Protein AF-A0A417XYU7-F1 (afdb_monomer_lite)

Organism: NCBI:txid2049295

Sequence (525 aa):
MLEAASSEVPRRLVLIHRDLDVVMRWIAAGSLLLDEDSAARLTFRALVDDPSRTDAAVVGVSPEFELEPIVGAHVIDLERRTASDVQPSASSRARVAALLEDTSSTDRPAFDLATRWEPYVGAGLAARAASALHGAIPTADAWTLALELVEALEGAAETDPLVDPDPTITSALAAWSPSTADEIRTARETRDRMARAGATELAAVLDRVSRDGLERLVAALAADLAAHDRAAELSVVNGTWDWLADEPEAAAIHPWLEAAVVGHLPREQRAEALPGVQLRIATWPIAIGRPILPRDNLLVAAWLRHQGIDARLAAVVRNGLTGLRSGQGSSDPSYDELLDAVLHAPYRGADFPDEELAELTIGYAPVHERIEAARSHAKDRANATLKPLLGDLAEWGPAVAPHLGECLLDAVDARAVEYVATEAGDWAGDGVRSALRSRFAAAGKSGTARSDVVLRALKIADGPHAAMAGGALAFLTEDLKSTTLARIRGEWERPARDRLDALLRSARPDRRRGLGGRFGKAKGA

Foldseek 3Di:
DLCQLLDPNQQAEEEEDQDQVVLVVVLLLVLLLDAPVSSVPFFEDAQDLDPVPDPGSYYHHYPVRPDDPDPRHWYQYPPVRDTPDDDDDPLRVQLVVLVVVFPDDPDSQLSNQLVVQCVQQNNNLSNVLSCLLVVSDPDPCNLVSLLSSLVSNVVSVDLVCLLVPDVSSLVSLLPDQDQDPVSLVSLQVSLVSSVVSNSPSSNVSSVVNSLNNLLVNLVVLLVCLVVVPPVSLVCLLVCVCVVCCPPPSNVSCNLLNQLSVLLVDDLVCSLVCQQVDAGEQSNCCNNNNLDDPPVCLSVQLSCQQRHNHALVSLVSLLVNLVCVQVVNDFQDQSNVSNLVSNLNGDDDDPDDRDPSSVVVSVVCVVLNVLLVLLVVCLAPQDRPSLVVNLVVCNGRLSNSLLSNLVSLLSHPNPVSSQVSLVSSALSNLSNVLNVLVVQCVVCPPDLVSNLVSLLSLLVQLVDPRPNVVNSSLCNLAPVDDPVSVVVSLVPDDPVSNVSSVVSNVVPPDPPVPPPPPDPPPDDDD

Radius of gyration: 43.4 Å; chains: 1; bounding box: 94×55×114 Å

pLDDT: mean 89.69, std 10.25, range [50.19, 98.38]

InterPro domains:
  IPR045401 GTPase-associated protein 1, middle domain [PF20014] (6-77)

Structure (mmCIF, N/CA/C/O backbone):
data_AF-A0A417XYU7-F1
#
_entry.id   AF-A0A417XYU7-F1
#
loop_
_atom_site.group_PDB
_atom_site.id
_atom_site.type_symbol
_atom_site.label_atom_id
_atom_site.label_alt_id
_atom_site.label_comp_id
_atom_site.label_asym_id
_atom_site.label_entity_id
_atom_site.label_seq_id
_atom_site.pdbx_PDB_ins_code
_atom_site.Cartn_x
_atom_site.Cartn_y
_atom_site.Cartn_z
_atom_site.occupancy
_atom_site.B_iso_or_equiv
_atom_site.auth_seq_id
_atom_site.auth_comp_id
_atom_site.auth_asym_id
_atom_site.auth_atom_id
_atom_site.pdbx_PDB_model_num
ATOM 1 N N . MET A 1 1 ? -42.488 -8.809 41.189 1.00 87.88 1 MET A N 1
ATOM 2 C CA . MET A 1 1 ? -43.322 -9.093 42.385 1.00 87.88 1 MET A CA 1
ATOM 3 C C . MET A 1 1 ? -42.642 -8.633 43.662 1.00 87.88 1 MET A C 1
ATOM 5 O O . MET A 1 1 ? -43.260 -7.879 44.394 1.00 87.88 1 MET A O 1
ATOM 9 N N . LEU A 1 2 ? -41.387 -9.018 43.911 1.00 87.06 2 LEU A N 1
ATOM 10 C CA . LEU A 1 2 ? -40.628 -8.496 45.055 1.00 87.06 2 LEU A CA 1
ATOM 11 C C . LEU A 1 2 ? -40.440 -6.978 45.012 1.00 87.06 2 LEU A C 1
ATOM 13 O O . LEU A 1 2 ? -40.681 -6.340 46.022 1.00 87.06 2 LEU A O 1
ATOM 17 N N . GLU A 1 3 ? -40.173 -6.401 43.835 1.00 85.44 3 GLU A N 1
ATOM 18 C CA . GLU A 1 3 ? -40.175 -4.937 43.641 1.00 85.44 3 GLU A CA 1
ATOM 19 C C . GLU A 1 3 ? -41.479 -4.277 44.133 1.00 85.44 3 GLU A C 1
ATOM 21 O O . GLU A 1 3 ? -41.466 -3.201 44.717 1.00 85.44 3 GLU A O 1
ATOM 26 N N . ALA A 1 4 ? -42.630 -4.935 43.936 1.00 87.19 4 ALA A N 1
ATOM 27 C CA . ALA A 1 4 ? -43.914 -4.423 44.412 1.00 87.19 4 ALA A CA 1
ATOM 28 C C . ALA A 1 4 ? -44.060 -4.578 45.935 1.00 87.19 4 ALA A C 1
ATOM 30 O O . ALA A 1 4 ? -44.681 -3.731 46.574 1.00 87.19 4 ALA A O 1
ATOM 31 N N . ALA A 1 5 ? -43.474 -5.629 46.514 1.00 87.44 5 ALA A N 1
ATOM 32 C CA . ALA A 1 5 ? -43.444 -5.863 47.956 1.00 87.44 5 ALA A CA 1
ATOM 33 C C . ALA A 1 5 ? -42.500 -4.900 48.696 1.00 87.44 5 ALA A C 1
ATOM 35 O O . ALA A 1 5 ? -42.744 -4.610 49.862 1.00 87.44 5 ALA A O 1
ATOM 36 N N . SER A 1 6 ? -41.468 -4.382 48.024 1.00 85.62 6 SER A N 1
ATOM 37 C CA . SER A 1 6 ? -40.531 -3.387 48.562 1.00 85.62 6 SER A CA 1
ATOM 38 C C . SER A 1 6 ? -40.869 -1.937 48.186 1.00 85.62 6 SER A C 1
ATOM 40 O O . SER A 1 6 ? -40.146 -1.025 48.579 1.00 85.62 6 SER A O 1
ATOM 42 N N . SER A 1 7 ? -41.945 -1.707 47.424 1.00 85.62 7 SER A N 1
ATOM 43 C CA . SER A 1 7 ? -42.365 -0.363 47.001 1.00 85.62 7 SER A CA 1
ATOM 44 C C . SER A 1 7 ? -42.976 0.466 48.142 1.00 85.62 7 SER A C 1
ATOM 46 O O . SER A 1 7 ? -43.357 -0.077 49.177 1.00 85.62 7 SER A O 1
ATOM 48 N N . GLU A 1 8 ? -43.132 1.782 47.936 1.00 82.56 8 GLU A N 1
ATOM 49 C CA . GLU A 1 8 ? -43.763 2.694 48.913 1.00 82.56 8 GLU A CA 1
ATOM 50 C C . GLU A 1 8 ? -45.190 2.282 49.304 1.00 82.56 8 GLU A C 1
ATOM 52 O O . GLU A 1 8 ? -45.624 2.517 50.432 1.00 82.56 8 GLU A O 1
ATOM 57 N N . VAL A 1 9 ? -45.916 1.648 48.378 1.00 86.31 9 VAL A N 1
ATOM 58 C CA . VAL A 1 9 ? -47.231 1.047 48.626 1.00 86.31 9 VAL A CA 1
ATOM 59 C C . VAL A 1 9 ? -47.076 -0.469 48.493 1.00 86.31 9 VAL A C 1
ATOM 61 O O . VAL A 1 9 ? -47.406 -1.034 47.444 1.00 86.31 9 VAL A O 1
ATOM 64 N N . PRO A 1 10 ? -46.533 -1.138 49.527 1.00 85.56 10 PRO A N 1
ATOM 65 C CA . PRO A 1 10 ? -46.096 -2.516 49.412 1.00 85.56 10 PRO A CA 1
ATOM 66 C C . PRO A 1 10 ? -47.285 -3.432 49.134 1.00 85.56 10 PRO A C 1
ATOM 68 O O . PRO A 1 10 ? -48.271 -3.465 49.874 1.00 85.56 10 PRO A O 1
ATOM 71 N N . ARG A 1 11 ? -47.183 -4.216 48.060 1.00 91.25 11 ARG A N 1
ATOM 72 C CA . ARG A 1 11 ? -48.100 -5.328 47.794 1.00 91.25 11 ARG A CA 1
ATOM 73 C C . ARG A 1 11 ? -47.477 -6.616 48.294 1.00 91.25 11 ARG A C 1
ATOM 75 O O . ARG A 1 11 ? -46.426 -7.022 47.804 1.00 91.25 11 ARG A O 1
ATOM 82 N N . ARG A 1 12 ? -48.148 -7.271 49.241 1.00 93.62 12 ARG A N 1
ATOM 83 C CA . ARG A 1 12 ? -47.675 -8.519 49.850 1.00 93.62 12 ARG A CA 1
ATOM 84 C C . ARG A 1 12 ? -47.425 -9.588 48.783 1.00 93.62 12 ARG A C 1
ATOM 86 O O . ARG A 1 12 ? -48.253 -9.777 47.891 1.00 93.62 12 ARG A O 1
ATOM 93 N N . LEU A 1 13 ? -46.305 -10.295 48.896 1.00 95.19 13 LEU A N 1
ATOM 94 C CA . LEU A 1 13 ? -45.983 -11.479 48.103 1.00 95.19 13 LEU A CA 1
ATOM 95 C C . LEU A 1 13 ? -46.177 -12.731 48.957 1.00 95.19 13 LEU A C 1
ATOM 97 O O . LEU A 1 13 ? -45.594 -12.842 50.030 1.00 95.19 13 LEU A O 1
ATOM 101 N N . VAL A 1 14 ? -46.962 -13.682 48.468 1.00 95.38 14 VAL A N 1
ATOM 102 C CA . VAL A 1 14 ? -47.205 -14.975 49.104 1.00 95.38 14 VAL A CA 1
ATOM 103 C C . VAL A 1 14 ? -46.551 -16.078 48.278 1.00 95.38 14 VAL A C 1
ATOM 105 O O . VAL A 1 14 ? -46.834 -16.209 47.090 1.00 95.38 14 VAL A O 1
ATOM 108 N N . LEU A 1 15 ? -45.684 -16.870 48.905 1.00 96.19 15 LEU A N 1
ATOM 109 C CA . LEU A 1 15 ? -45.033 -18.039 48.316 1.00 96.19 15 LEU A CA 1
ATOM 110 C C . LEU A 1 15 ? -45.654 -19.304 48.913 1.00 96.19 15 LEU A C 1
ATOM 112 O O . LEU A 1 15 ? -45.554 -19.520 50.118 1.00 96.19 15 LEU A O 1
ATOM 116 N N . ILE A 1 16 ? -46.285 -20.143 48.096 1.00 95.56 16 ILE A N 1
ATOM 117 C CA . ILE A 1 16 ? -46.919 -21.385 48.558 1.00 95.56 16 ILE A CA 1
ATOM 118 C C . ILE A 1 16 ? -45.988 -22.559 48.264 1.00 95.56 16 ILE A C 1
ATOM 120 O O . ILE A 1 16 ? -45.690 -22.835 47.098 1.00 95.56 16 ILE A O 1
ATOM 124 N N . HIS A 1 17 ? -45.519 -23.230 49.319 1.00 96.44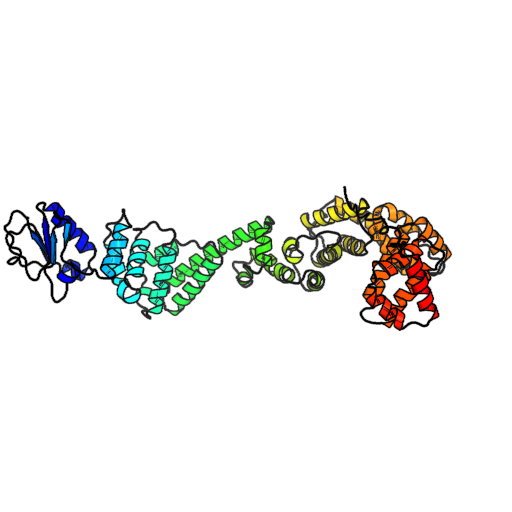 17 HIS A N 1
ATOM 125 C CA . HIS A 1 17 ? -44.735 -24.463 49.235 1.00 96.44 17 HIS A CA 1
ATOM 126 C C . HIS A 1 17 ? -44.657 -25.159 50.605 1.00 96.44 17 HIS A C 1
ATOM 128 O O . HIS A 1 17 ? -44.538 -24.487 51.629 1.00 96.44 17 HIS A O 1
ATOM 134 N N . ARG A 1 18 ? -44.680 -26.499 50.642 1.00 95.75 18 ARG A N 1
ATOM 135 C CA . ARG A 1 18 ? -44.572 -27.269 51.903 1.00 95.75 18 ARG A CA 1
ATOM 136 C C . ARG A 1 18 ? -43.182 -27.236 52.551 1.00 95.75 18 ARG A C 1
ATOM 138 O O . ARG A 1 18 ? -43.050 -27.383 53.759 1.00 95.75 18 ARG A O 1
ATOM 145 N N . ASP A 1 19 ? -42.144 -27.084 51.734 1.00 96.06 19 ASP A N 1
ATOM 146 C CA . ASP A 1 19 ? -40.742 -27.098 52.166 1.00 96.06 19 ASP A CA 1
ATOM 147 C C . ASP A 1 19 ? -40.236 -25.680 52.472 1.00 96.06 19 ASP A C 1
ATOM 149 O O . ASP A 1 19 ? -40.196 -24.830 51.573 1.00 96.06 19 ASP A O 1
ATOM 153 N N . LEU A 1 20 ? -39.822 -25.455 53.726 1.00 94.19 20 LEU A N 1
ATOM 154 C CA . LEU A 1 20 ? -39.218 -24.207 54.194 1.00 94.19 20 LEU A CA 1
ATOM 155 C C . LEU A 1 20 ? -37.978 -23.835 53.382 1.00 94.19 20 LEU A C 1
ATOM 157 O O . LEU A 1 20 ? -37.813 -22.667 53.034 1.00 94.19 20 LEU A O 1
ATOM 161 N N . ASP A 1 21 ? -37.123 -24.805 53.061 1.00 94.31 21 ASP A N 1
ATOM 162 C CA . ASP A 1 21 ? -35.857 -24.546 52.380 1.00 94.31 21 ASP A CA 1
ATOM 163 C C . ASP A 1 21 ? -36.104 -23.997 50.978 1.00 94.31 21 ASP A C 1
ATOM 165 O O . ASP A 1 21 ? -35.408 -23.089 50.524 1.00 94.31 21 ASP A O 1
ATOM 169 N N . VAL A 1 22 ? -37.135 -24.498 50.295 1.00 94.12 22 VAL A N 1
ATOM 170 C CA . VAL A 1 22 ? -37.534 -23.992 48.979 1.00 94.12 22 VAL A CA 1
ATOM 171 C C . VAL A 1 22 ? -38.056 -22.563 49.089 1.00 94.12 22 VAL A C 1
ATOM 173 O O . VAL A 1 22 ? -37.600 -21.703 48.337 1.00 94.12 22 VAL A O 1
ATOM 176 N N . VAL A 1 23 ? -38.950 -22.276 50.042 1.00 93.50 23 VAL A N 1
ATOM 177 C CA . VAL A 1 23 ? -39.450 -20.909 50.277 1.00 93.50 23 VAL A CA 1
ATOM 178 C C . VAL A 1 23 ? -38.287 -19.956 50.549 1.00 93.50 23 VAL A C 1
ATOM 180 O O . VAL A 1 23 ? -38.175 -18.913 49.906 1.00 93.50 23 VAL A O 1
ATOM 183 N N . MET A 1 24 ? -37.392 -20.330 51.461 1.00 93.25 24 MET A N 1
ATOM 184 C CA . MET A 1 24 ? -36.251 -19.507 51.848 1.00 93.25 24 MET A CA 1
ATOM 185 C C . MET A 1 24 ? -35.278 -19.289 50.688 1.00 93.25 24 MET A C 1
ATOM 187 O O . MET A 1 24 ? -34.796 -18.172 50.518 1.00 93.25 24 MET A O 1
ATOM 191 N N . ARG A 1 25 ? -35.037 -20.298 49.838 1.00 89.88 25 ARG A N 1
ATOM 192 C CA . ARG A 1 25 ? -34.225 -20.141 48.618 1.00 89.88 25 ARG A CA 1
ATOM 193 C C . ARG A 1 25 ? -34.845 -19.162 47.630 1.00 89.88 25 ARG A C 1
ATOM 195 O O . ARG A 1 25 ? -34.116 -18.359 47.064 1.00 89.88 25 ARG A O 1
ATOM 202 N N . TRP A 1 26 ? -36.162 -19.191 47.437 1.00 91.19 26 TRP A N 1
ATOM 203 C CA . TRP A 1 26 ? -36.845 -18.242 46.552 1.00 91.19 26 TRP A CA 1
ATOM 204 C C . TRP A 1 26 ? -36.830 -16.813 47.101 1.00 91.19 26 TRP A C 1
ATOM 206 O O . TRP A 1 26 ? -36.621 -15.875 46.334 1.00 91.19 26 TRP A O 1
ATOM 216 N N . ILE A 1 27 ? -36.995 -16.640 48.417 1.00 90.12 27 ILE A N 1
ATOM 217 C CA . ILE A 1 27 ? -36.854 -15.329 49.069 1.00 90.12 27 ILE A CA 1
ATOM 218 C C . ILE A 1 27 ? -35.420 -14.819 48.913 1.00 90.12 27 ILE A C 1
ATOM 220 O O . ILE A 1 27 ? -35.230 -13.684 48.488 1.00 90.12 27 ILE A O 1
ATOM 224 N N . ALA A 1 28 ? -34.421 -15.660 49.194 1.00 86.81 28 ALA A N 1
ATOM 225 C CA . ALA A 1 28 ? -33.014 -15.304 49.058 1.00 86.81 28 ALA A CA 1
ATOM 226 C C . ALA A 1 28 ? -32.667 -14.928 47.609 1.00 86.81 28 ALA A C 1
ATOM 228 O O . ALA A 1 28 ? -32.200 -13.817 47.367 1.00 86.81 28 ALA A O 1
ATOM 229 N N . ALA A 1 29 ? -32.977 -15.798 46.643 1.00 83.38 29 ALA A N 1
ATOM 230 C CA . ALA A 1 29 ? -32.731 -15.555 45.222 1.00 83.38 29 ALA A CA 1
ATOM 231 C C . ALA A 1 29 ? -33.413 -14.273 44.736 1.00 83.38 29 ALA A C 1
ATOM 233 O O . ALA A 1 29 ? -32.822 -13.480 44.014 1.00 83.38 29 ALA A O 1
ATOM 234 N N . GLY A 1 30 ? -34.647 -14.038 45.170 1.00 84.31 30 GLY A N 1
ATOM 235 C CA . GLY A 1 30 ? -35.368 -12.831 44.818 1.00 84.31 30 GLY A CA 1
ATOM 236 C C . GLY A 1 30 ? -34.823 -11.565 45.487 1.00 84.31 30 GLY A C 1
ATOM 237 O O . GLY A 1 30 ? -34.827 -10.508 44.864 1.00 84.31 30 GLY A O 1
ATOM 238 N N . SER A 1 31 ? -34.335 -11.657 46.727 1.00 85.69 31 SER A N 1
ATOM 239 C CA . SER A 1 31 ? -33.723 -10.524 47.434 1.00 85.69 31 SER A CA 1
ATOM 240 C C . SER A 1 31 ? -32.404 -10.075 46.806 1.00 85.69 31 SER A C 1
ATOM 242 O O . SER A 1 31 ? -32.105 -8.888 46.849 1.00 85.69 31 SER A O 1
ATOM 244 N N . LEU A 1 32 ? -31.667 -10.987 46.155 1.00 77.62 32 LEU A N 1
ATOM 245 C CA . LEU A 1 32 ? -30.463 -10.652 45.383 1.00 77.62 32 LEU A CA 1
ATOM 246 C C . LEU A 1 32 ? -30.766 -9.762 44.171 1.00 77.62 32 LEU A C 1
ATOM 248 O O . LEU A 1 32 ? -29.876 -9.085 43.678 1.00 77.62 32 LEU A O 1
ATOM 252 N N . LEU A 1 33 ? -32.011 -9.757 43.686 1.00 78.75 33 LEU A N 1
ATOM 253 C CA . LEU A 1 33 ? -32.426 -8.957 42.532 1.00 78.75 33 LEU A CA 1
ATOM 254 C C . LEU A 1 33 ? -32.872 -7.537 42.913 1.00 78.75 33 LEU A C 1
ATOM 256 O O . LEU A 1 33 ? -33.124 -6.731 42.014 1.00 78.75 33 LEU A O 1
ATOM 260 N N . LEU A 1 34 ? -33.013 -7.239 44.209 1.00 81.62 34 LEU A N 1
ATOM 261 C CA . LEU A 1 34 ? -33.397 -5.923 44.723 1.00 81.62 34 LEU A CA 1
ATOM 262 C C . LEU A 1 34 ? -32.162 -5.049 44.963 1.00 81.62 34 LEU A C 1
ATOM 264 O O . LEU A 1 34 ? -31.072 -5.564 45.187 1.00 81.62 34 LEU A O 1
ATOM 268 N N . ASP A 1 35 ? -32.348 -3.728 44.950 1.00 79.44 35 ASP A N 1
ATOM 269 C CA . ASP A 1 35 ? -31.331 -2.796 45.445 1.00 79.44 35 ASP A CA 1
ATOM 270 C C . ASP A 1 35 ? -31.100 -2.962 46.956 1.00 79.44 35 ASP A C 1
ATOM 272 O O . ASP A 1 35 ? -31.972 -3.467 47.671 1.00 79.44 35 ASP A O 1
ATOM 276 N N . GLU A 1 36 ? -29.935 -2.529 47.448 1.00 80.25 36 GLU A N 1
ATOM 277 C CA . GLU A 1 36 ? -29.521 -2.710 48.844 1.00 80.25 36 GLU A CA 1
ATOM 278 C C . GLU A 1 36 ? -30.555 -2.176 49.850 1.00 80.25 36 GLU A C 1
ATOM 280 O O . GLU A 1 36 ? -30.902 -2.882 50.802 1.00 80.25 36 GLU A O 1
ATOM 285 N N . ASP A 1 37 ? -31.114 -0.988 49.607 1.00 83.75 37 ASP A N 1
ATOM 286 C CA . ASP A 1 37 ? -32.099 -0.361 50.491 1.00 83.75 37 ASP A CA 1
ATOM 287 C C . ASP A 1 37 ? -33.439 -1.109 50.475 1.00 83.75 37 ASP A C 1
ATOM 289 O O . ASP A 1 37 ? -34.073 -1.318 51.515 1.00 83.75 37 ASP A O 1
ATOM 293 N N . SER A 1 38 ? -33.911 -1.529 49.301 1.00 86.50 38 SER A N 1
ATOM 294 C CA . SER A 1 38 ? -35.123 -2.344 49.168 1.00 86.50 38 SER A CA 1
ATOM 295 C C . SER A 1 38 ? -34.955 -3.728 49.786 1.00 86.50 38 SER A C 1
ATOM 297 O O . SER A 1 38 ? -35.868 -4.200 50.466 1.00 86.50 38 SER A O 1
ATOM 299 N N . ALA A 1 39 ? -33.795 -4.363 49.605 1.00 86.56 39 ALA A N 1
ATOM 300 C CA . ALA A 1 39 ? -33.470 -5.645 50.216 1.00 86.56 39 ALA A CA 1
ATOM 301 C C . ALA A 1 39 ? -33.400 -5.529 51.747 1.00 86.56 39 ALA A C 1
ATOM 303 O O . ALA A 1 39 ? -33.954 -6.374 52.449 1.00 86.56 39 ALA A O 1
ATOM 304 N N . ALA A 1 40 ? -32.787 -4.463 52.274 1.00 86.19 40 ALA A N 1
ATOM 305 C CA . ALA A 1 40 ? -32.692 -4.208 53.712 1.00 86.19 40 ALA A CA 1
ATOM 306 C C . ALA A 1 40 ? -34.057 -3.924 54.362 1.00 86.19 40 ALA A C 1
ATOM 308 O O . ALA A 1 40 ? -34.284 -4.286 55.518 1.00 86.19 40 ALA A O 1
ATOM 309 N N . ARG A 1 41 ? -34.986 -3.305 53.622 1.00 88.06 41 ARG A N 1
ATOM 310 C CA . ARG A 1 41 ? -36.364 -3.039 54.072 1.00 88.06 41 ARG A CA 1
ATOM 311 C C . ARG A 1 41 ? -37.306 -4.234 53.912 1.00 88.06 41 ARG A C 1
ATOM 313 O O . ARG A 1 41 ? -38.425 -4.194 54.427 1.00 88.06 41 ARG A O 1
ATOM 320 N N . LEU A 1 42 ? -36.888 -5.291 53.215 1.00 90.94 42 LEU A N 1
ATOM 321 C CA . LEU A 1 42 ? -37.737 -6.439 52.925 1.00 90.94 42 LEU A CA 1
ATOM 322 C C . LEU A 1 42 ? -37.977 -7.278 54.189 1.00 90.94 42 LEU A C 1
ATOM 324 O O . LEU A 1 42 ? -37.099 -7.988 54.675 1.00 90.94 42 LEU A O 1
ATOM 328 N N . THR A 1 43 ? -39.201 -7.246 54.711 1.00 94.12 43 THR A N 1
ATOM 329 C CA . THR A 1 43 ? -39.610 -8.105 55.828 1.00 94.12 43 THR A CA 1
ATOM 330 C C . THR A 1 43 ? -40.203 -9.410 55.314 1.00 94.12 43 THR A C 1
ATOM 332 O O . THR A 1 43 ? -41.043 -9.415 54.409 1.00 94.12 43 THR A O 1
ATOM 335 N N . PHE A 1 44 ? -39.798 -10.538 55.904 1.00 94.38 44 PHE A N 1
ATOM 336 C CA . PHE A 1 44 ? -40.329 -11.841 55.518 1.00 94.38 44 PHE A CA 1
ATOM 337 C C . PHE A 1 44 ? -40.614 -12.780 56.697 1.00 94.38 44 PHE A C 1
ATOM 339 O O . PHE A 1 44 ? -40.001 -12.715 57.771 1.00 94.38 44 PHE A O 1
ATOM 346 N N . ARG A 1 45 ? -41.580 -13.674 56.478 1.00 94.44 45 ARG A N 1
ATOM 347 C CA . ARG A 1 45 ? -41.956 -14.784 57.364 1.00 94.44 45 ARG A CA 1
ATOM 348 C C . ARG A 1 45 ? -42.238 -16.011 56.508 1.00 94.44 45 ARG A C 1
ATOM 350 O O . ARG A 1 45 ? -42.806 -15.871 55.434 1.00 94.44 45 ARG A O 1
ATOM 357 N N . ALA A 1 46 ? -41.853 -17.199 56.956 1.00 92.38 46 ALA A N 1
ATOM 358 C CA . ALA A 1 46 ? -42.057 -18.436 56.208 1.00 92.38 46 ALA A CA 1
ATOM 359 C C . ALA A 1 46 ? -42.867 -19.447 57.027 1.00 92.38 46 ALA A C 1
ATOM 361 O O . ALA A 1 46 ? -42.747 -19.479 58.250 1.00 92.38 46 ALA A O 1
ATOM 362 N N . LEU A 1 47 ? -43.667 -20.256 56.327 1.00 89.38 47 LEU A N 1
ATOM 363 C CA . LEU A 1 47 ? -44.592 -21.255 56.871 1.00 89.38 47 LEU A CA 1
ATOM 364 C C . LEU A 1 47 ? -45.580 -20.702 57.912 1.00 89.38 47 LEU A C 1
ATOM 366 O O . LEU A 1 47 ? -45.75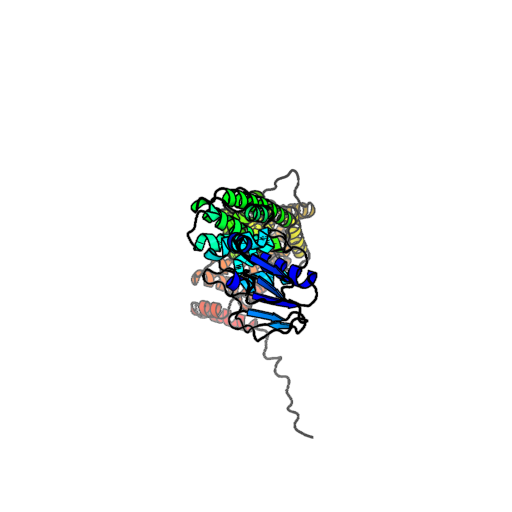7 -21.288 58.977 1.00 89.38 47 LEU A O 1
ATOM 370 N N . VAL A 1 48 ? -46.229 -19.578 57.604 1.00 93.19 48 VAL A N 1
ATOM 371 C CA . VAL A 1 48 ? -47.317 -19.057 58.450 1.00 93.19 48 VAL A CA 1
ATOM 372 C C . VAL A 1 48 ? -48.645 -19.744 58.130 1.00 93.19 48 VAL A C 1
ATOM 374 O O . VAL A 1 48 ? -48.869 -20.177 56.999 1.00 93.19 48 VAL A O 1
ATOM 377 N N . ASP A 1 49 ? -49.515 -19.817 59.132 1.00 90.25 49 ASP A N 1
ATOM 378 C CA . ASP A 1 49 ? -50.869 -20.371 59.062 1.00 90.25 49 ASP A CA 1
ATOM 379 C C . ASP A 1 49 ? -51.871 -19.395 58.425 1.00 90.25 49 ASP A C 1
ATOM 381 O O . ASP A 1 49 ? -52.715 -19.808 57.633 1.00 90.25 49 ASP A O 1
ATOM 385 N N . ASP A 1 50 ? -51.744 -18.096 58.717 1.00 91.06 50 ASP A N 1
ATOM 386 C CA . ASP A 1 50 ? -52.579 -17.038 58.141 1.00 91.06 50 ASP A CA 1
ATOM 387 C C . ASP A 1 50 ? -51.726 -15.911 57.514 1.00 91.06 50 ASP A C 1
ATOM 389 O O . ASP A 1 50 ? -51.195 -15.030 58.216 1.00 91.06 50 ASP A O 1
ATOM 393 N N . PRO A 1 51 ? -51.601 -15.873 56.172 1.00 90.44 51 PRO A N 1
ATOM 394 C CA . PRO A 1 51 ? -50.830 -14.841 55.493 1.00 90.44 51 PRO A CA 1
ATOM 395 C C . PRO A 1 51 ? -51.472 -13.455 55.564 1.00 90.44 51 PRO A C 1
ATOM 397 O O . PRO A 1 51 ? -50.774 -12.472 55.323 1.00 90.44 51 PRO A O 1
ATOM 400 N N . SER A 1 52 ? -52.766 -13.334 55.881 1.00 88.25 52 SER A N 1
ATOM 401 C CA . SER A 1 52 ? -53.459 -12.043 55.964 1.00 88.25 52 SER A CA 1
ATOM 402 C C . SER A 1 52 ? -53.110 -11.287 57.252 1.00 88.25 52 SER A C 1
ATOM 404 O O . SER A 1 52 ? -52.910 -10.070 57.218 1.00 88.25 52 SER A O 1
ATOM 406 N N . ARG A 1 53 ? -52.930 -12.021 58.358 1.00 89.88 53 ARG A N 1
ATOM 407 C CA . ARG A 1 53 ? -52.602 -11.487 59.694 1.00 89.88 53 ARG A CA 1
ATOM 408 C C . ARG A 1 53 ? -51.116 -11.257 59.936 1.00 89.88 53 ARG A C 1
ATOM 410 O O . ARG A 1 53 ? -50.750 -10.588 60.898 1.00 89.88 53 ARG A O 1
ATOM 417 N N . THR A 1 54 ? -50.263 -11.821 59.090 1.00 93.00 54 THR A N 1
ATOM 418 C CA . THR A 1 54 ? -48.813 -11.729 59.249 1.00 93.00 54 THR A CA 1
ATOM 419 C C . THR A 1 54 ? -48.299 -10.362 58.800 1.00 93.00 54 THR A C 1
ATOM 421 O O . THR A 1 54 ? -48.480 -9.978 57.646 1.00 93.00 54 THR A O 1
ATOM 424 N N . ASP A 1 55 ? -47.607 -9.646 59.688 1.00 93.31 55 ASP A N 1
ATOM 425 C CA . ASP A 1 55 ? -46.952 -8.371 59.372 1.00 93.31 55 ASP A CA 1
ATOM 426 C C . ASP A 1 55 ? -45.587 -8.598 58.695 1.00 93.31 55 ASP A C 1
ATOM 428 O O . ASP A 1 55 ? -44.523 -8.512 59.310 1.00 93.31 55 ASP A O 1
ATOM 432 N N . ALA A 1 56 ? -45.633 -9.004 57.425 1.00 93.88 56 ALA A N 1
ATOM 433 C CA . ALA A 1 56 ? -44.466 -9.126 56.560 1.00 93.88 56 ALA A CA 1
ATOM 434 C C . ALA A 1 56 ? -44.823 -8.819 55.098 1.00 93.88 56 ALA A C 1
ATOM 436 O O . ALA A 1 56 ? -45.947 -9.078 54.644 1.00 93.88 56 ALA A O 1
ATOM 437 N N . ALA A 1 57 ? -43.853 -8.280 54.357 1.00 93.44 57 ALA A N 1
ATOM 438 C CA . ALA A 1 57 ? -43.979 -7.997 52.930 1.00 93.44 57 ALA A CA 1
ATOM 439 C C . ALA A 1 57 ? -43.952 -9.284 52.089 1.00 93.44 57 ALA A C 1
ATOM 441 O O . ALA A 1 57 ? -44.671 -9.387 51.094 1.00 93.44 57 ALA A O 1
ATOM 442 N N . VAL A 1 58 ? -43.169 -10.282 52.513 1.00 95.44 58 VAL A N 1
ATOM 443 C CA . VAL A 1 58 ? -43.080 -11.596 51.865 1.00 95.44 58 VAL A CA 1
ATOM 444 C C . VAL A 1 58 ? -43.454 -12.699 52.847 1.00 95.44 58 VAL A C 1
ATOM 446 O O . VAL A 1 58 ? -42.906 -12.790 53.945 1.00 95.44 58 VAL A O 1
ATOM 449 N N . VAL A 1 59 ? -44.394 -13.550 52.456 1.00 95.62 59 VAL A N 1
ATOM 450 C CA . VAL A 1 59 ? -44.968 -14.568 53.328 1.00 95.62 59 VAL A CA 1
ATOM 451 C C . VAL A 1 59 ? -44.913 -15.935 52.655 1.00 95.62 59 VAL A C 1
ATOM 453 O O . VAL A 1 59 ? -45.523 -16.147 51.615 1.00 95.62 59 VAL A O 1
ATOM 456 N N . GLY A 1 60 ? -44.194 -16.879 53.250 1.00 95.38 60 GLY A N 1
ATOM 457 C CA . GLY A 1 60 ? -44.238 -18.289 52.884 1.00 95.38 60 GLY A CA 1
ATOM 458 C C . GLY A 1 60 ? -45.387 -19.004 53.583 1.00 95.38 60 GLY A C 1
ATOM 459 O O . GLY A 1 60 ? -45.566 -18.821 54.786 1.00 95.38 60 GLY A O 1
ATOM 460 N N . VAL A 1 61 ? -46.128 -19.839 52.866 1.00 94.94 61 VAL A N 1
ATOM 461 C CA . VAL A 1 61 ? -47.315 -20.533 53.377 1.00 94.94 61 VAL A CA 1
ATOM 462 C C . VAL A 1 61 ? -47.279 -22.002 52.963 1.00 94.94 61 VAL A C 1
ATOM 464 O O . VAL A 1 61 ? -46.956 -22.318 51.816 1.00 94.94 61 VAL A O 1
ATOM 467 N N . SER A 1 62 ? -47.620 -22.902 53.890 1.00 93.25 62 SER A N 1
ATOM 468 C CA . SER A 1 62 ? -47.794 -24.323 53.571 1.00 93.25 62 SER A CA 1
ATOM 469 C C . SER A 1 62 ? -49.149 -24.550 52.888 1.00 93.25 62 SER A C 1
ATOM 471 O O . SER A 1 62 ? -50.156 -24.037 53.379 1.00 93.25 62 SER A O 1
ATOM 473 N N . PRO A 1 63 ? -49.225 -25.351 51.810 1.00 90.44 63 PRO A N 1
ATOM 474 C CA . PRO A 1 63 ? -50.498 -25.705 51.178 1.00 90.44 63 PRO A CA 1
ATOM 475 C C . PRO A 1 63 ? -51.409 -26.566 52.071 1.00 90.44 63 PRO A C 1
ATOM 477 O O . PRO A 1 63 ? -52.557 -26.800 51.709 1.00 90.44 63 PRO A O 1
ATOM 480 N N . GLU A 1 64 ? -50.907 -27.064 53.208 1.00 89.56 64 GLU A N 1
ATOM 481 C CA . GLU A 1 64 ? -51.689 -27.829 54.191 1.00 89.56 64 GLU A CA 1
ATOM 482 C C . GLU A 1 64 ? -52.667 -26.956 54.988 1.00 89.56 64 GLU A C 1
ATOM 484 O O . GLU A 1 64 ? -53.607 -27.477 55.588 1.00 89.56 64 GLU A O 1
ATOM 489 N N . PHE A 1 65 ? -52.471 -25.637 54.983 1.00 86.06 65 PHE A N 1
ATOM 490 C CA . PHE A 1 65 ? -53.424 -24.700 55.559 1.00 86.06 65 PHE A CA 1
ATOM 491 C C . PHE A 1 65 ? -54.557 -24.433 54.558 1.00 86.06 65 PHE A C 1
ATOM 493 O O . PHE A 1 65 ? -54.315 -24.234 53.367 1.00 86.06 65 PHE A O 1
ATOM 500 N N . GLU A 1 66 ? -55.809 -24.439 55.024 1.00 74.56 66 GLU A N 1
ATOM 501 C CA . GLU A 1 66 ? -56.969 -24.089 54.195 1.00 74.56 66 GLU A CA 1
ATOM 502 C C . GLU A 1 66 ? -56.917 -22.595 53.848 1.00 74.56 66 GLU A C 1
ATOM 504 O O . GLU A 1 66 ? -57.332 -21.740 54.628 1.00 74.56 66 GLU A O 1
ATOM 509 N N . LEU A 1 67 ? -56.363 -22.272 52.677 1.00 76.56 67 LEU A N 1
ATOM 510 C CA . LEU A 1 67 ? -56.210 -20.890 52.236 1.00 76.56 67 LEU A CA 1
ATOM 511 C C . LEU A 1 67 ? -57.471 -20.399 51.531 1.00 76.56 67 LEU A C 1
ATOM 513 O O . LEU A 1 67 ? -57.821 -20.860 50.441 1.00 76.56 67 LEU A O 1
ATOM 517 N N . GLU A 1 68 ? -58.114 -19.399 52.127 1.00 81.94 68 GLU A N 1
ATOM 518 C CA . GLU A 1 68 ? -59.055 -18.551 51.405 1.00 81.94 68 GLU A CA 1
ATOM 519 C C . GLU A 1 68 ? -58.331 -17.802 50.265 1.00 81.94 68 GLU A C 1
ATOM 521 O O . GLU A 1 68 ? -57.122 -17.554 50.347 1.00 81.94 68 GLU A O 1
ATOM 526 N N . PRO A 1 69 ? -59.039 -17.417 49.184 1.00 81.56 69 PRO A N 1
ATOM 527 C CA . PRO A 1 69 ? -58.460 -16.609 48.118 1.00 81.56 69 PRO A CA 1
ATOM 528 C C . PRO A 1 69 ? -57.822 -15.336 48.685 1.00 81.56 69 PRO A C 1
ATOM 530 O O . PRO A 1 69 ? -58.507 -14.461 49.214 1.00 81.56 69 PRO A O 1
ATOM 533 N N . ILE A 1 70 ? -56.500 -15.222 48.564 1.00 85.06 70 ILE A N 1
ATOM 534 C CA . ILE A 1 70 ? -55.755 -14.094 49.124 1.00 85.06 70 ILE A CA 1
ATOM 535 C C . ILE A 1 70 ? -55.954 -12.879 48.213 1.00 85.06 70 ILE A C 1
ATOM 537 O O . ILE A 1 70 ? -55.323 -12.748 47.164 1.00 85.06 70 ILE A O 1
ATOM 541 N N . VAL A 1 71 ? -56.862 -11.986 48.603 1.00 84.94 71 VAL A N 1
ATOM 542 C CA . VAL A 1 71 ? -57.153 -10.754 47.861 1.00 84.94 71 VAL A CA 1
ATOM 543 C C . VAL A 1 71 ? -56.111 -9.684 48.192 1.00 84.94 71 VAL A C 1
ATOM 545 O O . VAL A 1 71 ? -55.769 -9.472 49.351 1.00 84.94 71 VAL A O 1
ATOM 548 N N . GLY A 1 72 ? -55.615 -8.978 47.170 1.00 87.00 72 GLY A N 1
ATOM 549 C CA . GLY A 1 72 ? -54.680 -7.858 47.348 1.00 87.00 72 GLY A CA 1
ATOM 550 C C . GLY A 1 72 ? -53.209 -8.252 47.522 1.00 87.00 72 GLY A C 1
ATOM 551 O O . GLY A 1 72 ? -52.380 -7.376 47.763 1.00 87.00 72 GLY A O 1
ATOM 552 N N . ALA A 1 73 ? -52.872 -9.533 47.359 1.00 92.00 73 ALA A N 1
ATOM 553 C CA . ALA A 1 73 ? -51.498 -10.028 47.347 1.00 92.00 73 ALA A CA 1
ATOM 554 C C . ALA A 1 73 ? -51.117 -10.598 45.973 1.00 92.00 73 ALA A C 1
ATOM 556 O O . ALA A 1 73 ? -51.969 -11.038 45.200 1.00 92.00 73 ALA A O 1
ATOM 557 N N . HIS A 1 74 ? -49.819 -10.622 45.687 1.00 94.19 74 HIS A N 1
ATOM 558 C CA . HIS A 1 74 ? -49.260 -11.444 44.622 1.00 94.19 74 HIS A CA 1
ATOM 559 C C . HIS A 1 74 ? -48.985 -12.840 45.172 1.00 94.19 74 HIS A C 1
ATOM 561 O O . HIS A 1 74 ? -48.398 -12.968 46.238 1.00 94.19 74 HIS A O 1
ATOM 567 N N . VAL A 1 75 ? -49.399 -13.879 44.457 1.00 94.19 75 VAL A N 1
ATOM 568 C CA . VAL A 1 75 ? -49.259 -15.274 44.881 1.00 94.19 75 VAL A CA 1
ATOM 569 C C . VAL A 1 75 ? -48.382 -16.009 43.878 1.00 94.19 75 VAL A C 1
ATOM 571 O O . VAL A 1 75 ? -48.642 -15.958 42.678 1.00 94.19 75 VAL A O 1
ATOM 574 N N . ILE A 1 76 ? -47.359 -16.705 44.365 1.00 93.75 76 ILE A N 1
ATOM 575 C CA . ILE A 1 76 ? -46.583 -17.682 43.605 1.00 93.75 76 ILE A CA 1
ATOM 576 C C . ILE A 1 76 ? -46.771 -19.032 44.287 1.00 93.75 76 ILE A C 1
ATOM 578 O O . ILE A 1 76 ? -46.301 -19.252 45.400 1.00 93.75 76 ILE A O 1
ATOM 582 N N . ASP A 1 77 ? -47.453 -19.942 43.608 1.00 94.56 77 ASP A N 1
ATOM 583 C CA . ASP A 1 77 ? -47.543 -21.340 44.004 1.00 94.56 77 ASP A CA 1
ATOM 584 C C . ASP A 1 77 ? -46.390 -22.104 43.357 1.00 94.56 77 ASP A C 1
ATOM 586 O O . ASP A 1 77 ? -46.399 -22.395 42.156 1.00 94.56 77 ASP A O 1
ATOM 590 N N . LEU A 1 78 ? -45.362 -22.377 44.161 1.00 93.56 78 LEU A N 1
ATOM 591 C CA . LEU A 1 78 ? -44.130 -23.020 43.717 1.00 93.56 78 LEU A CA 1
ATOM 592 C C . LEU A 1 78 ? -44.341 -24.515 43.442 1.00 93.56 78 LEU A C 1
ATOM 594 O O . LEU A 1 78 ? -43.637 -25.080 42.604 1.00 93.56 78 LEU A O 1
ATOM 598 N N . GLU A 1 79 ? -45.325 -25.149 44.090 1.00 91.62 79 GLU A N 1
ATOM 599 C CA . GLU A 1 79 ? -45.667 -26.555 43.845 1.00 91.62 79 GLU A CA 1
ATOM 600 C C . GLU A 1 79 ? -46.409 -26.723 42.523 1.00 91.62 79 GLU A C 1
ATOM 602 O O . GLU A 1 79 ? -46.071 -27.590 41.715 1.00 91.62 79 GLU A O 1
ATOM 607 N N . ARG A 1 80 ? -47.409 -25.870 42.279 1.00 92.94 80 ARG A N 1
ATOM 608 C CA . ARG A 1 80 ? -48.217 -25.904 41.051 1.00 92.94 80 ARG A CA 1
ATOM 609 C C . ARG A 1 80 ? -47.583 -25.140 39.896 1.00 92.94 80 ARG A C 1
ATOM 611 O O . ARG A 1 80 ? -48.077 -25.228 38.774 1.00 92.94 80 ARG A O 1
ATOM 618 N N . ARG A 1 81 ? -46.486 -24.421 40.157 1.00 91.38 81 ARG A N 1
ATOM 619 C CA . ARG A 1 81 ? -45.784 -23.544 39.207 1.00 91.38 81 ARG A CA 1
ATOM 620 C C . ARG A 1 81 ? -46.714 -22.508 38.577 1.00 91.38 81 ARG A C 1
ATOM 622 O O . ARG A 1 81 ? -46.625 -22.219 37.386 1.00 91.38 81 ARG A O 1
ATOM 629 N N . THR A 1 82 ? -47.614 -21.955 39.382 1.00 93.12 82 THR A N 1
ATOM 630 C CA . THR A 1 82 ? -48.519 -20.877 38.969 1.00 93.12 82 THR A CA 1
ATOM 631 C C . THR A 1 82 ? -48.156 -19.596 39.696 1.00 93.12 82 THR A C 1
ATOM 633 O O . THR A 1 82 ? -47.766 -19.634 40.858 1.00 93.12 82 THR A O 1
ATOM 636 N N . ALA A 1 83 ? -48.314 -18.453 39.043 1.00 92.25 83 ALA A N 1
ATOM 637 C CA . ALA A 1 83 ? -48.064 -17.153 39.646 1.00 92.25 83 ALA A CA 1
ATOM 638 C C . ALA A 1 83 ? -49.185 -16.181 39.269 1.00 92.25 83 ALA A C 1
ATOM 640 O O . ALA A 1 83 ? -49.810 -16.337 38.219 1.00 92.25 83 ALA A O 1
ATOM 641 N N . SER A 1 84 ? -49.445 -15.183 40.115 1.00 91.44 84 SER A N 1
ATOM 642 C CA . SER A 1 84 ? -50.296 -14.051 39.751 1.00 91.44 84 SER A CA 1
ATOM 643 C C . SER A 1 84 ? -49.797 -13.408 38.462 1.00 91.44 84 SER A C 1
ATOM 645 O O . SER A 1 84 ? -48.590 -13.279 38.256 1.00 91.44 84 SER A O 1
ATOM 647 N N . ASP A 1 85 ? -50.726 -12.956 37.625 1.00 86.75 85 ASP A N 1
ATOM 648 C CA . ASP A 1 85 ? -50.374 -12.245 36.403 1.00 86.75 85 ASP A CA 1
ATOM 649 C C . ASP A 1 85 ? -49.764 -10.881 36.754 1.00 86.75 85 ASP A C 1
ATOM 651 O O . ASP A 1 85 ? -50.437 -9.975 37.254 1.00 86.75 85 ASP A O 1
ATOM 655 N N . VAL A 1 86 ? -48.448 -10.776 36.586 1.00 85.94 86 VAL A N 1
ATOM 656 C CA . VAL A 1 86 ? -47.667 -9.568 36.837 1.00 85.94 86 VAL A CA 1
ATOM 657 C C . VAL A 1 86 ? -46.696 -9.410 35.692 1.00 85.94 86 VAL A C 1
ATOM 659 O O . VAL A 1 86 ? -45.854 -10.275 35.457 1.00 85.94 86 VAL A O 1
ATOM 662 N N . GLN A 1 87 ? -46.774 -8.269 35.016 1.00 84.88 87 GLN A N 1
ATOM 663 C CA . GLN A 1 87 ? -45.809 -7.917 33.991 1.00 84.88 87 GLN A CA 1
ATOM 664 C C . GLN A 1 87 ? -44.458 -7.595 34.656 1.00 84.88 87 GLN A C 1
ATOM 666 O O . GLN A 1 87 ? -44.390 -6.660 35.457 1.00 84.88 87 GLN A O 1
ATOM 671 N N . PRO A 1 88 ? -43.379 -8.344 34.361 1.00 84.25 88 PRO A N 1
ATOM 672 C CA . PRO A 1 88 ? -42.064 -8.053 34.922 1.00 84.25 88 PRO A CA 1
ATOM 673 C C . PRO A 1 88 ? -41.535 -6.706 34.416 1.00 84.25 88 PRO A C 1
ATOM 675 O O . PRO A 1 88 ? -41.710 -6.374 33.236 1.00 84.25 88 PRO A O 1
ATOM 678 N N . SER A 1 89 ? -40.849 -5.958 35.284 1.00 83.56 89 SER A N 1
ATOM 679 C CA . SER A 1 89 ? -40.151 -4.733 34.890 1.00 83.56 89 SER A CA 1
ATOM 680 C C . SER A 1 89 ? -39.023 -5.046 33.893 1.00 83.56 89 SER A C 1
ATOM 682 O O . SER A 1 89 ? -38.561 -6.186 33.766 1.00 83.56 89 SER A O 1
ATOM 684 N N . ALA A 1 90 ? -38.576 -4.036 33.138 1.00 80.50 90 ALA A N 1
ATOM 685 C CA . ALA A 1 90 ? -37.414 -4.192 32.261 1.00 80.50 90 ALA A CA 1
ATOM 686 C C . ALA A 1 90 ? -36.151 -4.562 33.063 1.00 80.50 90 ALA A C 1
ATOM 688 O O . ALA A 1 90 ? -35.421 -5.455 32.641 1.00 80.50 90 ALA A O 1
ATOM 689 N N . SER A 1 91 ? -35.976 -3.955 34.242 1.00 77.25 91 SER A N 1
ATOM 690 C CA . SER A 1 91 ? -34.888 -4.239 35.182 1.00 77.25 91 SER A CA 1
ATOM 691 C C . SER A 1 91 ? -34.892 -5.678 35.675 1.00 77.25 91 SER A C 1
ATOM 693 O O . SER A 1 91 ? -33.924 -6.407 35.465 1.00 77.25 91 SER A O 1
ATOM 695 N N . SER A 1 92 ? -36.028 -6.135 36.211 1.00 80.88 92 SER A N 1
ATOM 696 C CA . SER A 1 92 ? -36.211 -7.520 36.646 1.00 80.88 92 SER A CA 1
ATOM 697 C C . SER A 1 92 ? -35.881 -8.512 35.530 1.00 80.88 92 SER A C 1
ATOM 699 O O . SER A 1 92 ? -35.204 -9.504 35.778 1.00 80.88 92 SER A O 1
ATOM 701 N N . ARG A 1 93 ? -36.320 -8.255 34.287 1.00 84.94 93 ARG A N 1
ATOM 702 C CA . ARG A 1 93 ? -35.998 -9.140 33.154 1.00 84.94 93 ARG A CA 1
ATOM 703 C C . ARG A 1 93 ? -34.511 -9.154 32.832 1.00 84.94 93 ARG A C 1
ATOM 705 O O . ARG A 1 93 ? -33.979 -10.235 32.627 1.00 84.94 93 ARG A O 1
ATOM 712 N N . ALA A 1 94 ? -33.863 -7.992 32.791 1.00 78.50 94 ALA A N 1
ATOM 713 C CA . ALA A 1 94 ? -32.440 -7.891 32.482 1.00 78.50 94 ALA A CA 1
ATOM 714 C C . ALA A 1 94 ? -31.575 -8.577 33.552 1.00 78.50 94 ALA A C 1
ATOM 716 O O . ALA A 1 94 ? -30.709 -9.375 33.212 1.00 78.50 94 ALA A O 1
ATOM 717 N N . ARG A 1 95 ? -31.866 -8.343 34.839 1.00 76.62 95 ARG A N 1
ATOM 718 C CA . ARG A 1 95 ? -31.150 -8.952 35.974 1.00 76.62 95 ARG A CA 1
ATOM 719 C C . ARG A 1 95 ? -31.346 -10.465 36.039 1.00 76.62 95 ARG A C 1
ATOM 721 O O . ARG A 1 95 ? -30.386 -11.193 36.251 1.00 76.62 95 ARG A O 1
ATOM 728 N N . VAL A 1 96 ? -32.575 -10.945 35.828 1.00 80.75 96 VAL A N 1
ATOM 729 C CA . VAL A 1 96 ? -32.862 -12.388 35.794 1.00 80.75 96 VAL A CA 1
ATOM 730 C C . VAL A 1 96 ? -32.231 -13.045 34.571 1.00 80.75 96 VAL A C 1
ATOM 732 O O . VAL A 1 96 ? -31.698 -14.137 34.703 1.00 80.75 96 VAL A O 1
ATOM 735 N N . ALA A 1 97 ? -32.260 -12.403 33.399 1.00 79.56 97 ALA A N 1
ATOM 736 C CA . ALA A 1 97 ? -31.574 -12.921 32.217 1.00 79.56 97 ALA A CA 1
ATOM 737 C C . ALA A 1 97 ? -30.068 -13.057 32.480 1.00 79.56 97 ALA A C 1
ATOM 739 O O . ALA A 1 97 ? -29.531 -14.142 32.298 1.00 79.56 97 ALA A O 1
ATOM 740 N N . ALA A 1 98 ? -29.432 -12.013 33.022 1.00 70.69 98 ALA A N 1
ATOM 741 C CA . ALA A 1 98 ? -28.019 -12.045 33.392 1.00 70.69 98 ALA A CA 1
ATOM 742 C C . ALA A 1 98 ? -27.706 -13.141 34.432 1.00 70.69 98 ALA A C 1
ATOM 744 O O . ALA A 1 98 ? -26.745 -13.884 34.267 1.00 70.69 98 ALA A O 1
ATOM 745 N N . LEU A 1 99 ? -28.554 -13.297 35.458 1.00 73.75 99 LEU A N 1
ATOM 746 C CA . LEU A 1 99 ? -28.410 -14.343 36.478 1.00 73.75 99 LEU A CA 1
ATOM 747 C C . LEU A 1 99 ? -28.580 -15.761 35.918 1.00 73.75 99 LEU A C 1
ATOM 749 O O . LEU A 1 99 ? -27.956 -16.690 36.408 1.00 73.75 99 LEU A O 1
ATOM 753 N N . LEU A 1 100 ? -29.476 -15.959 34.949 1.00 76.31 100 LEU A N 1
ATOM 754 C CA . LEU A 1 100 ? -29.752 -17.281 34.375 1.00 76.31 100 LEU A CA 1
ATOM 755 C C . LEU A 1 100 ? -28.747 -17.675 33.291 1.00 76.31 100 LEU A C 1
ATOM 757 O O . LEU A 1 100 ? -28.535 -18.867 33.069 1.00 76.31 100 LEU A O 1
ATOM 761 N N . GLU A 1 101 ? -28.164 -16.695 32.602 1.00 72.00 101 GLU A N 1
ATOM 762 C CA . GLU A 1 101 ? -27.081 -16.907 31.640 1.00 72.00 101 GLU A CA 1
ATOM 763 C C . GLU A 1 101 ? -25.758 -17.264 32.337 1.00 72.00 101 GLU A C 1
ATOM 765 O O . GLU A 1 101 ? -24.921 -17.940 31.736 1.00 72.00 101 GLU A O 1
ATOM 770 N N . ASP A 1 102 ? -25.596 -16.899 33.613 1.00 63.47 102 ASP A N 1
ATOM 771 C CA . ASP A 1 102 ? -24.427 -17.226 34.427 1.00 63.47 102 ASP A CA 1
ATOM 772 C C . ASP A 1 102 ? -24.686 -18.380 35.420 1.00 63.47 102 ASP A C 1
ATOM 774 O O . ASP A 1 102 ? -25.436 -18.275 36.386 1.00 63.47 102 ASP A O 1
ATOM 778 N N . THR A 1 103 ? -24.006 -19.510 35.216 1.00 52.62 103 THR A N 1
ATOM 779 C CA . THR A 1 103 ? -24.039 -20.657 36.143 1.00 52.62 103 THR A CA 1
ATOM 780 C C . THR A 1 103 ? -23.078 -20.538 37.334 1.00 52.62 103 THR A C 1
ATOM 782 O O . THR A 1 103 ? -23.037 -21.455 38.156 1.00 52.62 103 THR A O 1
ATOM 785 N N . SER A 1 104 ? -22.267 -19.477 37.413 1.00 50.19 104 SER A N 1
ATOM 786 C CA . SER A 1 104 ? -21.077 -19.424 38.268 1.00 50.19 104 SER A CA 1
ATOM 787 C C . SER A 1 104 ? -21.056 -18.348 39.355 1.00 50.19 104 SER A C 1
ATOM 789 O O . SER A 1 104 ? -20.371 -18.580 40.352 1.00 50.19 104 SER A O 1
ATOM 791 N N . SER A 1 105 ? -21.813 -17.248 39.262 1.00 50.75 105 SER A N 1
ATOM 792 C CA . SER A 1 105 ? -21.784 -16.211 40.303 1.00 50.75 105 SER A CA 1
ATOM 793 C C . SER A 1 105 ? -23.145 -15.968 40.973 1.00 50.75 105 SER A C 1
ATOM 795 O O . SER A 1 105 ? -24.168 -15.679 40.359 1.00 50.75 105 SER A O 1
ATOM 797 N N . THR A 1 106 ? -23.150 -16.074 42.301 1.00 54.19 106 THR A N 1
ATOM 798 C CA . THR A 1 106 ? -24.209 -15.559 43.189 1.00 54.19 106 THR A CA 1
ATOM 799 C C . THR A 1 106 ? -23.788 -14.225 43.814 1.00 54.19 106 THR A C 1
ATOM 801 O O . THR A 1 106 ? -24.231 -13.875 44.910 1.00 54.19 106 THR A O 1
ATOM 804 N N . ASP A 1 107 ? -22.876 -13.502 43.162 1.00 60.16 107 ASP A N 1
ATOM 805 C CA . ASP A 1 107 ? -22.170 -12.383 43.769 1.00 60.16 107 ASP A CA 1
ATOM 806 C C . ASP A 1 107 ? -23.027 -11.110 43.724 1.00 60.16 107 ASP A C 1
ATOM 808 O O . ASP A 1 107 ? -23.174 -10.432 42.707 1.00 60.16 107 ASP A O 1
ATOM 812 N N . ARG A 1 108 ? -23.570 -10.771 44.900 1.00 63.50 108 ARG A N 1
ATOM 813 C CA . ARG A 1 108 ? -24.316 -9.539 45.212 1.00 63.50 108 ARG A CA 1
ATOM 814 C C . ARG A 1 108 ? -23.710 -8.238 44.633 1.00 63.50 108 ARG A C 1
ATOM 816 O O . ARG A 1 108 ? -24.502 -7.415 44.177 1.00 63.50 108 ARG A O 1
ATOM 823 N N . PRO A 1 109 ? -22.372 -8.050 44.552 1.00 70.88 109 PRO A N 1
ATOM 824 C CA . PRO A 1 109 ? -21.781 -6.839 43.978 1.00 70.88 109 PRO A CA 1
ATOM 825 C C . PRO A 1 109 ? -22.223 -6.517 42.543 1.00 70.88 109 PRO A C 1
ATOM 827 O O . PRO A 1 109 ? -22.342 -5.343 42.200 1.00 70.88 109 PRO A O 1
ATOM 830 N N . ALA A 1 110 ? -22.517 -7.521 41.706 1.00 74.94 110 ALA A N 1
ATOM 831 C CA . ALA A 1 110 ? -22.961 -7.275 40.333 1.00 74.94 110 ALA A CA 1
ATOM 832 C C . ALA A 1 110 ? -24.367 -6.640 40.280 1.00 74.94 110 ALA A C 1
ATOM 834 O O . ALA A 1 110 ? -24.627 -5.759 39.462 1.00 74.94 110 ALA A O 1
ATOM 835 N N . PHE A 1 111 ? -25.280 -7.026 41.175 1.00 76.12 111 PHE A N 1
ATOM 836 C CA . PHE A 1 111 ? -26.628 -6.445 41.216 1.00 76.12 111 PHE A CA 1
ATOM 837 C C . PHE A 1 111 ? -26.636 -5.020 41.773 1.00 76.12 111 PHE A C 1
ATOM 839 O O . PHE A 1 111 ? -27.383 -4.169 41.275 1.00 76.12 111 PHE A O 1
ATOM 846 N N . ASP A 1 112 ? -25.777 -4.741 42.753 1.00 80.19 112 ASP A N 1
ATOM 847 C CA . ASP A 1 112 ? -25.630 -3.402 43.324 1.00 80.19 112 ASP A CA 1
ATOM 848 C C . ASP A 1 112 ? -25.056 -2.425 42.279 1.00 80.19 112 ASP A C 1
ATOM 850 O O . ASP A 1 112 ? -25.575 -1.318 42.108 1.00 80.19 112 ASP A O 1
ATOM 854 N N . LEU A 1 113 ? -24.058 -2.856 41.495 1.00 82.62 113 LEU A N 1
ATOM 855 C CA . LEU A 1 113 ? -23.507 -2.070 40.384 1.00 82.62 113 LEU A CA 1
ATOM 856 C C . LEU A 1 113 ? -24.516 -1.858 39.253 1.00 82.62 113 LEU A C 1
ATOM 858 O O . LEU A 1 113 ? -24.688 -0.730 38.790 1.00 82.62 113 LEU A O 1
ATOM 862 N N . ALA A 1 114 ? -25.241 -2.907 38.853 1.00 84.81 114 ALA A N 1
ATOM 863 C CA . ALA A 1 114 ? -26.289 -2.789 37.842 1.00 84.81 114 ALA A CA 1
ATOM 864 C C . ALA A 1 114 ? -27.361 -1.776 38.269 1.00 84.81 114 ALA A C 1
ATOM 866 O O . ALA A 1 114 ? -27.784 -0.941 37.475 1.00 84.81 114 ALA A O 1
ATOM 867 N N . THR A 1 115 ? -27.766 -1.808 39.538 1.00 83.44 115 THR A N 1
ATOM 868 C CA . THR A 1 115 ? -28.722 -0.841 40.088 1.00 83.44 115 THR A CA 1
ATOM 869 C C . THR A 1 115 ? -28.158 0.577 40.058 1.00 83.44 115 THR A C 1
ATOM 871 O O . THR A 1 115 ? -28.874 1.507 39.695 1.00 83.44 115 THR A O 1
ATOM 874 N N . ARG A 1 116 ? -26.879 0.753 40.405 1.00 84.69 116 ARG A N 1
ATOM 875 C CA . ARG A 1 116 ? -26.220 2.064 40.397 1.00 84.69 116 ARG A CA 1
ATOM 876 C C . ARG A 1 116 ? -26.146 2.667 38.995 1.00 84.69 116 ARG A C 1
ATOM 878 O O . ARG A 1 116 ? -26.322 3.871 38.853 1.00 84.69 116 ARG A O 1
ATOM 885 N N . TRP A 1 117 ? -25.895 1.857 37.967 1.00 87.19 117 TRP A N 1
ATOM 886 C CA . TRP A 1 117 ? -25.750 2.343 36.589 1.00 87.19 117 TRP A CA 1
ATOM 887 C C . TRP A 1 117 ? -27.071 2.460 35.825 1.00 87.19 117 TRP A C 1
ATOM 889 O O . TRP A 1 117 ? -27.174 3.271 34.904 1.00 87.19 117 TRP A O 1
ATOM 899 N N . GLU A 1 118 ? -28.090 1.681 36.197 1.00 88.81 118 GLU A N 1
ATOM 900 C CA . GLU A 1 118 ? -29.384 1.622 35.508 1.00 88.81 118 GLU A CA 1
ATOM 901 C C . GLU A 1 118 ? -30.038 2.993 35.234 1.00 88.81 118 GLU A C 1
ATOM 903 O O . GLU A 1 118 ? -30.515 3.171 34.109 1.00 88.81 118 GLU A O 1
ATOM 908 N N . PRO A 1 119 ? -30.042 3.972 36.164 1.00 87.38 119 PRO A N 1
ATOM 909 C CA . PRO A 1 119 ? -30.616 5.295 35.912 1.00 87.38 119 PRO A CA 1
ATOM 910 C C . PRO A 1 119 ? -29.976 6.043 34.737 1.00 87.38 119 PRO A C 1
ATOM 912 O O . PRO A 1 119 ? -30.634 6.876 34.118 1.00 87.38 119 PRO A O 1
ATOM 915 N N . TYR A 1 120 ? -28.714 5.740 34.427 1.00 86.94 120 TYR A N 1
ATOM 916 C CA . TYR A 1 120 ? -27.918 6.460 33.434 1.00 86.94 120 TYR A CA 1
ATOM 917 C C . TYR A 1 120 ? -27.885 5.737 32.090 1.00 86.94 120 TYR A C 1
ATOM 919 O O . TYR A 1 120 ? -28.057 6.355 31.043 1.00 86.94 120 TYR A O 1
ATOM 927 N N . VAL A 1 121 ? -27.683 4.418 32.114 1.00 89.06 121 VAL A N 1
ATOM 928 C CA . VAL A 1 121 ? -27.397 3.631 30.899 1.00 89.06 121 VAL A CA 1
ATOM 929 C C . VAL A 1 121 ? -28.517 2.657 30.527 1.00 89.06 121 VAL A C 1
ATOM 931 O O . VAL A 1 121 ? -28.454 1.968 29.507 1.00 89.06 121 VAL A O 1
ATOM 934 N N . GLY A 1 122 ? -29.565 2.602 31.350 1.00 89.62 122 GLY A N 1
ATOM 935 C CA . GLY A 1 122 ? -30.682 1.683 31.209 1.00 89.62 122 GLY A CA 1
ATOM 936 C C . GLY A 1 122 ? -30.380 0.275 31.726 1.00 89.62 122 GLY A C 1
ATOM 937 O O . GLY A 1 122 ? -29.245 -0.200 31.749 1.00 89.62 122 GLY A O 1
ATOM 938 N N . ALA A 1 123 ? -31.447 -0.430 32.108 1.00 85.81 123 ALA A N 1
ATOM 939 C CA . ALA A 1 123 ? -31.385 -1.740 32.758 1.00 85.81 123 ALA A CA 1
ATOM 940 C C . ALA A 1 123 ? -30.568 -2.800 31.999 1.00 85.81 123 ALA A C 1
ATOM 942 O O . ALA A 1 123 ? -29.882 -3.612 32.613 1.00 85.81 123 ALA A O 1
ATOM 943 N N . GLY A 1 124 ? -30.664 -2.816 30.665 1.00 86.12 124 GLY A N 1
ATOM 944 C CA . GLY A 1 124 ? -30.026 -3.840 29.837 1.00 86.12 124 GLY A CA 1
ATOM 945 C C . GLY A 1 124 ? -28.501 -3.746 29.841 1.00 86.12 124 GLY A C 1
ATOM 946 O O . GLY A 1 124 ? -27.830 -4.741 30.110 1.00 86.12 124 GLY A O 1
ATOM 947 N N . LEU A 1 125 ? -27.959 -2.554 29.562 1.00 88.31 125 LEU A N 1
ATOM 948 C CA . LEU A 1 125 ? -26.514 -2.325 29.554 1.00 88.31 125 LEU A CA 1
ATOM 949 C C . LEU A 1 125 ? -25.945 -2.386 30.974 1.00 88.31 125 LEU A C 1
ATOM 951 O O . LEU A 1 125 ? -24.922 -3.031 31.177 1.00 88.31 125 LEU A O 1
ATOM 955 N N . ALA A 1 126 ? -26.642 -1.817 31.962 1.00 87.88 126 ALA A N 1
ATOM 956 C CA . ALA A 1 126 ? -26.207 -1.850 33.355 1.00 87.88 126 ALA A CA 1
ATOM 957 C C . ALA A 1 126 ? -26.056 -3.284 33.891 1.00 87.88 126 ALA A C 1
ATOM 959 O O . ALA A 1 126 ? -25.023 -3.613 34.468 1.00 87.88 126 ALA A O 1
ATOM 960 N N . ALA A 1 127 ? -27.046 -4.155 33.649 1.00 83.75 127 ALA A N 1
ATOM 961 C CA . ALA A 1 127 ? -26.980 -5.556 34.065 1.00 83.75 127 ALA A CA 1
ATOM 962 C C . ALA A 1 127 ? -25.858 -6.317 33.343 1.00 83.75 127 ALA A C 1
ATOM 964 O O . ALA A 1 127 ? -25.051 -6.977 33.992 1.00 83.75 127 ALA A O 1
ATOM 965 N N . ARG A 1 128 ? -25.758 -6.182 32.011 1.00 85.38 128 ARG A N 1
ATOM 966 C CA . ARG A 1 128 ? -24.701 -6.836 31.218 1.00 85.38 128 ARG A CA 1
ATOM 967 C C . ARG A 1 128 ? -23.299 -6.403 31.647 1.00 85.38 128 ARG A C 1
ATOM 969 O O . ARG A 1 128 ? -22.436 -7.256 31.833 1.00 85.38 128 ARG A O 1
ATOM 976 N N . ALA A 1 129 ? -23.074 -5.097 31.793 1.00 86.94 129 ALA A N 1
ATOM 977 C CA . ALA A 1 129 ? -21.780 -4.553 32.183 1.00 86.94 129 ALA A CA 1
ATOM 978 C C . ALA A 1 129 ? -21.410 -4.989 33.605 1.00 86.94 129 ALA A C 1
ATOM 980 O O . ALA A 1 129 ? -20.296 -5.453 33.821 1.00 86.94 129 ALA A O 1
ATOM 981 N N . ALA A 1 130 ? -22.341 -4.927 34.562 1.00 85.06 130 ALA A N 1
ATOM 982 C CA . ALA A 1 130 ? -22.044 -5.301 35.942 1.00 85.06 130 ALA A CA 1
ATOM 983 C C . ALA A 1 130 ? -21.705 -6.790 36.080 1.00 85.06 130 ALA A C 1
ATOM 985 O O . ALA A 1 130 ? -20.748 -7.143 36.770 1.00 85.06 130 ALA A O 1
ATOM 986 N N . SER A 1 131 ? -22.423 -7.659 35.364 1.00 80.38 131 SER A N 1
ATOM 987 C CA . SER A 1 131 ? -22.096 -9.083 35.308 1.00 80.38 131 SER A CA 1
ATOM 988 C C . SER A 1 131 ? -20.729 -9.331 34.652 1.00 80.38 131 SER A C 1
ATOM 990 O O . SER A 1 131 ? -19.894 -10.039 35.212 1.00 80.38 131 SER A O 1
ATOM 992 N N . ALA A 1 132 ? -20.436 -8.726 33.499 1.00 81.88 132 ALA A N 1
ATOM 993 C CA . ALA A 1 132 ? -19.156 -8.952 32.824 1.00 81.88 132 ALA A CA 1
ATOM 994 C C . ALA A 1 132 ? -17.948 -8.429 33.625 1.00 81.88 132 ALA A C 1
ATOM 996 O O . ALA A 1 132 ? -16.932 -9.115 33.726 1.00 81.88 132 ALA A O 1
ATOM 997 N N . LEU A 1 133 ? -18.058 -7.239 34.223 1.00 81.38 133 LEU A N 1
ATOM 998 C CA . LEU A 1 133 ? -16.951 -6.575 34.920 1.00 81.38 133 LEU A CA 1
ATOM 999 C C . LEU A 1 133 ? -16.626 -7.201 36.282 1.00 81.38 133 LEU A C 1
ATOM 1001 O O . LEU A 1 133 ? -15.480 -7.135 36.724 1.00 81.38 133 LEU A O 1
ATOM 1005 N N . HIS A 1 134 ? -17.594 -7.857 36.927 1.00 80.06 134 HIS A N 1
ATOM 1006 C CA . HIS A 1 134 ? -17.366 -8.584 38.180 1.00 80.06 134 HIS A CA 1
ATOM 1007 C C . HIS A 1 134 ? -16.943 -10.050 37.972 1.00 80.06 134 HIS A C 1
ATOM 1009 O O . HIS A 1 134 ? -16.896 -10.827 38.921 1.00 8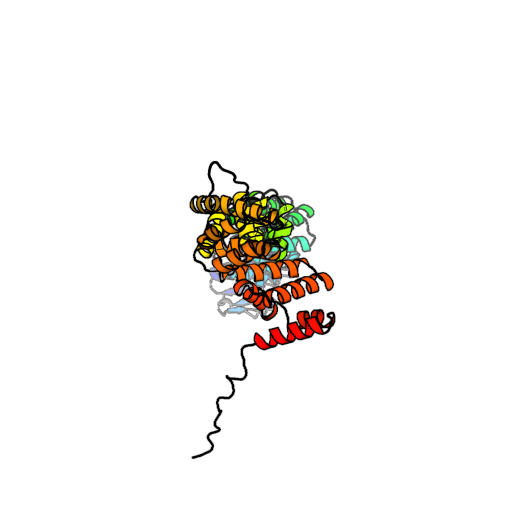0.06 134 HIS A O 1
ATOM 1015 N N . GLY A 1 135 ? -16.628 -10.444 36.731 1.00 64.12 135 GLY A N 1
ATOM 1016 C CA . GLY A 1 135 ? -16.169 -11.798 36.410 1.00 64.12 135 GLY A CA 1
ATOM 1017 C C . GLY A 1 135 ? -17.268 -12.864 36.429 1.00 64.12 135 GLY A C 1
ATOM 1018 O O . GLY A 1 135 ? -16.945 -14.046 36.342 1.00 64.12 135 GLY A O 1
ATOM 1019 N N . ALA A 1 136 ? -18.543 -12.461 36.498 1.00 57.12 136 ALA A N 1
ATOM 1020 C CA . ALA A 1 136 ? -19.692 -13.365 36.409 1.00 57.12 136 ALA A CA 1
ATOM 1021 C C . ALA A 1 136 ? -19.794 -14.003 35.016 1.00 57.12 136 ALA A C 1
ATOM 1023 O O . ALA A 1 136 ? -20.197 -15.148 34.866 1.00 57.12 136 ALA A O 1
ATOM 1024 N N . ILE A 1 137 ? -19.374 -13.282 33.972 1.00 52.88 137 ILE A N 1
ATOM 1025 C CA . ILE A 1 137 ? -19.373 -13.805 32.606 1.00 52.88 137 ILE A CA 1
ATOM 1026 C C . ILE A 1 137 ? -17.933 -13.803 32.081 1.00 52.88 137 ILE A C 1
ATOM 1028 O O . ILE A 1 137 ? -17.378 -12.721 31.862 1.00 52.88 137 ILE A O 1
ATOM 1032 N N . PRO A 1 138 ? -17.311 -14.975 31.836 1.00 51.66 138 PRO A N 1
ATOM 1033 C CA . PRO A 1 138 ? -16.040 -15.052 31.131 1.00 51.66 138 PRO A CA 1
ATOM 1034 C C . PRO A 1 138 ? -16.290 -14.689 29.666 1.00 51.66 138 PRO A C 1
ATOM 1036 O O . PRO A 1 138 ? -16.501 -15.546 28.811 1.00 51.66 138 PRO A O 1
ATOM 1039 N N . THR A 1 139 ? -16.330 -13.391 29.389 1.00 56.03 139 THR A N 1
ATOM 1040 C CA . THR A 1 139 ? -16.506 -12.857 28.041 1.00 56.03 139 THR A CA 1
ATOM 1041 C C . THR A 1 139 ? -15.171 -12.383 27.503 1.00 56.03 139 THR A C 1
ATOM 1043 O O . THR A 1 139 ? -14.382 -11.757 28.209 1.00 56.03 139 THR A O 1
ATOM 1046 N N . ALA A 1 140 ? -14.947 -12.626 26.213 1.00 58.50 140 ALA A N 1
ATOM 1047 C CA . ALA A 1 140 ? -13.887 -11.966 25.453 1.00 58.50 140 ALA A CA 1
ATOM 1048 C C . ALA A 1 140 ? -14.119 -10.439 25.312 1.00 58.50 140 ALA A C 1
ATOM 1050 O O . ALA A 1 140 ? -13.250 -9.730 24.807 1.00 58.50 140 ALA A O 1
ATOM 1051 N N . ASP A 1 141 ? -15.254 -9.940 25.824 1.00 76.44 141 ASP A N 1
ATOM 1052 C CA . ASP A 1 141 ? -15.830 -8.626 25.530 1.00 76.44 141 ASP A CA 1
ATOM 1053 C C . ASP A 1 141 ? -15.992 -7.742 26.784 1.00 76.44 141 ASP A C 1
ATOM 1055 O O . ASP A 1 141 ? -16.658 -6.709 26.731 1.00 76.44 141 ASP A O 1
ATOM 1059 N N . ALA A 1 142 ? -15.408 -8.112 27.934 1.00 83.44 142 ALA A N 1
ATOM 1060 C CA . ALA A 1 142 ? -15.527 -7.323 29.170 1.00 83.44 142 ALA A CA 1
ATOM 1061 C C . ALA A 1 142 ? -15.043 -5.872 28.984 1.00 83.44 142 ALA A C 1
ATOM 1063 O O . ALA A 1 142 ? -15.652 -4.935 29.496 1.00 83.44 142 ALA A O 1
ATOM 1064 N N . TRP A 1 143 ? -13.988 -5.674 28.190 1.00 86.88 143 TRP A N 1
ATOM 1065 C CA . TRP A 1 143 ? -13.500 -4.346 27.818 1.00 86.88 143 TRP A CA 1
ATOM 1066 C C . TRP A 1 143 ? -14.448 -3.624 26.848 1.00 86.88 143 TRP A C 1
ATOM 1068 O O . TRP A 1 143 ? -14.609 -2.413 26.952 1.00 86.88 143 TRP A O 1
ATOM 1078 N N . THR A 1 144 ? -15.117 -4.341 25.939 1.00 89.56 144 THR A N 1
ATOM 1079 C CA . THR A 1 144 ? -16.116 -3.763 25.027 1.00 89.56 144 THR A CA 1
ATOM 1080 C C . THR A 1 144 ? -17.306 -3.238 25.820 1.00 89.56 144 THR A C 1
ATOM 1082 O O . THR A 1 144 ? -17.718 -2.100 25.630 1.00 89.56 144 THR A O 1
ATOM 1085 N N . LEU A 1 145 ? -17.795 -4.023 26.784 1.00 88.25 145 LEU A N 1
ATOM 1086 C CA . LEU A 1 145 ? -18.834 -3.597 27.721 1.00 88.25 145 LEU A CA 1
ATOM 1087 C C . LEU A 1 145 ? -18.377 -2.435 28.610 1.00 88.25 145 LEU A C 1
ATOM 1089 O O . LEU A 1 145 ? -19.177 -1.544 28.884 1.00 88.25 145 LEU A O 1
ATOM 1093 N N . ALA A 1 146 ? -17.107 -2.407 29.028 1.00 88.75 146 ALA A N 1
ATOM 1094 C CA . ALA A 1 146 ? -16.542 -1.266 29.747 1.00 88.75 146 ALA A CA 1
ATOM 1095 C C . ALA A 1 146 ? -16.573 0.012 28.892 1.00 88.75 146 ALA A C 1
ATOM 1097 O O . ALA A 1 146 ? -16.964 1.064 29.389 1.00 88.75 146 ALA A O 1
ATOM 1098 N N . LEU A 1 147 ? -16.209 -0.073 27.607 1.00 89.38 147 LEU A N 1
ATOM 1099 C CA . LEU A 1 147 ? -16.266 1.061 26.679 1.00 89.38 147 LEU A CA 1
ATOM 1100 C C . LEU A 1 147 ? -17.706 1.509 26.399 1.00 89.38 147 LEU A C 1
ATOM 1102 O O . LEU A 1 147 ? -17.971 2.707 26.446 1.00 89.38 147 LEU A O 1
ATOM 1106 N N . GLU A 1 148 ? -18.633 0.571 26.168 1.00 91.50 148 GLU A N 1
ATOM 1107 C CA . GLU A 1 148 ? -20.066 0.868 26.000 1.00 91.50 148 GLU A CA 1
ATOM 1108 C C . GLU A 1 148 ? -20.630 1.581 27.238 1.00 91.50 148 GLU A C 1
ATOM 1110 O O . GLU A 1 148 ? -21.354 2.570 27.119 1.00 91.50 148 GLU A O 1
ATOM 1115 N N . LEU A 1 149 ? -20.274 1.103 28.436 1.00 89.94 149 LEU A N 1
ATOM 1116 C CA . LEU A 1 149 ? -20.682 1.714 29.697 1.00 89.94 149 LEU A CA 1
ATOM 1117 C C . LEU A 1 149 ? -20.107 3.128 29.844 1.00 89.94 149 LEU A C 1
ATOM 1119 O O . LEU A 1 149 ? -20.850 4.047 30.176 1.00 89.94 149 LEU A O 1
ATOM 1123 N N . VAL A 1 150 ? -18.813 3.315 29.568 1.00 89.31 150 VAL A N 1
ATOM 1124 C CA . VAL A 1 150 ? -18.149 4.628 29.615 1.00 89.31 150 VAL A CA 1
ATOM 1125 C C . VAL A 1 150 ? -18.805 5.617 28.648 1.00 89.31 150 VAL A C 1
ATOM 1127 O O . VAL A 1 150 ? -19.079 6.753 29.029 1.00 89.31 150 VAL A O 1
ATOM 1130 N N . GLU A 1 151 ? -19.105 5.190 27.422 1.00 90.50 151 GLU A N 1
ATOM 1131 C CA . GLU A 1 151 ? -19.776 6.025 26.423 1.00 90.50 151 GLU A CA 1
ATOM 1132 C C . GLU A 1 151 ? -21.200 6.408 26.850 1.00 90.50 151 GLU A C 1
ATOM 1134 O O . GLU A 1 151 ? -21.605 7.563 26.708 1.00 90.50 151 GLU A O 1
ATOM 1139 N N . ALA A 1 152 ? -21.954 5.466 27.421 1.00 89.44 152 ALA A N 1
ATOM 1140 C CA . ALA A 1 152 ? -23.303 5.732 27.904 1.00 89.44 152 ALA A CA 1
ATOM 1141 C C . ALA A 1 152 ? -23.317 6.668 29.129 1.00 89.44 152 ALA A C 1
ATOM 1143 O O . ALA A 1 152 ? -24.154 7.569 29.198 1.00 89.44 152 ALA A O 1
ATOM 1144 N N . LEU A 1 153 ? -22.374 6.500 30.064 1.00 87.50 153 LEU A N 1
ATOM 1145 C CA . LEU A 1 153 ? -22.210 7.390 31.218 1.00 87.50 153 LEU A CA 1
ATOM 1146 C C . LEU A 1 153 ? -21.811 8.810 30.786 1.00 87.50 153 LEU A C 1
ATOM 1148 O O . LEU A 1 153 ? -22.352 9.782 31.311 1.00 87.50 153 LEU A O 1
ATOM 1152 N N . GLU A 1 154 ? -20.938 8.945 29.782 1.00 86.56 154 GLU A N 1
ATOM 1153 C CA . GLU A 1 154 ? -20.580 10.247 29.202 1.00 86.56 154 GLU A CA 1
ATOM 1154 C C . GLU A 1 154 ? -21.809 10.934 28.584 1.00 86.56 154 GLU A C 1
ATOM 1156 O O . GLU A 1 154 ? -22.054 12.119 28.822 1.00 86.56 154 GLU A O 1
ATOM 1161 N N . GLY A 1 155 ? -22.620 10.183 27.831 1.00 85.94 155 GLY A N 1
ATOM 1162 C CA . GLY A 1 155 ? -23.838 10.687 27.191 1.00 85.94 155 GLY A CA 1
ATOM 1163 C C . GLY A 1 155 ? -24.916 11.167 28.170 1.00 85.94 155 GLY A C 1
ATOM 1164 O O . GLY A 1 155 ? -25.708 12.044 27.820 1.00 85.94 155 GLY A O 1
ATOM 1165 N N . ALA A 1 156 ? -24.928 10.645 29.400 1.00 85.38 156 ALA A N 1
ATOM 1166 C CA . ALA A 1 156 ? -25.834 11.078 30.464 1.00 85.38 156 ALA A CA 1
ATOM 1167 C C . ALA A 1 156 ? -25.432 12.422 31.112 1.00 85.38 156 ALA A C 1
ATOM 1169 O O . ALA A 1 156 ? -26.198 12.950 31.914 1.00 85.38 156 ALA A O 1
ATOM 1170 N N . ALA A 1 157 ? -24.276 12.996 30.742 1.00 75.56 157 ALA A N 1
ATOM 1171 C CA . ALA A 1 157 ? -23.707 14.232 31.296 1.00 75.56 157 ALA A CA 1
ATOM 1172 C C . ALA A 1 157 ? -23.442 14.196 32.816 1.00 75.56 157 ALA A C 1
ATOM 1174 O O . ALA A 1 157 ? -23.325 15.242 33.456 1.00 75.56 157 ALA A O 1
ATOM 1175 N N . GLU A 1 158 ? -23.306 12.998 33.382 1.00 70.06 158 GLU A N 1
ATOM 1176 C CA . GLU A 1 158 ? -23.017 12.785 34.796 1.00 70.06 158 GLU A CA 1
ATOM 1177 C C . GLU A 1 158 ? -21.531 12.495 34.979 1.00 70.06 158 GLU A C 1
ATOM 1179 O O . GLU A 1 158 ? -21.005 11.487 34.510 1.00 70.06 158 GLU A O 1
ATOM 1184 N N . THR A 1 159 ? -20.831 13.403 35.656 1.00 66.19 159 THR A N 1
ATOM 1185 C CA . THR A 1 159 ? -19.379 13.303 35.841 1.00 66.19 159 THR A CA 1
ATOM 1186 C C . THR A 1 159 ? -18.989 12.408 37.009 1.00 66.19 159 THR A C 1
ATOM 1188 O O . THR A 1 159 ? -17.900 11.856 36.990 1.00 66.19 159 THR A O 1
ATOM 1191 N N . ASP A 1 160 ? -19.849 12.242 38.015 1.00 75.81 160 ASP A N 1
ATOM 1192 C CA . ASP A 1 160 ? -19.489 11.566 39.272 1.00 75.81 160 ASP A CA 1
ATOM 1193 C C . ASP A 1 160 ? -19.033 10.100 39.074 1.00 75.81 160 ASP A C 1
ATOM 1195 O O . ASP A 1 160 ? -17.906 9.779 39.454 1.00 75.81 160 ASP A O 1
ATOM 1199 N N . PRO A 1 161 ? -19.791 9.226 38.371 1.00 76.75 161 PRO A N 1
ATOM 1200 C CA . PRO A 1 161 ? -19.371 7.836 38.145 1.00 76.75 161 PRO A CA 1
ATOM 1201 C C . PRO A 1 161 ? -18.210 7.680 37.147 1.00 76.75 161 PRO A C 1
ATOM 1203 O O . PRO A 1 161 ? -17.680 6.581 37.000 1.00 76.75 161 PRO A O 1
ATOM 1206 N N . LEU A 1 162 ? -17.831 8.746 36.435 1.00 77.31 162 LEU A N 1
ATOM 1207 C CA . LEU A 1 162 ? -16.666 8.763 35.545 1.00 77.31 162 LEU A CA 1
ATOM 1208 C C . LEU A 1 162 ? -15.416 9.323 36.239 1.00 77.31 162 LEU A C 1
ATOM 1210 O O . LEU A 1 162 ? -14.304 8.899 35.932 1.00 77.31 162 LEU A O 1
ATOM 1214 N N . VAL A 1 163 ? -15.587 10.282 37.153 1.00 80.62 163 VAL A N 1
ATOM 1215 C CA . VAL A 1 163 ? -14.503 10.912 37.920 1.00 80.62 163 VAL A CA 1
ATOM 1216 C C . VAL A 1 163 ? -13.972 9.965 38.996 1.00 80.62 163 VAL A C 1
ATOM 1218 O O . VAL A 1 163 ? -12.757 9.914 39.179 1.00 80.62 163 VAL A O 1
ATOM 1221 N N . ASP A 1 164 ? -14.853 9.197 39.644 1.00 84.38 164 ASP A N 1
ATOM 1222 C CA . ASP A 1 164 ? -14.508 8.104 40.564 1.00 84.38 164 ASP A CA 1
ATOM 1223 C C . ASP A 1 164 ? -15.027 6.769 39.991 1.00 84.38 164 ASP A C 1
ATOM 1225 O O . ASP A 1 164 ? -16.094 6.281 40.383 1.00 84.38 164 ASP A O 1
ATOM 1229 N N . PRO A 1 165 ? -14.347 6.221 38.964 1.00 84.50 165 PRO A N 1
ATOM 1230 C CA . PRO A 1 165 ? -14.808 5.025 38.277 1.00 84.50 165 PRO A CA 1
ATOM 1231 C C . PRO A 1 165 ? -14.762 3.817 39.209 1.00 84.50 165 PRO A C 1
ATOM 1233 O O . PRO A 1 165 ? -13.834 3.643 39.998 1.00 84.50 165 PRO A O 1
ATOM 1236 N N . ASP A 1 166 ? -15.730 2.914 39.061 1.00 87.62 166 ASP A N 1
ATOM 1237 C CA . ASP A 1 166 ? -15.672 1.653 39.789 1.00 87.62 166 ASP A CA 1
ATOM 1238 C C . ASP A 1 166 ? -14.382 0.877 39.422 1.00 87.62 166 ASP A C 1
ATOM 1240 O O . ASP A 1 166 ? -14.079 0.736 38.228 1.00 87.62 166 ASP A O 1
ATOM 1244 N N . PRO A 1 167 ? -13.631 0.325 40.400 1.00 89.12 167 PRO A N 1
ATOM 1245 C CA . PRO A 1 167 ? -12.376 -0.382 40.140 1.00 89.12 167 PRO A CA 1
ATOM 1246 C C . PRO A 1 167 ? -12.500 -1.535 39.139 1.00 89.12 167 PRO A C 1
ATOM 1248 O O . PRO A 1 167 ? -11.515 -1.891 38.489 1.00 89.12 167 PRO A O 1
ATOM 1251 N N . THR A 1 168 ? -13.689 -2.127 38.992 1.00 87.25 168 THR A N 1
ATOM 1252 C CA . THR A 1 168 ? -13.937 -3.191 38.011 1.00 87.25 168 THR A CA 1
ATOM 1253 C C . THR A 1 168 ? -13.886 -2.682 36.568 1.00 87.25 168 THR A C 1
ATOM 1255 O O . THR A 1 168 ? -13.334 -3.374 35.712 1.00 87.25 168 THR A O 1
ATOM 1258 N N . ILE A 1 169 ? -14.352 -1.452 36.300 1.00 89.06 169 ILE A N 1
ATOM 1259 C CA . ILE A 1 169 ? -14.236 -0.793 34.987 1.00 89.06 169 ILE A CA 1
ATOM 1260 C C . ILE A 1 169 ? -12.757 -0.569 34.671 1.00 89.06 169 ILE A C 1
ATOM 1262 O O . ILE A 1 169 ? -12.271 -0.987 33.618 1.00 89.06 169 ILE A O 1
ATOM 1266 N N . THR A 1 170 ? -12.025 0.038 35.611 1.00 90.56 170 THR A N 1
ATOM 1267 C CA . THR A 1 170 ? -10.585 0.287 35.475 1.00 90.56 170 THR A CA 1
ATOM 1268 C C . THR A 1 170 ? -9.812 -1.012 35.244 1.00 90.56 170 THR A C 1
ATOM 1270 O O . THR A 1 170 ? -8.976 -1.075 34.345 1.00 90.56 170 THR A O 1
ATOM 1273 N N . SER A 1 171 ? -10.109 -2.065 36.008 1.00 90.31 171 SER A N 1
ATOM 1274 C CA . SER A 1 171 ? -9.465 -3.376 35.878 1.00 90.31 171 SER A CA 1
ATOM 1275 C C . SER A 1 171 ? -9.738 -4.025 34.518 1.00 90.31 171 SER A C 1
ATOM 1277 O O . SER A 1 171 ? -8.811 -4.508 33.869 1.00 90.31 171 SER A O 1
ATOM 1279 N N . ALA A 1 172 ? -10.986 -3.986 34.039 1.00 89.56 172 ALA A N 1
ATOM 1280 C CA . ALA A 1 172 ? -11.347 -4.547 32.740 1.00 89.56 172 ALA A CA 1
ATOM 1281 C C . ALA A 1 172 ? -10.673 -3.807 31.578 1.00 89.56 172 ALA A C 1
ATOM 1283 O O . ALA A 1 172 ? -10.149 -4.446 30.666 1.00 89.56 172 ALA A O 1
ATOM 1284 N N . LEU A 1 173 ? -10.626 -2.472 31.632 1.00 92.25 173 LEU A N 1
ATOM 1285 C CA . LEU A 1 173 ? -9.893 -1.676 30.648 1.00 92.25 173 LEU A CA 1
ATOM 1286 C C . LEU A 1 173 ? -8.384 -1.920 30.742 1.00 92.25 173 LEU A C 1
ATOM 1288 O O . LEU A 1 173 ? -7.736 -2.043 29.713 1.00 92.25 173 LEU A O 1
ATOM 1292 N N . ALA A 1 174 ? -7.817 -2.054 31.942 1.00 92.81 174 ALA A N 1
ATOM 1293 C CA . ALA A 1 174 ? -6.395 -2.350 32.122 1.00 92.81 174 ALA A CA 1
ATOM 1294 C C . ALA A 1 174 ? -6.001 -3.753 31.624 1.00 92.81 174 ALA A C 1
ATOM 1296 O O . ALA A 1 174 ? -4.852 -3.965 31.240 1.00 92.81 174 ALA A O 1
ATOM 1297 N N . ALA A 1 175 ? -6.939 -4.704 31.627 1.00 90.94 175 ALA A N 1
ATOM 1298 C CA . ALA A 1 175 ? -6.754 -6.045 31.076 1.00 90.94 175 ALA A CA 1
ATOM 1299 C C . ALA A 1 175 ? -6.939 -6.105 29.547 1.00 90.94 175 ALA A C 1
ATOM 1301 O O . ALA A 1 175 ? -6.578 -7.107 28.924 1.00 90.94 175 ALA A O 1
ATOM 1302 N N . TRP A 1 176 ? -7.488 -5.055 28.929 1.00 92.25 176 TRP A N 1
ATOM 1303 C CA . TRP A 1 176 ? -7.630 -4.968 27.481 1.00 92.25 176 TRP A CA 1
ATOM 1304 C C . TRP A 1 176 ? -6.258 -4.879 26.806 1.00 92.25 176 TRP A C 1
ATOM 1306 O O . TRP A 1 176 ? -5.408 -4.067 27.162 1.00 92.25 176 TRP A O 1
ATOM 1316 N N . SER A 1 177 ? -6.049 -5.712 25.790 1.00 92.06 177 SER A N 1
ATOM 1317 C CA . SER A 1 177 ? -4.846 -5.713 24.962 1.00 92.06 177 SER A CA 1
ATOM 1318 C C . SER A 1 177 ? -5.238 -5.433 23.509 1.00 92.06 177 SER A C 1
ATOM 1320 O O . SER A 1 177 ? -5.351 -6.391 22.737 1.00 92.06 177 SER A O 1
ATOM 1322 N N . PRO A 1 178 ? -5.440 -4.158 23.118 1.00 92.88 178 PRO A N 1
ATOM 1323 C CA . PRO A 1 178 ? -5.810 -3.818 21.754 1.00 92.88 178 PRO A CA 1
ATOM 1324 C C . PRO A 1 178 ? -4.745 -4.350 20.794 1.00 92.88 178 PRO A C 1
ATOM 1326 O O . PRO A 1 178 ? -3.538 -4.240 21.036 1.00 92.88 178 PRO A O 1
ATOM 1329 N N . SER A 1 179 ? -5.224 -5.002 19.745 1.00 91.62 179 SER A N 1
ATOM 1330 C CA . SER A 1 179 ? -4.445 -5.784 18.783 1.00 91.62 179 SER A CA 1
ATOM 1331 C C . SER A 1 179 ? -4.644 -5.307 17.347 1.00 91.62 179 SER A C 1
ATOM 1333 O O . SER A 1 179 ? -3.912 -5.719 16.449 1.00 91.62 179 SER A O 1
ATOM 1335 N N . THR A 1 180 ? -5.614 -4.419 17.128 1.00 91.81 180 THR A N 1
ATOM 1336 C CA . THR A 1 180 ? -5.916 -3.830 15.825 1.00 91.81 180 THR A CA 1
ATOM 1337 C C . THR A 1 180 ? -5.752 -2.311 15.849 1.00 91.81 180 THR A C 1
ATOM 1339 O O . THR A 1 180 ? -5.828 -1.668 16.897 1.00 91.81 180 THR A O 1
ATOM 1342 N N . ALA A 1 181 ? -5.541 -1.719 14.670 1.00 90.25 181 ALA A N 1
ATOM 1343 C CA . ALA A 1 181 ? -5.450 -0.267 14.521 1.00 90.25 181 ALA A CA 1
ATOM 1344 C C . ALA A 1 181 ? -6.738 0.447 14.972 1.00 90.25 181 ALA A C 1
ATOM 1346 O O . ALA A 1 181 ? -6.668 1.517 15.575 1.00 90.25 181 ALA A O 1
ATOM 1347 N N . ASP A 1 182 ? -7.901 -0.156 14.713 1.00 90.69 182 ASP A N 1
ATOM 1348 C CA . ASP A 1 182 ? -9.196 0.406 15.099 1.00 90.69 182 ASP A CA 1
ATOM 1349 C C . ASP A 1 182 ? -9.379 0.394 16.618 1.00 90.69 182 ASP A C 1
ATOM 1351 O O . ASP A 1 182 ? -9.740 1.418 17.188 1.00 90.69 182 ASP A O 1
ATOM 1355 N N . GLU A 1 183 ? -9.027 -0.702 17.294 1.00 93.12 183 GLU A N 1
ATOM 1356 C CA . GLU A 1 183 ? -9.062 -0.786 18.759 1.00 93.12 183 GLU A CA 1
ATOM 1357 C C . GLU A 1 183 ? -8.149 0.254 19.426 1.00 93.12 183 GLU A C 1
ATOM 1359 O O . GLU A 1 183 ? -8.558 0.917 20.380 1.00 93.12 183 GLU A O 1
ATOM 1364 N N . ILE A 1 184 ? -6.930 0.450 18.909 1.00 94.00 184 ILE A N 1
ATOM 1365 C CA . ILE A 1 184 ? -6.010 1.483 19.416 1.00 94.00 184 ILE A CA 1
ATOM 1366 C C . ILE A 1 184 ? -6.608 2.880 19.220 1.00 94.00 184 ILE A C 1
ATOM 1368 O O . ILE A 1 184 ? -6.521 3.720 20.121 1.00 94.00 184 ILE A O 1
ATOM 1372 N N . ARG A 1 185 ? -7.235 3.138 18.065 1.00 91.69 185 ARG A N 1
ATOM 1373 C CA . ARG A 1 185 ? -7.897 4.419 17.789 1.00 91.69 185 ARG A CA 1
ATOM 1374 C C . ARG A 1 185 ? -9.056 4.653 18.753 1.00 91.69 185 ARG A C 1
ATOM 1376 O O . ARG A 1 185 ? -9.096 5.701 19.391 1.00 91.69 185 ARG A O 1
ATOM 1383 N N . THR A 1 186 ? -9.919 3.658 18.947 1.00 92.19 186 THR A N 1
ATOM 1384 C CA . THR A 1 186 ? -11.019 3.711 19.918 1.00 92.19 186 THR A CA 1
ATOM 1385 C C . THR A 1 186 ? -10.511 3.959 21.340 1.00 92.19 186 THR A C 1
ATOM 1387 O O . THR A 1 186 ? -11.091 4.775 22.061 1.00 92.19 186 THR A O 1
ATOM 1390 N N . ALA A 1 187 ? -9.408 3.320 21.748 1.00 93.50 187 ALA A N 1
ATOM 1391 C CA . ALA A 1 187 ? -8.796 3.541 23.059 1.00 93.50 187 ALA A CA 1
ATOM 1392 C C . ALA A 1 187 ? -8.355 5.001 23.242 1.00 93.50 187 ALA A C 1
ATOM 1394 O O . ALA A 1 187 ? -8.652 5.614 24.267 1.00 93.50 187 ALA A O 1
ATOM 1395 N N . ARG A 1 188 ? -7.689 5.581 22.236 1.00 94.81 188 ARG A N 1
ATOM 1396 C CA . ARG A 1 188 ? -7.191 6.968 22.260 1.00 94.81 188 ARG A CA 1
ATOM 1397 C C . ARG A 1 188 ? -8.312 8.000 22.197 1.00 94.81 188 ARG A C 1
ATOM 1399 O O . ARG A 1 188 ? -8.308 8.954 22.968 1.00 94.81 188 ARG A O 1
ATOM 1406 N N . GLU A 1 189 ? -9.301 7.790 21.337 1.00 93.94 189 GLU A N 1
ATOM 1407 C CA . GLU A 1 189 ? -10.481 8.656 21.262 1.00 93.94 189 GLU A CA 1
ATOM 1408 C C . GLU A 1 189 ? -11.243 8.652 22.592 1.00 93.94 189 GLU A C 1
ATOM 1410 O O . GLU A 1 189 ? -11.645 9.703 23.094 1.00 93.94 189 GLU A O 1
ATOM 1415 N N . THR A 1 190 ? -11.390 7.478 23.211 1.00 93.50 190 THR A N 1
ATOM 1416 C CA . THR A 1 190 ? -12.032 7.351 24.525 1.00 93.50 190 THR A CA 1
ATOM 1417 C C . THR A 1 190 ? -11.174 7.972 25.625 1.00 93.50 190 THR A C 1
ATOM 1419 O O . THR A 1 190 ? -11.711 8.697 26.458 1.00 93.50 190 THR A O 1
ATOM 1422 N N . ARG A 1 191 ? -9.844 7.808 25.596 1.00 95.50 191 ARG A N 1
ATOM 1423 C CA . ARG A 1 191 ? -8.914 8.512 26.495 1.00 95.50 191 ARG A CA 1
ATOM 1424 C C . ARG A 1 191 ? -9.127 10.023 26.433 1.00 95.50 191 ARG A C 1
ATOM 1426 O O . ARG A 1 191 ? -9.251 10.661 27.475 1.00 95.50 191 ARG A O 1
ATOM 1433 N N . ASP A 1 192 ? -9.181 10.595 25.233 1.00 94.75 192 ASP A N 1
ATOM 1434 C CA . ASP A 1 192 ? -9.310 12.043 25.036 1.00 94.75 192 ASP A CA 1
ATOM 1435 C C . ASP A 1 192 ? -10.683 12.567 25.483 1.00 94.75 192 ASP A C 1
ATOM 1437 O O . ASP A 1 192 ? -10.808 13.701 25.957 1.00 94.75 192 ASP A O 1
ATOM 1441 N N . ARG A 1 193 ? -11.734 11.747 25.359 1.00 92.56 193 ARG A N 1
ATOM 1442 C CA . ARG A 1 193 ? -13.051 12.024 25.954 1.00 92.56 193 ARG A CA 1
ATOM 1443 C C . ARG A 1 193 ? -12.989 12.000 27.482 1.00 92.56 193 ARG A C 1
ATOM 1445 O O . ARG A 1 193 ? -13.352 12.991 28.111 1.00 92.56 193 ARG A O 1
ATOM 1452 N N . MET A 1 194 ? -12.423 10.949 28.074 1.00 93.00 194 MET A N 1
ATOM 1453 C CA . MET A 1 194 ? -12.290 10.812 29.530 1.00 93.00 194 MET A CA 1
ATOM 1454 C C . MET A 1 194 ? -11.443 11.926 30.153 1.00 93.00 194 MET A C 1
ATOM 1456 O O . MET A 1 194 ? -11.822 12.496 31.175 1.00 93.00 194 MET A O 1
ATOM 1460 N N . ALA A 1 195 ? -10.352 12.327 29.498 1.00 93.25 195 ALA A N 1
ATOM 1461 C CA . ALA A 1 195 ? -9.533 13.450 29.940 1.00 93.25 195 ALA A CA 1
ATOM 1462 C C . ALA A 1 195 ? -10.324 14.771 29.966 1.00 93.25 195 ALA A C 1
ATOM 1464 O O . ALA A 1 195 ? -10.204 15.542 30.918 1.00 93.25 195 ALA A O 1
ATOM 1465 N N . ARG A 1 196 ? -11.171 15.025 28.955 1.00 91.31 196 ARG A N 1
ATOM 1466 C CA . ARG A 1 196 ? -12.041 16.216 28.904 1.00 91.31 196 ARG A CA 1
ATOM 1467 C C . ARG A 1 196 ? -13.158 16.184 29.946 1.00 91.31 196 ARG A C 1
ATOM 1469 O O . ARG A 1 196 ? -13.529 17.243 30.442 1.00 91.31 196 ARG A O 1
ATOM 1476 N N . ALA A 1 197 ? -13.655 14.998 30.289 1.00 88.12 197 ALA A N 1
ATOM 1477 C CA . ALA A 1 197 ? -14.660 14.797 31.332 1.00 88.12 197 ALA A CA 1
ATOM 1478 C C . ALA A 1 197 ? -14.088 14.867 32.765 1.00 88.12 197 ALA A C 1
ATOM 1480 O O . ALA A 1 197 ? -14.850 14.832 33.726 1.00 88.12 197 ALA A O 1
ATOM 1481 N N . GLY A 1 198 ? -12.761 14.966 32.929 1.00 90.25 198 GLY A N 1
ATOM 1482 C CA . GLY A 1 198 ? -12.100 14.949 34.240 1.00 90.25 198 GLY A CA 1
ATOM 1483 C C . GLY A 1 198 ? -11.874 13.546 34.819 1.00 90.25 198 GLY A C 1
ATOM 1484 O O . GLY A 1 198 ? -11.340 13.425 35.921 1.00 90.25 198 GLY A O 1
ATOM 1485 N N . ALA A 1 199 ? -12.199 12.491 34.068 1.00 91.19 199 ALA A N 1
ATOM 1486 C CA . ALA A 1 199 ? -11.988 11.085 34.413 1.00 91.19 199 ALA A CA 1
ATOM 1487 C C . ALA A 1 199 ? -10.510 10.678 34.243 1.00 91.19 199 ALA A C 1
ATOM 1489 O O . ALA A 1 199 ? -10.139 9.883 33.374 1.00 91.19 199 ALA A O 1
ATOM 1490 N N . THR A 1 200 ? -9.634 11.288 35.047 1.00 93.75 200 THR A N 1
ATOM 1491 C CA . THR A 1 200 ? -8.171 11.178 34.896 1.00 93.75 200 THR A CA 1
ATOM 1492 C C . THR A 1 200 ? -7.632 9.756 35.051 1.00 93.75 200 THR A C 1
ATOM 1494 O O . THR A 1 200 ? -6.693 9.395 34.342 1.00 93.75 200 THR A O 1
ATOM 1497 N N . GLU A 1 201 ? -8.232 8.931 35.913 1.00 93.81 201 GLU A N 1
ATOM 1498 C CA . GLU A 1 201 ? -7.820 7.536 36.099 1.00 93.81 201 GLU A CA 1
ATOM 1499 C C . GLU A 1 201 ? -8.122 6.687 34.857 1.00 93.81 201 GLU A C 1
ATOM 1501 O O . GLU A 1 201 ? -7.217 6.041 34.321 1.00 93.81 201 GLU A O 1
ATOM 1506 N N . LEU A 1 202 ? -9.352 6.760 34.333 1.00 93.06 202 LEU A N 1
ATOM 1507 C CA . LEU A 1 202 ? -9.738 6.067 33.099 1.00 93.06 202 LEU A CA 1
ATOM 1508 C C . LEU A 1 202 ? -8.883 6.519 31.914 1.00 93.06 202 LEU A C 1
ATOM 1510 O O . LEU A 1 202 ? -8.402 5.689 31.142 1.00 93.06 202 LEU A O 1
ATOM 1514 N N . ALA A 1 203 ? -8.640 7.828 31.791 1.00 95.19 203 ALA A N 1
ATOM 1515 C CA . ALA A 1 203 ? -7.761 8.361 30.758 1.00 95.19 203 ALA A CA 1
ATOM 1516 C C . ALA A 1 203 ? -6.336 7.789 30.881 1.00 95.19 203 ALA A C 1
ATOM 1518 O O . ALA A 1 203 ? -5.763 7.354 29.886 1.00 95.19 203 ALA A O 1
ATOM 1519 N N . ALA A 1 204 ? -5.769 7.713 32.088 1.00 96.19 204 ALA A N 1
ATOM 1520 C CA . ALA A 1 204 ? -4.433 7.150 32.295 1.00 96.19 204 ALA A CA 1
ATOM 1521 C C . ALA A 1 204 ? -4.352 5.645 31.964 1.00 96.19 204 ALA A C 1
ATOM 1523 O O . ALA A 1 204 ? -3.325 5.170 31.470 1.00 96.19 204 ALA A O 1
ATOM 1524 N N . VAL A 1 205 ? -5.420 4.887 32.225 1.00 95.81 205 VAL A N 1
ATOM 1525 C CA . VAL A 1 205 ? -5.514 3.459 31.876 1.00 95.81 205 VAL A CA 1
ATOM 1526 C C . VAL A 1 205 ? -5.576 3.284 30.361 1.00 95.81 205 VAL A C 1
ATOM 1528 O O . VAL A 1 205 ? -4.762 2.552 29.803 1.00 95.81 205 VAL A O 1
ATOM 1531 N N . LEU A 1 206 ? -6.477 4.006 29.690 1.00 95.75 206 LEU A N 1
ATOM 1532 C CA . LEU A 1 206 ? -6.636 3.959 28.235 1.00 95.75 206 LEU A CA 1
ATOM 1533 C C . LEU A 1 206 ? -5.377 4.434 27.498 1.00 95.75 206 LEU A C 1
ATOM 1535 O O . LEU A 1 206 ? -5.008 3.848 26.483 1.00 95.75 206 LEU A O 1
ATOM 1539 N N . ASP A 1 207 ? -4.677 5.445 28.023 1.00 96.56 207 ASP A N 1
ATOM 1540 C CA . ASP A 1 207 ? -3.396 5.900 27.475 1.00 96.56 207 ASP A CA 1
ATOM 1541 C C . ASP A 1 207 ? -2.359 4.774 27.467 1.00 96.56 207 ASP A C 1
ATOM 1543 O O . ASP A 1 207 ? -1.800 4.453 26.419 1.00 96.56 207 ASP A O 1
ATOM 1547 N N . ARG A 1 208 ? -2.167 4.115 28.615 1.00 96.88 208 ARG A N 1
ATOM 1548 C CA . ARG A 1 208 ? -1.238 2.989 28.758 1.00 96.88 208 ARG A CA 1
ATOM 1549 C C . ARG A 1 208 ? -1.607 1.828 27.841 1.00 96.88 208 ARG A C 1
ATOM 1551 O O . ARG A 1 208 ? -0.767 1.359 27.088 1.00 96.88 208 ARG A O 1
ATOM 1558 N N . VAL A 1 209 ? -2.870 1.412 27.869 1.00 95.88 209 VAL A N 1
ATOM 1559 C CA . VAL A 1 209 ? -3.386 0.296 27.066 1.00 95.88 209 VAL A CA 1
ATOM 1560 C C . VAL A 1 209 ? -3.211 0.565 25.571 1.00 95.88 209 VAL A C 1
ATOM 1562 O O . VAL A 1 209 ? -2.754 -0.309 24.831 1.00 95.88 209 VAL A O 1
ATOM 1565 N N . SER A 1 210 ? -3.511 1.789 25.125 1.00 95.88 210 SER A N 1
ATOM 1566 C CA . SER A 1 210 ? -3.332 2.187 23.728 1.00 95.88 210 SER A CA 1
ATOM 1567 C C . SER A 1 210 ? -1.860 2.251 23.311 1.00 95.88 210 SER A C 1
ATOM 1569 O O . SER A 1 210 ? -1.537 1.828 22.202 1.00 95.88 210 SER A O 1
ATOM 1571 N N . ARG A 1 211 ? -0.962 2.724 24.192 1.00 96.31 211 ARG A N 1
ATOM 1572 C CA . ARG A 1 211 ? 0.488 2.759 23.950 1.00 96.31 211 ARG A CA 1
ATOM 1573 C C . ARG A 1 211 ? 1.055 1.348 23.840 1.00 96.31 211 ARG A C 1
ATOM 1575 O O . ARG A 1 211 ? 1.675 1.027 22.833 1.00 96.31 211 ARG A O 1
ATOM 1582 N N . ASP A 1 212 ? 0.770 0.490 24.815 1.00 96.38 212 ASP A N 1
ATOM 1583 C CA . ASP A 1 212 ? 1.258 -0.891 24.837 1.00 96.38 212 ASP A CA 1
ATOM 1584 C C . ASP A 1 212 ? 0.730 -1.689 23.629 1.00 96.38 212 ASP A C 1
ATOM 1586 O O . ASP A 1 212 ? 1.443 -2.509 23.045 1.00 96.38 212 ASP A O 1
ATOM 1590 N N . GLY A 1 213 ? -0.527 -1.452 23.230 1.00 95.81 213 GLY A N 1
ATOM 1591 C CA . GLY A 1 213 ? -1.105 -2.029 22.015 1.00 95.81 213 GLY A CA 1
ATOM 1592 C C . GLY A 1 213 ? -0.423 -1.539 20.744 1.00 95.81 213 GLY A C 1
ATOM 1593 O O . GLY A 1 213 ? -0.087 -2.350 19.880 1.00 95.81 213 GLY A O 1
ATOM 1594 N N . LEU A 1 214 ? -0.164 -0.231 20.649 1.00 96.44 214 LEU A N 1
ATOM 1595 C CA . LEU A 1 214 ? 0.546 0.360 19.520 1.00 96.44 214 LEU A CA 1
ATOM 1596 C C . LEU A 1 214 ? 1.963 -0.193 19.383 1.00 96.44 214 LEU A C 1
ATOM 1598 O O . LEU A 1 214 ? 2.342 -0.595 18.286 1.00 96.44 214 LEU A O 1
ATOM 1602 N N . GLU A 1 215 ? 2.721 -0.270 20.474 1.00 96.94 215 GLU A N 1
ATOM 1603 C CA . GLU A 1 215 ? 4.078 -0.822 20.464 1.00 96.94 215 GLU A CA 1
ATOM 1604 C C . GLU A 1 215 ? 4.095 -2.264 19.940 1.00 96.94 215 GLU A C 1
ATOM 1606 O O . GLU A 1 215 ? 4.908 -2.600 19.075 1.00 96.94 215 GLU A O 1
ATOM 1611 N N . ARG A 1 216 ? 3.158 -3.111 20.392 1.00 96.75 216 ARG A N 1
ATOM 1612 C CA . ARG A 1 216 ? 3.017 -4.489 19.889 1.00 96.75 216 ARG A CA 1
ATOM 1613 C C . ARG A 1 216 ? 2.664 -4.528 18.405 1.00 96.75 216 ARG A C 1
ATOM 1615 O O . ARG A 1 216 ? 3.262 -5.305 17.662 1.00 96.75 216 ARG A O 1
ATOM 1622 N N . LEU A 1 217 ? 1.708 -3.704 17.980 1.00 96.94 217 LEU A N 1
ATOM 1623 C CA . LEU A 1 217 ? 1.237 -3.664 16.599 1.00 96.94 217 LEU A CA 1
ATOM 1624 C C . LEU A 1 217 ? 2.337 -3.191 15.640 1.00 96.94 217 LEU A C 1
ATOM 1626 O O . LEU A 1 217 ? 2.570 -3.818 14.609 1.00 96.94 217 LEU A O 1
ATOM 1630 N N . VAL A 1 218 ? 3.056 -2.129 16.011 1.00 97.62 218 VAL A N 1
ATOM 1631 C CA . VAL A 1 218 ? 4.205 -1.598 15.264 1.00 97.62 218 VAL A CA 1
ATOM 1632 C C . VAL A 1 218 ? 5.330 -2.624 15.207 1.00 97.62 218 VAL A C 1
ATOM 1634 O O . VAL A 1 218 ? 5.902 -2.825 14.139 1.00 97.62 218 VAL A O 1
ATOM 1637 N N . ALA A 1 219 ? 5.647 -3.294 16.319 1.00 97.56 219 ALA A N 1
ATOM 1638 C CA . ALA A 1 219 ? 6.693 -4.313 16.348 1.00 97.56 219 ALA A CA 1
ATOM 1639 C C . ALA A 1 219 ? 6.359 -5.507 15.439 1.00 97.56 219 ALA A C 1
ATOM 1641 O O . ALA A 1 219 ? 7.226 -5.958 14.688 1.00 97.56 219 ALA A O 1
ATOM 1642 N N . ALA A 1 220 ? 5.109 -5.982 15.465 1.00 97.62 220 ALA A N 1
ATOM 1643 C CA . ALA A 1 220 ? 4.639 -7.051 14.588 1.00 97.62 220 ALA A CA 1
ATOM 1644 C C . ALA A 1 220 ? 4.703 -6.634 13.110 1.00 97.62 220 ALA A C 1
ATOM 1646 O O . ALA A 1 220 ? 5.339 -7.314 12.308 1.00 97.62 220 ALA A O 1
ATOM 1647 N N . LEU A 1 221 ? 4.153 -5.464 12.766 1.00 97.69 221 LEU A N 1
ATOM 1648 C CA . LEU A 1 221 ? 4.183 -4.950 11.396 1.00 97.69 221 LEU A CA 1
ATOM 1649 C C . LEU A 1 221 ? 5.617 -4.724 10.895 1.00 97.69 221 LEU A C 1
ATOM 1651 O O . LEU A 1 221 ? 5.935 -5.059 9.757 1.00 97.69 221 LEU A O 1
ATOM 1655 N N . ALA A 1 222 ? 6.502 -4.174 11.729 1.00 97.94 222 ALA A N 1
ATOM 1656 C CA . ALA A 1 222 ? 7.904 -3.975 11.376 1.00 97.94 222 ALA A CA 1
ATOM 1657 C C . ALA A 1 222 ? 8.618 -5.309 11.106 1.00 97.94 222 ALA A C 1
ATOM 1659 O O . ALA A 1 222 ? 9.404 -5.393 10.160 1.00 97.94 222 ALA A O 1
ATOM 1660 N N . ALA A 1 223 ? 8.336 -6.344 11.905 1.00 98.06 223 ALA A N 1
ATOM 1661 C CA . ALA A 1 223 ? 8.865 -7.687 11.687 1.00 98.06 223 ALA A CA 1
ATOM 1662 C C . ALA A 1 223 ? 8.348 -8.291 10.372 1.00 98.06 223 ALA A C 1
ATOM 1664 O O . ALA A 1 223 ? 9.148 -8.802 9.588 1.00 98.06 223 ALA A O 1
ATOM 1665 N N . ASP A 1 224 ? 7.052 -8.158 10.087 1.00 98.06 224 ASP A N 1
ATOM 1666 C CA . ASP A 1 224 ? 6.438 -8.648 8.850 1.00 98.06 224 ASP A CA 1
ATOM 1667 C C . ASP A 1 224 ? 6.988 -7.924 7.609 1.00 98.06 224 ASP A C 1
ATOM 1669 O O . ASP A 1 224 ? 7.317 -8.559 6.605 1.00 98.06 224 ASP A O 1
ATOM 1673 N N . LEU A 1 225 ? 7.174 -6.602 7.678 1.00 97.50 225 LEU A N 1
ATOM 1674 C CA . LEU A 1 225 ? 7.779 -5.810 6.600 1.00 97.50 225 LEU A CA 1
ATOM 1675 C C . LEU A 1 225 ? 9.251 -6.178 6.373 1.00 97.50 225 LEU A C 1
ATOM 1677 O O . LEU A 1 225 ? 9.681 -6.322 5.226 1.00 97.50 225 LEU A O 1
ATOM 1681 N N . ALA A 1 226 ? 10.015 -6.391 7.448 1.00 96.12 226 ALA A N 1
ATOM 1682 C CA . ALA A 1 226 ? 11.397 -6.862 7.365 1.00 96.12 226 ALA A CA 1
ATOM 1683 C C . ALA A 1 226 ? 11.495 -8.289 6.798 1.00 96.12 226 ALA A C 1
ATOM 1685 O O . ALA A 1 226 ? 12.435 -8.599 6.067 1.00 96.12 226 ALA A O 1
ATOM 1686 N N . ALA A 1 227 ? 10.507 -9.141 7.086 1.00 96.38 227 ALA A N 1
ATOM 1687 C CA . ALA A 1 227 ? 10.354 -10.467 6.493 1.00 96.38 227 ALA A CA 1
ATOM 1688 C C . ALA A 1 227 ? 9.772 -10.430 5.068 1.00 96.38 227 ALA A C 1
ATOM 1690 O O . ALA A 1 227 ? 9.673 -11.472 4.414 1.00 96.38 227 ALA A O 1
ATOM 1691 N N . HIS A 1 228 ? 9.420 -9.240 4.570 1.00 95.12 228 HIS A N 1
ATOM 1692 C CA . HIS A 1 228 ? 8.806 -9.022 3.267 1.00 95.12 228 HIS A CA 1
ATOM 1693 C C . HIS A 1 228 ? 7.488 -9.779 3.065 1.00 95.12 228 HIS A C 1
ATOM 1695 O O . HIS A 1 228 ? 7.206 -10.308 1.975 1.00 95.12 228 HIS A O 1
ATOM 1701 N N . ASP A 1 229 ? 6.681 -9.837 4.123 1.00 97.50 229 ASP A N 1
ATOM 1702 C CA . ASP A 1 229 ? 5.335 -10.371 4.045 1.00 97.50 229 ASP A CA 1
ATOM 1703 C C . ASP A 1 229 ? 4.479 -9.544 3.076 1.00 97.50 229 ASP A C 1
ATOM 1705 O O . ASP A 1 229 ? 4.446 -8.311 3.095 1.00 97.50 229 ASP A O 1
ATOM 1709 N N . ARG A 1 230 ? 3.766 -10.246 2.193 1.00 96.00 230 ARG A N 1
ATOM 1710 C CA . ARG A 1 230 ? 3.013 -9.607 1.110 1.00 96.00 230 ARG A CA 1
ATOM 1711 C C . ARG A 1 230 ? 1.781 -8.865 1.624 1.00 96.00 230 ARG A C 1
ATOM 1713 O O . ARG A 1 230 ? 1.395 -7.868 1.014 1.00 96.00 230 ARG A O 1
ATOM 1720 N N . ALA A 1 231 ? 1.124 -9.376 2.663 1.00 96.94 231 ALA A N 1
ATOM 1721 C CA . ALA A 1 231 ? -0.069 -8.745 3.212 1.00 96.94 231 ALA A CA 1
ATOM 1722 C C . ALA A 1 231 ? 0.311 -7.462 3.959 1.00 96.94 231 ALA A C 1
ATOM 1724 O O . ALA A 1 231 ? -0.327 -6.432 3.738 1.00 96.94 231 ALA A O 1
ATOM 1725 N N . ALA A 1 232 ? 1.402 -7.493 4.729 1.00 97.38 232 ALA A N 1
ATOM 1726 C CA . ALA A 1 232 ? 1.978 -6.312 5.363 1.00 97.38 232 ALA A CA 1
ATOM 1727 C C . ALA A 1 232 ? 2.383 -5.250 4.327 1.00 97.38 232 ALA A C 1
ATOM 1729 O O . ALA A 1 232 ? 1.901 -4.118 4.407 1.00 97.38 232 ALA A O 1
ATOM 1730 N N . GLU A 1 233 ? 3.164 -5.627 3.300 1.00 97.56 233 GLU A N 1
ATOM 1731 C CA . GLU A 1 233 ? 3.563 -4.726 2.204 1.00 97.56 233 GLU A CA 1
ATOM 1732 C C . GLU A 1 233 ? 2.336 -4.050 1.558 1.00 97.56 233 GLU A C 1
ATOM 1734 O O . GLU A 1 233 ? 2.298 -2.831 1.383 1.00 97.56 233 GLU A O 1
ATOM 1739 N N . LEU A 1 234 ? 1.300 -4.833 1.237 1.00 96.69 234 LEU A N 1
ATOM 1740 C CA . LEU A 1 234 ? 0.083 -4.323 0.606 1.00 96.69 234 LEU A CA 1
ATOM 1741 C C . LEU A 1 234 ? -0.737 -3.425 1.543 1.00 96.69 234 LEU A C 1
ATOM 1743 O O . LEU A 1 234 ? -1.297 -2.435 1.085 1.00 96.69 234 LEU A O 1
ATOM 1747 N N . SER A 1 235 ? -0.812 -3.747 2.836 1.00 96.50 235 SER A N 1
ATOM 1748 C CA . SER A 1 235 ? -1.547 -2.933 3.814 1.00 96.50 235 SER A CA 1
ATOM 1749 C C . SER A 1 235 ? -0.948 -1.530 3.967 1.00 96.50 235 SER A C 1
ATOM 1751 O O . SER A 1 235 ? -1.688 -0.551 4.059 1.00 96.50 235 SER A O 1
ATOM 1753 N N . VAL A 1 236 ? 0.385 -1.417 3.898 1.00 97.31 236 VAL A N 1
ATOM 1754 C CA . VAL A 1 236 ? 1.100 -0.133 3.895 1.00 97.31 236 VAL A CA 1
ATOM 1755 C C . VAL A 1 236 ? 0.819 0.645 2.609 1.00 97.31 236 VAL A C 1
ATOM 1757 O O . VAL A 1 236 ? 0.433 1.803 2.684 1.00 97.31 236 VAL A O 1
ATOM 1760 N N . VAL A 1 237 ? 0.911 0.005 1.437 1.00 96.50 237 VAL A N 1
ATOM 1761 C CA . VAL A 1 237 ? 0.608 0.642 0.133 1.00 96.50 237 VAL A CA 1
ATOM 1762 C C . VAL A 1 237 ? -0.876 1.012 -0.029 1.00 96.50 237 VAL A C 1
ATOM 1764 O O . VAL A 1 237 ? -1.230 1.795 -0.903 1.00 96.50 237 VAL A O 1
ATOM 1767 N N . ASN A 1 238 ? -1.772 0.447 0.775 1.00 96.25 238 ASN A N 1
ATOM 1768 C CA . ASN A 1 238 ? -3.188 0.813 0.769 1.00 96.25 238 ASN A CA 1
ATOM 1769 C C . ASN A 1 238 ? -3.513 1.969 1.731 1.00 96.25 238 ASN A C 1
ATOM 1771 O O . ASN A 1 238 ? -4.688 2.296 1.892 1.00 96.25 238 ASN A O 1
ATOM 1775 N N . GLY A 1 239 ? -2.515 2.540 2.412 1.00 96.12 239 GLY A N 1
ATOM 1776 C CA . GLY A 1 239 ? -2.700 3.628 3.372 1.00 96.12 239 GLY A CA 1
ATOM 1777 C C . GLY A 1 239 ? -3.368 3.215 4.688 1.00 96.12 239 GLY A C 1
ATOM 1778 O O . GLY A 1 239 ? -3.822 4.063 5.452 1.00 96.12 239 GLY A O 1
ATOM 1779 N N . THR A 1 240 ? -3.431 1.911 5.002 1.00 95.06 240 THR A N 1
ATOM 1780 C CA . THR A 1 240 ? -4.049 1.419 6.259 1.00 95.06 240 THR A CA 1
ATOM 1781 C C . THR A 1 240 ? -3.330 1.958 7.503 1.00 95.06 240 THR A C 1
ATOM 1783 O O . THR A 1 240 ? -3.923 2.092 8.574 1.00 95.06 240 THR A O 1
ATOM 1786 N N . TRP A 1 241 ? -2.052 2.301 7.347 1.00 96.00 241 TRP A N 1
ATOM 1787 C CA . TRP A 1 241 ? -1.148 2.712 8.415 1.00 96.00 241 TRP A CA 1
ATOM 1788 C C . TRP A 1 241 ? -0.742 4.190 8.336 1.00 96.00 241 TRP A C 1
ATOM 1790 O O . TRP A 1 241 ? 0.112 4.612 9.106 1.00 96.00 241 TRP A O 1
ATOM 1800 N N . ASP A 1 242 ? -1.352 4.990 7.452 1.00 95.88 242 ASP A N 1
ATOM 1801 C CA . ASP A 1 242 ? -0.967 6.399 7.238 1.00 95.88 242 ASP A CA 1
ATOM 1802 C C . ASP A 1 242 ? -1.128 7.256 8.502 1.00 95.88 242 ASP A C 1
ATOM 1804 O O . ASP A 1 242 ? -0.370 8.195 8.728 1.00 95.88 242 ASP A O 1
ATOM 1808 N N . TRP A 1 243 ? -2.073 6.892 9.372 1.00 94.31 243 TRP A N 1
ATOM 1809 C CA . TRP A 1 243 ? -2.294 7.556 10.658 1.00 94.31 243 TRP A CA 1
ATOM 1810 C C . TRP A 1 243 ? -1.114 7.421 11.637 1.00 94.31 243 TRP A C 1
ATOM 1812 O O . TRP A 1 243 ? -1.081 8.140 12.628 1.00 94.31 243 TRP A O 1
ATOM 1822 N N . LEU A 1 244 ? -0.152 6.529 11.366 1.00 95.62 244 LEU A N 1
ATOM 1823 C CA . LEU A 1 244 ? 1.069 6.361 12.158 1.00 95.62 244 LEU A CA 1
ATOM 1824 C C . LEU A 1 244 ? 2.225 7.265 11.712 1.00 95.62 244 LEU A C 1
ATOM 1826 O O . LEU A 1 244 ? 3.265 7.247 12.357 1.00 95.62 244 LEU A O 1
ATOM 1830 N N . ALA A 1 245 ? 2.084 8.039 10.631 1.00 95.88 245 ALA A N 1
ATOM 1831 C CA . ALA A 1 245 ? 3.186 8.842 10.091 1.00 95.88 245 ALA A CA 1
ATOM 1832 C C . ALA A 1 245 ? 3.721 9.901 11.077 1.00 95.88 245 ALA A C 1
ATOM 1834 O O . ALA A 1 245 ? 4.908 10.224 11.044 1.00 95.88 245 ALA A O 1
ATOM 1835 N N . ASP A 1 246 ? 2.855 10.404 11.960 1.00 94.94 246 ASP A N 1
ATOM 1836 C CA . ASP A 1 246 ? 3.182 11.434 12.951 1.00 94.94 246 ASP A CA 1
ATOM 1837 C C . ASP A 1 246 ? 3.427 10.857 14.363 1.00 94.94 246 ASP A C 1
ATOM 1839 O O . ASP A 1 246 ? 3.656 11.608 15.314 1.00 94.94 246 ASP A O 1
ATOM 1843 N N . GLU A 1 247 ? 3.392 9.530 14.525 1.00 94.81 247 GLU A N 1
ATOM 1844 C CA . GLU A 1 247 ? 3.454 8.862 15.829 1.00 94.81 247 GLU A CA 1
ATOM 1845 C C . GLU A 1 247 ? 4.901 8.498 16.200 1.00 94.81 247 GLU A C 1
ATOM 1847 O O . GLU A 1 247 ? 5.502 7.631 15.567 1.00 94.81 247 GLU A O 1
ATOM 1852 N N . PRO A 1 248 ? 5.507 9.092 17.244 1.00 95.31 248 PRO A N 1
ATOM 1853 C CA . PRO A 1 248 ? 6.906 8.822 17.577 1.00 95.31 248 PRO A CA 1
ATOM 1854 C C . PRO A 1 248 ? 7.162 7.352 17.950 1.00 95.31 248 PRO A C 1
ATOM 1856 O O . PRO A 1 248 ? 8.236 6.821 17.656 1.00 95.31 248 PRO A O 1
ATOM 1859 N N . GLU A 1 249 ? 6.180 6.666 18.537 1.00 94.12 249 GLU A N 1
ATOM 1860 C CA . GLU A 1 249 ? 6.232 5.236 18.853 1.00 94.12 249 GLU A CA 1
ATOM 1861 C C . GLU A 1 249 ? 6.275 4.345 17.595 1.00 94.12 249 GLU A C 1
ATOM 1863 O O . GLU A 1 249 ? 6.725 3.200 17.661 1.00 94.12 249 GLU A O 1
ATOM 1868 N N . ALA A 1 250 ? 5.881 4.866 16.426 1.00 96.50 250 ALA A N 1
ATOM 1869 C CA . ALA A 1 250 ? 5.894 4.159 15.147 1.00 96.50 250 ALA A CA 1
ATOM 1870 C C . ALA A 1 250 ? 7.196 4.348 14.341 1.00 96.50 250 ALA A C 1
ATOM 1872 O O . ALA A 1 250 ? 7.295 3.895 13.196 1.00 96.50 250 ALA A O 1
ATOM 1873 N N . ALA A 1 251 ? 8.248 4.923 14.939 1.00 96.94 251 ALA A N 1
ATOM 1874 C CA . ALA A 1 251 ? 9.519 5.219 14.267 1.00 96.94 251 ALA A CA 1
ATOM 1875 C C . ALA A 1 251 ? 10.152 4.027 13.516 1.00 96.94 251 ALA A C 1
ATOM 1877 O O . ALA A 1 251 ? 10.858 4.216 12.522 1.00 96.94 251 ALA A O 1
ATOM 1878 N N . ALA A 1 252 ? 9.897 2.792 13.962 1.00 97.19 252 ALA A N 1
ATOM 1879 C CA . ALA A 1 252 ? 10.372 1.580 13.295 1.00 97.19 252 ALA A CA 1
ATOM 1880 C C . ALA A 1 252 ? 9.764 1.380 11.892 1.00 97.19 252 ALA A C 1
ATOM 1882 O O . ALA A 1 252 ? 10.442 0.851 11.005 1.00 97.19 252 ALA A O 1
ATOM 1883 N N . ILE A 1 253 ? 8.519 1.819 11.674 1.00 98.00 253 ILE A N 1
ATOM 1884 C CA . ILE A 1 253 ? 7.806 1.666 10.400 1.00 98.00 253 ILE A CA 1
ATOM 1885 C C . ILE A 1 253 ? 7.822 2.931 9.529 1.00 98.00 253 ILE A C 1
ATOM 1887 O O . ILE A 1 253 ? 7.554 2.827 8.334 1.00 98.00 253 ILE A O 1
ATOM 1891 N N . HIS A 1 254 ? 8.196 4.100 10.067 1.00 98.12 254 HIS A N 1
ATOM 1892 C CA . HIS A 1 254 ? 8.224 5.370 9.317 1.00 98.12 254 HIS A CA 1
ATOM 1893 C C . HIS A 1 254 ? 8.918 5.291 7.947 1.00 98.12 254 HIS A C 1
ATOM 1895 O O . HIS A 1 254 ? 8.326 5.751 6.975 1.00 98.12 254 HIS A O 1
ATOM 1901 N N . PRO A 1 255 ? 10.089 4.640 7.782 1.00 98.31 255 PRO A N 1
ATOM 1902 C CA . PRO A 1 255 ? 10.727 4.542 6.466 1.00 98.31 255 PRO A CA 1
ATOM 1903 C C . PRO A 1 255 ? 9.878 3.815 5.413 1.00 98.31 255 PRO A C 1
ATOM 1905 O O . PRO A 1 255 ? 10.025 4.048 4.212 1.00 98.31 255 PRO A O 1
ATOM 1908 N N . TRP A 1 256 ? 9.015 2.895 5.851 1.00 98.38 256 TRP A N 1
ATOM 1909 C CA . TRP A 1 256 ? 8.086 2.180 4.983 1.00 98.38 256 TRP A CA 1
ATOM 1910 C C . TRP A 1 256 ? 6.892 3.062 4.616 1.00 98.38 256 TRP A C 1
ATOM 1912 O O . TRP A 1 256 ? 6.481 3.052 3.460 1.00 98.38 256 TRP A O 1
ATOM 1922 N N . LEU A 1 257 ? 6.389 3.867 5.558 1.00 98.19 257 LEU A N 1
ATOM 1923 C CA . LEU A 1 257 ? 5.334 4.857 5.303 1.00 98.19 257 LEU A CA 1
ATOM 1924 C C . LEU A 1 257 ? 5.820 5.963 4.349 1.00 98.19 257 LEU A C 1
ATOM 1926 O O . LEU A 1 257 ? 5.132 6.303 3.392 1.00 98.19 257 LEU A O 1
ATOM 1930 N N . GLU A 1 258 ? 7.052 6.449 4.519 1.00 98.12 258 GLU A N 1
ATOM 1931 C CA . GLU A 1 258 ? 7.695 7.389 3.587 1.00 98.12 258 GLU A CA 1
ATOM 1932 C C . GLU A 1 258 ? 7.784 6.808 2.165 1.00 98.12 258 GLU A C 1
ATOM 1934 O O . GLU A 1 258 ? 7.499 7.489 1.179 1.00 98.12 258 GLU A O 1
ATOM 1939 N N . ALA A 1 259 ? 8.125 5.521 2.039 1.00 98.38 259 ALA A N 1
ATOM 1940 C CA . ALA A 1 259 ? 8.136 4.828 0.753 1.00 98.38 259 ALA A CA 1
ATOM 1941 C C . ALA A 1 259 ? 6.725 4.635 0.170 1.00 98.38 259 ALA A C 1
ATOM 1943 O O . ALA A 1 259 ? 6.560 4.657 -1.054 1.00 98.38 259 ALA A O 1
ATOM 1944 N N . ALA A 1 260 ? 5.706 4.482 1.023 1.00 98.19 260 ALA A N 1
ATOM 1945 C CA . ALA A 1 260 ? 4.307 4.365 0.617 1.00 98.19 260 ALA A CA 1
ATOM 1946 C C . ALA A 1 260 ? 3.810 5.624 -0.096 1.00 98.19 260 ALA A C 1
ATOM 1948 O O . ALA A 1 260 ? 3.056 5.500 -1.053 1.00 98.19 260 ALA A O 1
ATOM 1949 N N . VAL A 1 261 ? 4.324 6.812 0.245 1.00 97.88 261 VAL A N 1
ATOM 1950 C CA . VAL A 1 261 ? 4.016 8.059 -0.481 1.00 97.88 261 VAL A CA 1
ATOM 1951 C C . VAL A 1 261 ? 4.316 7.925 -1.981 1.00 97.88 261 VAL A C 1
ATOM 1953 O O . VAL A 1 261 ? 3.491 8.300 -2.813 1.00 97.88 261 VAL A O 1
ATOM 1956 N N . VAL A 1 262 ? 5.453 7.320 -2.349 1.00 98.12 262 VAL A N 1
ATOM 1957 C CA . VAL A 1 262 ? 5.768 6.988 -3.754 1.00 98.12 262 VAL A CA 1
ATOM 1958 C C . VAL A 1 262 ? 4.915 5.810 -4.236 1.00 98.12 262 VAL A C 1
ATOM 1960 O O . VAL A 1 262 ? 4.415 5.820 -5.362 1.00 98.12 262 VAL A O 1
ATOM 1963 N N . GLY A 1 263 ? 4.712 4.807 -3.380 1.00 97.50 263 GLY A N 1
ATOM 1964 C CA . GLY A 1 263 ? 3.880 3.631 -3.646 1.00 97.50 263 GLY A CA 1
ATOM 1965 C C . GLY A 1 263 ? 2.411 3.941 -3.972 1.00 97.50 263 GLY A C 1
ATOM 1966 O O . GLY A 1 263 ? 1.785 3.172 -4.702 1.00 97.50 263 GLY A O 1
ATOM 1967 N N . HIS A 1 264 ? 1.876 5.070 -3.507 1.00 97.44 264 HIS A N 1
ATOM 1968 C CA . HIS A 1 264 ? 0.515 5.539 -3.778 1.00 97.44 264 HIS A CA 1
ATOM 1969 C C . HIS A 1 264 ? 0.368 6.189 -5.160 1.00 97.44 264 HIS A C 1
ATOM 1971 O O . HIS A 1 264 ? -0.742 6.279 -5.689 1.00 97.44 264 HIS A O 1
ATOM 1977 N N . LEU A 1 265 ? 1.469 6.610 -5.790 1.00 97.25 265 LEU A N 1
ATOM 1978 C CA . LEU A 1 265 ? 1.421 7.193 -7.127 1.00 97.25 265 LEU A CA 1
ATOM 1979 C C . LEU A 1 265 ? 1.093 6.123 -8.190 1.00 97.25 265 LEU A C 1
ATOM 1981 O O . LEU A 1 265 ? 1.510 4.956 -8.062 1.00 97.25 265 LEU A O 1
ATOM 1985 N N . PRO A 1 266 ? 0.407 6.505 -9.289 1.00 96.88 266 PRO A N 1
ATOM 1986 C CA . PRO A 1 266 ? 0.306 5.672 -10.484 1.00 96.88 266 PRO A CA 1
ATOM 1987 C C . PRO A 1 266 ? 1.687 5.178 -10.909 1.00 96.88 266 PRO A C 1
ATOM 1989 O O . PRO A 1 266 ? 2.666 5.921 -10.830 1.00 96.88 266 PRO A O 1
ATOM 1992 N N . ARG A 1 267 ? 1.786 3.918 -11.344 1.00 95.62 267 ARG A N 1
ATOM 1993 C CA . ARG A 1 267 ? 3.076 3.245 -11.581 1.00 95.62 267 ARG A CA 1
ATOM 1994 C C . ARG A 1 267 ? 3.994 4.044 -12.510 1.00 95.62 267 ARG A C 1
ATOM 1996 O O . ARG A 1 267 ? 5.193 4.115 -12.267 1.00 95.62 267 ARG A O 1
ATOM 2003 N N . GLU A 1 268 ? 3.416 4.664 -13.528 1.00 94.56 268 GLU A N 1
ATOM 2004 C CA . GLU A 1 268 ? 4.079 5.505 -14.519 1.00 94.56 268 GLU A CA 1
ATOM 2005 C C . GLU A 1 268 ? 4.665 6.814 -13.959 1.00 94.56 268 GLU A C 1
ATOM 2007 O O . GLU A 1 268 ? 5.592 7.348 -14.554 1.00 94.56 268 GLU A O 1
ATOM 2012 N N . GLN A 1 269 ? 4.179 7.310 -12.816 1.00 97.38 269 GLN A N 1
ATOM 2013 C CA . GLN A 1 269 ? 4.651 8.552 -12.181 1.00 97.38 269 GLN A CA 1
ATOM 2014 C C . GLN A 1 269 ? 5.736 8.308 -11.124 1.00 97.38 269 GLN A C 1
ATOM 2016 O O . GLN A 1 269 ? 6.430 9.233 -10.711 1.00 97.38 269 GLN A O 1
ATOM 2021 N N . ARG A 1 270 ? 5.910 7.061 -10.673 1.00 98.06 270 ARG A N 1
ATOM 2022 C CA . ARG A 1 270 ? 6.816 6.736 -9.558 1.00 98.06 270 ARG A CA 1
ATOM 2023 C C . ARG A 1 270 ? 8.276 7.039 -9.873 1.00 98.06 270 ARG A C 1
ATOM 2025 O O . ARG A 1 270 ? 8.985 7.534 -9.007 1.00 98.06 270 ARG A O 1
ATOM 2032 N N . ALA A 1 271 ? 8.711 6.777 -11.106 1.00 97.44 271 ALA A N 1
ATOM 2033 C CA . ALA A 1 271 ? 10.085 7.039 -11.529 1.00 97.44 271 ALA A CA 1
ATOM 2034 C C . ALA A 1 271 ? 10.444 8.534 -11.426 1.00 97.44 271 ALA A C 1
ATOM 2036 O O . ALA A 1 271 ? 11.548 8.868 -11.010 1.00 97.44 271 ALA A O 1
ATOM 2037 N N . GLU A 1 272 ? 9.496 9.423 -11.737 1.00 97.12 272 GLU A N 1
ATOM 2038 C CA . GLU A 1 272 ? 9.678 10.881 -11.682 1.00 97.12 272 GLU A CA 1
ATOM 2039 C C . GLU A 1 272 ? 9.701 11.428 -10.246 1.00 97.12 272 GLU A C 1
ATOM 2041 O O . GLU A 1 272 ? 10.271 12.490 -10.005 1.00 97.12 272 GLU A O 1
ATOM 2046 N N . ALA A 1 273 ? 9.113 10.709 -9.285 1.00 97.56 273 ALA A N 1
ATOM 2047 C CA . ALA A 1 273 ? 9.065 11.117 -7.880 1.00 97.56 273 ALA A CA 1
ATOM 2048 C C . ALA A 1 273 ? 10.340 10.760 -7.093 1.00 97.56 273 ALA A C 1
ATOM 2050 O O . ALA A 1 273 ? 10.689 11.446 -6.132 1.00 97.56 273 ALA A O 1
ATOM 2051 N N . LEU A 1 274 ? 11.056 9.706 -7.502 1.00 97.62 274 LEU A N 1
ATOM 2052 C CA . LEU A 1 274 ? 12.234 9.185 -6.795 1.00 97.62 274 LEU A CA 1
ATOM 2053 C C . LEU A 1 274 ? 13.408 10.170 -6.615 1.00 97.62 274 LEU A C 1
ATOM 2055 O O . LEU A 1 274 ? 14.030 10.105 -5.556 1.00 97.62 274 LEU A O 1
ATOM 2059 N N . PRO A 1 275 ? 13.725 11.087 -7.553 1.00 96.62 275 PRO A N 1
ATOM 2060 C CA . PRO A 1 275 ? 14.808 12.055 -7.363 1.00 96.62 275 PRO A CA 1
ATOM 2061 C C . PRO A 1 275 ? 14.595 13.018 -6.184 1.00 96.62 275 PRO A C 1
ATOM 2063 O O . PRO A 1 275 ? 15.560 13.586 -5.678 1.00 96.62 275 PRO A O 1
ATOM 2066 N N . GLY A 1 276 ? 13.342 13.241 -5.769 1.00 93.75 276 GLY A N 1
ATOM 2067 C CA . GLY A 1 276 ? 12.980 14.208 -4.727 1.00 93.75 276 GLY A CA 1
ATOM 2068 C C . GLY A 1 276 ? 12.923 13.636 -3.310 1.00 93.75 276 GLY A C 1
ATOM 2069 O O . GLY A 1 276 ? 12.636 14.383 -2.377 1.00 93.75 276 GLY A O 1
ATOM 2070 N N . VAL A 1 277 ? 13.163 12.334 -3.138 1.00 96.44 277 VAL A N 1
ATOM 2071 C CA . VAL A 1 277 ? 13.006 11.637 -1.855 1.00 96.44 277 VAL A CA 1
ATOM 2072 C C . VAL A 1 277 ? 14.248 10.821 -1.519 1.00 96.44 277 VAL A C 1
ATOM 2074 O O . VAL A 1 277 ? 14.887 10.248 -2.398 1.00 96.44 277 VAL A O 1
ATOM 2077 N N . GLN A 1 278 ? 14.578 10.733 -0.231 1.00 96.62 278 GLN A N 1
ATOM 2078 C CA . GLN A 1 278 ? 15.619 9.836 0.262 1.00 96.62 278 GLN A CA 1
ATOM 2079 C C . GLN A 1 278 ? 14.960 8.709 1.049 1.00 96.62 278 GLN A C 1
ATOM 2081 O O . GLN A 1 278 ? 14.509 8.911 2.170 1.00 96.62 278 GLN A O 1
ATOM 2086 N N . LEU A 1 279 ? 14.924 7.519 0.462 1.00 97.00 279 LEU A N 1
ATOM 2087 C CA . LEU A 1 279 ? 14.310 6.334 1.045 1.00 97.00 279 LEU A CA 1
ATOM 2088 C C . LEU A 1 279 ? 15.387 5.351 1.515 1.00 97.00 279 LEU A C 1
ATOM 2090 O O . LEU A 1 279 ? 16.559 5.417 1.125 1.00 97.00 279 LEU A O 1
ATOM 2094 N N . ARG A 1 280 ? 14.998 4.421 2.389 1.00 96.12 280 ARG A N 1
ATOM 2095 C CA . ARG A 1 280 ? 15.857 3.288 2.752 1.00 96.12 280 ARG A CA 1
ATOM 2096 C C . ARG A 1 280 ? 15.824 2.249 1.633 1.00 96.12 280 ARG A C 1
ATOM 2098 O O . ARG A 1 280 ? 14.760 1.926 1.127 1.00 96.12 280 ARG A O 1
ATOM 2105 N N . ILE A 1 281 ? 16.975 1.658 1.311 1.00 96.00 281 ILE A N 1
ATOM 2106 C CA . ILE A 1 281 ? 17.088 0.664 0.228 1.00 96.00 281 ILE A CA 1
ATOM 2107 C C . ILE A 1 281 ? 16.064 -0.474 0.388 1.00 96.00 281 ILE A C 1
ATOM 2109 O O . ILE A 1 281 ? 15.380 -0.816 -0.567 1.00 96.00 281 ILE A O 1
ATOM 2113 N N . ALA A 1 282 ? 15.887 -0.996 1.605 1.00 95.88 282 ALA A N 1
ATOM 2114 C CA . ALA A 1 282 ? 14.996 -2.128 1.879 1.00 95.88 282 ALA A CA 1
ATOM 2115 C C . ALA A 1 282 ? 13.497 -1.857 1.620 1.00 95.88 282 ALA A C 1
ATOM 2117 O O . ALA A 1 282 ? 12.707 -2.798 1.587 1.00 95.88 282 ALA A O 1
ATOM 2118 N N . THR A 1 283 ? 13.086 -0.595 1.442 1.00 97.94 283 THR A N 1
ATOM 2119 C CA . THR A 1 283 ? 11.672 -0.218 1.265 1.00 97.94 283 THR A CA 1
ATOM 2120 C C . THR A 1 283 ? 11.239 -0.164 -0.202 1.00 97.94 283 THR A C 1
ATOM 2122 O O . THR A 1 283 ? 10.086 0.163 -0.497 1.00 97.94 283 THR A O 1
ATOM 2125 N N . TRP A 1 284 ? 12.114 -0.564 -1.135 1.00 97.69 284 TRP A N 1
ATOM 2126 C CA . TRP A 1 284 ? 11.792 -0.671 -2.562 1.00 97.69 284 TRP A CA 1
ATOM 2127 C C . TRP A 1 284 ? 10.508 -1.470 -2.866 1.00 97.69 284 TRP A C 1
ATOM 2129 O O . TRP A 1 284 ? 9.769 -1.033 -3.756 1.00 97.69 284 TRP A O 1
ATOM 2139 N N . PRO A 1 285 ? 10.146 -2.562 -2.145 1.00 97.69 285 PRO A N 1
ATOM 2140 C CA . PRO A 1 285 ? 8.923 -3.306 -2.450 1.00 97.69 285 PRO A CA 1
ATOM 2141 C C . PRO A 1 285 ? 7.652 -2.475 -2.254 1.00 97.69 285 PRO A C 1
ATOM 2143 O O . PRO A 1 285 ? 6.655 -2.720 -2.930 1.00 97.69 285 PRO A O 1
ATOM 2146 N N . ILE A 1 286 ? 7.693 -1.471 -1.372 1.00 98.31 286 ILE A N 1
ATOM 2147 C CA . ILE A 1 286 ? 6.592 -0.530 -1.142 1.00 98.31 286 ILE A CA 1
ATOM 2148 C C . ILE A 1 286 ? 6.588 0.549 -2.226 1.00 98.31 286 ILE A C 1
ATOM 2150 O O . ILE A 1 286 ? 5.575 0.759 -2.895 1.00 98.31 286 ILE A O 1
ATOM 2154 N N . ALA A 1 287 ? 7.735 1.199 -2.446 1.00 98.25 287 ALA A N 1
ATOM 2155 C CA . ALA A 1 287 ? 7.831 2.327 -3.367 1.00 98.25 287 ALA A CA 1
ATOM 2156 C C . ALA A 1 287 ? 7.560 1.911 -4.821 1.00 98.25 287 ALA A C 1
ATOM 2158 O O . ALA A 1 287 ? 6.686 2.469 -5.485 1.00 98.25 287 ALA A O 1
ATOM 2159 N N . ILE A 1 288 ? 8.266 0.898 -5.330 1.00 97.81 288 ILE A N 1
ATOM 2160 C CA . ILE A 1 288 ? 8.206 0.503 -6.749 1.00 97.81 288 ILE A CA 1
ATOM 2161 C C . ILE A 1 288 ? 7.429 -0.803 -6.996 1.00 97.81 288 ILE A C 1
ATOM 2163 O O . ILE A 1 288 ? 7.172 -1.176 -8.149 1.00 97.81 288 ILE A O 1
ATOM 2167 N N . GLY A 1 289 ? 6.956 -1.463 -5.934 1.00 96.19 289 GLY A N 1
ATOM 2168 C CA . GLY A 1 289 ? 6.245 -2.740 -6.021 1.00 96.19 289 GLY A CA 1
ATOM 2169 C C . GLY A 1 289 ? 7.191 -3.908 -6.301 1.00 96.19 289 GLY A C 1
ATOM 2170 O O . GLY A 1 289 ? 8.397 -3.800 -6.125 1.00 96.19 289 GLY A O 1
ATOM 2171 N N . ARG A 1 290 ? 6.650 -5.027 -6.800 1.00 95.00 290 ARG A N 1
ATOM 2172 C CA . ARG A 1 290 ? 7.437 -6.160 -7.322 1.00 95.00 290 ARG A CA 1
ATOM 2173 C C . ARG A 1 290 ? 7.639 -5.968 -8.829 1.00 95.00 290 ARG A C 1
ATOM 2175 O O . ARG A 1 290 ? 6.689 -6.221 -9.574 1.00 95.00 290 ARG A O 1
ATOM 2182 N N . PRO A 1 291 ? 8.795 -5.455 -9.287 1.00 96.44 291 PRO A N 1
ATOM 2183 C CA . PRO A 1 291 ? 8.989 -5.134 -10.690 1.00 96.44 291 PRO A CA 1
ATOM 2184 C C . PRO A 1 291 ? 9.034 -6.405 -11.538 1.00 96.44 291 PRO A C 1
ATOM 2186 O O . PRO A 1 291 ? 9.530 -7.449 -11.114 1.00 96.44 291 PRO A O 1
ATOM 2189 N N . ILE A 1 292 ? 8.504 -6.297 -12.750 1.00 94.38 292 ILE A N 1
ATOM 2190 C CA . ILE A 1 292 ? 8.531 -7.322 -13.784 1.00 94.38 292 ILE A CA 1
ATOM 2191 C C . ILE A 1 292 ? 9.404 -6.771 -14.907 1.00 94.38 292 ILE A C 1
ATOM 2193 O O . ILE A 1 292 ? 9.027 -5.821 -15.592 1.00 94.38 292 ILE A O 1
ATOM 2197 N N . LEU A 1 293 ? 10.585 -7.350 -15.096 1.00 93.88 293 LEU A N 1
ATOM 2198 C CA . LEU A 1 293 ? 11.501 -6.929 -16.155 1.00 93.88 293 LEU A CA 1
ATOM 2199 C C . LEU A 1 293 ? 11.151 -7.645 -17.476 1.00 93.88 293 LEU A C 1
ATOM 2201 O O . LEU A 1 293 ? 10.753 -8.811 -17.434 1.00 93.88 293 LEU A O 1
ATOM 2205 N N . PRO A 1 294 ? 11.240 -6.969 -18.641 1.00 92.81 294 PRO A N 1
ATOM 2206 C CA . PRO A 1 294 ? 11.757 -5.607 -18.840 1.00 92.81 294 PRO A CA 1
ATOM 2207 C C . PRO A 1 294 ? 10.761 -4.467 -18.618 1.00 92.81 294 PRO A C 1
ATOM 2209 O O . PRO A 1 294 ? 11.151 -3.304 -18.642 1.00 92.81 294 PRO A O 1
ATOM 2212 N N . ARG A 1 295 ? 9.475 -4.772 -18.412 1.00 93.38 295 ARG A N 1
ATOM 2213 C CA . ARG A 1 295 ? 8.404 -3.763 -18.343 1.00 93.38 295 ARG A CA 1
ATOM 2214 C C . ARG A 1 295 ? 8.721 -2.616 -17.378 1.00 93.38 295 ARG A C 1
ATOM 2216 O O . ARG A 1 295 ? 8.357 -1.478 -17.655 1.00 93.38 295 ARG A O 1
ATOM 2223 N N . ASP A 1 296 ? 9.379 -2.923 -16.265 1.00 96.81 296 ASP A N 1
ATOM 2224 C CA . ASP A 1 296 ? 9.683 -1.967 -15.203 1.00 96.81 296 ASP A CA 1
ATOM 2225 C C . ASP A 1 296 ? 11.158 -1.538 -15.146 1.00 96.81 296 ASP A C 1
ATOM 2227 O O . ASP A 1 296 ? 11.576 -0.954 -14.148 1.00 96.81 296 ASP A O 1
ATOM 2231 N N . ASN A 1 297 ? 11.940 -1.783 -16.204 1.00 96.50 297 ASN A N 1
ATOM 2232 C CA . ASN A 1 297 ? 13.361 -1.425 -16.279 1.00 96.50 297 ASN A CA 1
ATOM 2233 C C . ASN A 1 297 ? 13.618 0.038 -15.888 1.00 96.50 297 ASN A C 1
ATOM 2235 O O . ASN A 1 297 ? 14.444 0.301 -15.024 1.00 96.50 297 ASN A O 1
ATOM 2239 N N . LEU A 1 298 ? 12.869 0.986 -16.464 1.00 96.88 298 LEU A N 1
ATOM 2240 C CA . LEU A 1 298 ? 13.050 2.419 -16.190 1.00 96.88 298 LEU A CA 1
ATOM 2241 C C . LEU A 1 298 ? 12.718 2.794 -14.739 1.00 96.88 298 LEU A C 1
ATOM 2243 O O . LEU A 1 298 ? 13.376 3.650 -14.153 1.00 96.88 298 LEU A O 1
ATOM 2247 N N . LEU A 1 299 ? 11.711 2.146 -14.147 1.00 98.12 299 LEU A N 1
ATOM 2248 C CA . LEU A 1 299 ? 11.335 2.383 -12.754 1.00 98.12 299 LEU A CA 1
ATOM 2249 C C . LEU A 1 299 ? 12.407 1.848 -11.798 1.00 98.12 299 LEU A C 1
ATOM 2251 O O . LEU A 1 299 ? 12.763 2.521 -10.832 1.00 98.12 299 LEU A O 1
ATOM 2255 N N . VAL A 1 300 ? 12.941 0.658 -12.083 1.00 98.12 300 VAL A N 1
ATOM 2256 C CA . VAL A 1 300 ? 14.048 0.081 -11.314 1.00 98.12 300 VAL A CA 1
ATOM 2257 C C . VAL A 1 300 ? 15.319 0.912 -11.498 1.00 98.12 300 VAL A C 1
ATOM 2259 O O . VAL A 1 300 ? 15.964 1.235 -10.509 1.00 98.12 300 VAL A O 1
ATOM 2262 N N . ALA A 1 301 ? 15.639 1.346 -12.717 1.00 97.81 301 ALA A N 1
ATOM 2263 C CA . ALA A 1 301 ? 16.777 2.219 -12.995 1.00 97.81 301 ALA A CA 1
ATOM 2264 C C . ALA A 1 301 ? 16.703 3.532 -12.196 1.00 97.81 301 ALA A C 1
ATOM 2266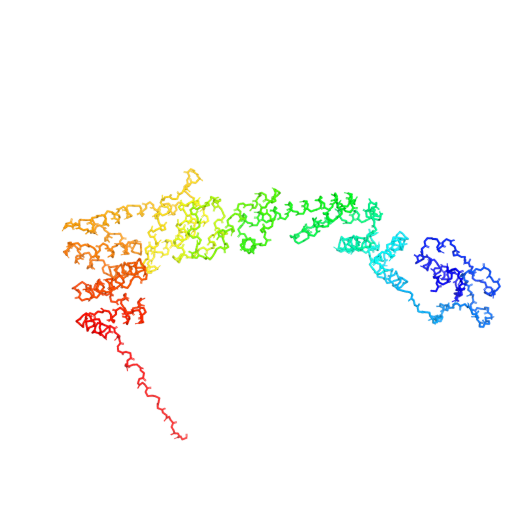 O O . ALA A 1 301 ? 17.675 3.930 -11.555 1.00 97.81 301 ALA A O 1
ATOM 2267 N N . ALA A 1 302 ? 15.530 4.175 -12.163 1.00 97.75 302 ALA A N 1
ATOM 2268 C CA . ALA A 1 302 ? 15.307 5.371 -11.353 1.00 97.75 302 ALA A CA 1
ATOM 2269 C C . ALA A 1 302 ? 15.526 5.103 -9.852 1.00 97.75 302 ALA A C 1
ATOM 2271 O O . ALA A 1 302 ? 16.162 5.904 -9.171 1.00 97.75 302 ALA A O 1
ATOM 2272 N N . TRP A 1 303 ? 15.060 3.962 -9.333 1.00 98.06 303 TRP A N 1
ATOM 2273 C CA . TRP A 1 303 ? 15.324 3.570 -7.945 1.00 98.06 303 TRP A CA 1
ATOM 2274 C C . TRP A 1 303 ? 16.820 3.408 -7.675 1.00 98.06 303 TRP A C 1
ATOM 2276 O O . TRP A 1 303 ? 17.345 3.997 -6.730 1.00 98.06 303 TRP A O 1
ATOM 2286 N N . LEU A 1 304 ? 17.512 2.650 -8.525 1.00 97.25 304 LEU A N 1
ATOM 2287 C CA . LEU A 1 304 ? 18.935 2.362 -8.383 1.00 97.25 304 LEU A CA 1
ATOM 2288 C C . LEU A 1 304 ? 19.779 3.638 -8.378 1.00 97.25 304 LEU A C 1
ATOM 2290 O O . LEU A 1 304 ? 20.643 3.771 -7.522 1.00 97.25 304 LEU A O 1
ATOM 2294 N N . ARG A 1 305 ? 19.482 4.610 -9.248 1.00 96.12 305 ARG A N 1
ATOM 2295 C CA . ARG A 1 305 ? 20.216 5.888 -9.326 1.00 96.12 305 ARG A CA 1
ATOM 2296 C C . ARG A 1 305 ? 20.132 6.732 -8.055 1.00 96.12 305 ARG A C 1
ATOM 2298 O O . ARG A 1 305 ? 21.067 7.470 -7.757 1.00 96.12 305 ARG A O 1
ATOM 2305 N N . HIS A 1 306 ? 19.020 6.657 -7.325 1.00 95.75 306 HIS A N 1
ATOM 2306 C CA . HIS A 1 306 ? 18.758 7.558 -6.197 1.00 95.75 306 HIS A CA 1
ATOM 2307 C C . HIS A 1 306 ? 18.870 6.886 -4.830 1.00 95.75 306 HIS A C 1
ATOM 2309 O O . HIS A 1 306 ? 19.276 7.525 -3.862 1.00 95.75 306 HIS A O 1
ATOM 2315 N N . GLN A 1 307 ? 18.512 5.607 -4.737 1.00 95.69 307 GLN A N 1
ATOM 2316 C CA . GLN A 1 307 ? 18.345 4.926 -3.454 1.00 95.69 307 GLN A CA 1
ATOM 2317 C C . GLN A 1 307 ? 19.414 3.856 -3.224 1.00 95.69 307 GLN A C 1
ATOM 2319 O O . GLN A 1 307 ? 19.894 3.723 -2.099 1.00 95.69 307 GLN A O 1
ATOM 2324 N N . GLY A 1 308 ? 19.821 3.137 -4.276 1.00 95.31 308 GLY A N 1
ATOM 2325 C CA . GLY A 1 308 ? 20.756 2.009 -4.204 1.00 95.31 308 GLY A CA 1
ATOM 2326 C C . GLY A 1 308 ? 20.072 0.649 -4.327 1.00 95.31 308 GLY A C 1
ATOM 2327 O O . GLY A 1 308 ? 18.916 0.546 -4.742 1.00 95.31 308 GLY A O 1
ATOM 2328 N N . ILE A 1 309 ? 20.797 -0.414 -3.981 1.00 95.31 309 ILE A N 1
ATOM 2329 C CA . ILE A 1 309 ? 20.380 -1.803 -4.216 1.00 95.31 309 ILE A CA 1
ATOM 2330 C C . ILE A 1 309 ? 20.731 -2.709 -3.035 1.00 95.31 309 ILE A C 1
ATOM 2332 O O . ILE A 1 309 ? 21.800 -2.585 -2.440 1.00 95.31 309 ILE A O 1
ATOM 2336 N N . ASP A 1 310 ? 19.811 -3.608 -2.684 1.00 94.44 310 ASP A N 1
ATOM 2337 C CA . ASP A 1 310 ? 20.035 -4.700 -1.734 1.00 94.44 310 ASP A CA 1
ATOM 2338 C C . ASP A 1 310 ? 20.103 -6.049 -2.465 1.00 94.44 310 ASP A C 1
ATOM 2340 O O . ASP A 1 310 ? 19.828 -6.140 -3.662 1.00 94.44 310 ASP A O 1
ATOM 2344 N N . ALA A 1 311 ? 20.453 -7.119 -1.748 1.00 94.19 311 ALA A N 1
ATOM 2345 C CA . ALA A 1 311 ? 20.581 -8.459 -2.326 1.00 94.19 311 ALA A CA 1
ATOM 2346 C C . ALA A 1 311 ? 19.286 -8.963 -2.991 1.00 94.19 311 ALA A C 1
ATOM 2348 O O . ALA A 1 311 ? 19.331 -9.692 -3.982 1.00 94.19 311 ALA A O 1
ATOM 2349 N N . ARG A 1 312 ? 18.112 -8.562 -2.486 1.00 94.69 312 ARG A N 1
ATOM 2350 C CA . ARG A 1 312 ? 16.826 -9.024 -3.018 1.00 94.69 312 ARG A CA 1
ATOM 2351 C C . ARG A 1 312 ? 16.502 -8.335 -4.339 1.00 94.69 312 ARG A C 1
ATOM 2353 O O . ARG A 1 312 ? 16.110 -9.011 -5.290 1.00 94.69 312 ARG A O 1
ATOM 2360 N N . LEU A 1 313 ? 16.678 -7.016 -4.419 1.00 96.25 313 LEU A N 1
ATOM 2361 C CA . LEU A 1 313 ? 16.524 -6.273 -5.667 1.00 96.25 313 LEU A CA 1
ATOM 2362 C C . LEU A 1 313 ? 17.592 -6.690 -6.685 1.00 96.25 313 LEU A C 1
ATOM 2364 O O . LEU A 1 313 ? 17.265 -6.863 -7.858 1.00 96.25 313 LEU A O 1
ATOM 2368 N N . ALA A 1 314 ? 18.826 -6.940 -6.238 1.00 96.31 314 ALA A N 1
ATOM 2369 C CA . ALA A 1 314 ? 19.898 -7.466 -7.080 1.00 96.31 314 ALA A CA 1
ATOM 2370 C C . ALA A 1 314 ? 19.516 -8.804 -7.726 1.00 96.31 314 ALA A C 1
ATOM 2372 O O . ALA A 1 314 ? 19.613 -8.937 -8.944 1.00 96.31 314 ALA A O 1
ATOM 2373 N N . ALA A 1 315 ? 18.962 -9.748 -6.959 1.00 96.38 315 ALA A N 1
ATOM 2374 C CA . ALA A 1 315 ? 18.478 -11.013 -7.506 1.00 96.38 315 ALA A CA 1
ATOM 2375 C C . ALA A 1 315 ? 17.359 -10.822 -8.551 1.00 96.38 315 ALA A C 1
ATOM 2377 O O . ALA A 1 315 ? 17.324 -11.530 -9.560 1.00 96.38 315 ALA A O 1
ATOM 2378 N N . VAL A 1 316 ? 16.450 -9.857 -8.345 1.00 96.75 316 VAL A N 1
ATOM 2379 C CA . VAL A 1 316 ? 15.393 -9.526 -9.320 1.00 96.75 316 VAL A CA 1
ATOM 2380 C C . VAL A 1 316 ? 15.990 -8.971 -10.617 1.00 96.75 316 VAL A C 1
ATOM 2382 O O . VAL A 1 316 ? 15.618 -9.429 -11.700 1.00 96.75 316 VAL A O 1
ATOM 2385 N N . VAL A 1 317 ? 16.934 -8.031 -10.514 1.00 96.94 317 VAL A N 1
ATOM 2386 C CA . VAL A 1 317 ? 17.632 -7.440 -11.666 1.00 96.94 317 VAL A CA 1
ATOM 2387 C C . VAL A 1 317 ? 18.426 -8.503 -12.419 1.00 96.94 317 VAL A C 1
ATOM 2389 O O . VAL A 1 317 ? 18.240 -8.659 -13.625 1.00 96.94 317 VAL A O 1
ATOM 2392 N N . ARG A 1 318 ? 19.231 -9.301 -11.710 1.00 96.69 318 ARG A N 1
ATOM 2393 C CA . ARG A 1 3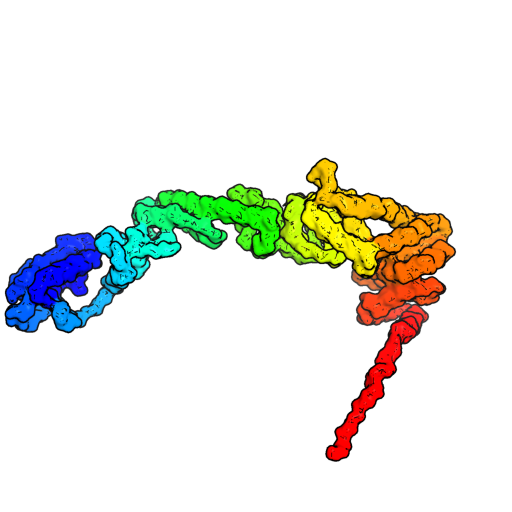18 ? 20.003 -10.410 -12.278 1.00 96.69 318 ARG A CA 1
ATOM 2394 C C . ARG A 1 318 ? 19.116 -11.368 -13.062 1.00 96.69 318 ARG A C 1
ATOM 2396 O O . ARG A 1 318 ? 19.406 -11.652 -14.217 1.00 96.69 318 ARG A O 1
ATOM 2403 N N . ASN A 1 319 ? 18.009 -11.830 -12.477 1.00 95.12 319 ASN A N 1
ATOM 2404 C CA . ASN A 1 319 ? 17.096 -12.751 -13.157 1.00 95.12 319 ASN A CA 1
ATOM 2405 C C . ASN A 1 319 ? 16.519 -12.140 -14.448 1.00 95.12 319 ASN A C 1
ATOM 2407 O O . ASN A 1 319 ? 16.397 -12.839 -15.455 1.00 95.12 319 ASN A O 1
ATOM 2411 N N . GLY A 1 320 ? 16.204 -10.839 -14.443 1.00 93.19 320 GLY A N 1
ATOM 2412 C CA . GLY A 1 320 ? 15.764 -10.125 -15.644 1.00 93.19 320 GLY A CA 1
ATOM 2413 C C . GLY A 1 320 ? 16.846 -10.025 -16.724 1.00 93.19 320 GLY A C 1
ATOM 2414 O O . GLY A 1 320 ? 16.558 -10.241 -17.902 1.00 93.19 320 GLY A O 1
ATOM 2415 N N . LEU A 1 321 ? 18.094 -9.752 -16.334 1.00 93.56 321 LEU A N 1
ATOM 2416 C CA . LEU A 1 321 ? 19.234 -9.647 -17.252 1.00 93.56 321 LEU A CA 1
ATOM 2417 C C . LEU A 1 321 ? 19.678 -11.007 -17.811 1.00 93.56 321 LEU A C 1
ATOM 2419 O O . LEU A 1 321 ? 20.012 -11.113 -18.990 1.00 93.56 321 LEU A O 1
ATOM 2423 N N . THR A 1 322 ? 19.617 -12.074 -17.016 1.00 91.81 322 THR A N 1
ATOM 2424 C CA . THR A 1 322 ? 19.867 -13.440 -17.501 1.00 91.81 322 THR A CA 1
ATOM 2425 C C . THR A 1 322 ? 18.831 -13.845 -18.552 1.00 91.81 322 THR A C 1
ATOM 2427 O O . THR A 1 322 ? 19.185 -14.441 -19.572 1.00 91.81 322 THR A O 1
ATOM 2430 N N . GLY A 1 323 ? 17.563 -13.458 -18.360 1.00 87.69 323 GLY A N 1
ATOM 2431 C CA . GLY A 1 323 ? 16.516 -13.610 -19.375 1.00 87.69 323 GLY A CA 1
ATOM 2432 C C . GLY A 1 323 ? 16.875 -12.905 -20.688 1.00 87.69 323 GLY A C 1
ATOM 2433 O O . GLY A 1 323 ? 16.805 -13.527 -21.750 1.00 87.69 323 GLY A O 1
ATOM 2434 N N . LEU A 1 324 ? 17.369 -11.663 -20.613 1.00 87.31 324 LEU A N 1
ATOM 2435 C CA . LEU A 1 324 ? 17.860 -10.912 -21.776 1.00 87.31 324 LEU A CA 1
ATOM 2436 C C . LEU A 1 324 ? 18.976 -11.655 -22.524 1.00 87.31 324 LEU A C 1
ATOM 2438 O O . LEU A 1 324 ? 18.882 -11.815 -23.741 1.00 87.31 324 LEU A O 1
ATOM 2442 N N . ARG A 1 325 ? 20.000 -12.151 -21.814 1.00 84.00 325 ARG A N 1
ATOM 2443 C CA . ARG A 1 325 ? 21.149 -12.842 -22.436 1.00 84.00 325 ARG A CA 1
ATOM 2444 C C . ARG A 1 325 ? 20.758 -14.131 -23.151 1.00 84.00 325 ARG A C 1
ATOM 2446 O O . ARG A 1 325 ? 21.417 -14.535 -24.102 1.00 84.00 325 ARG A O 1
ATOM 2453 N N . SER A 1 326 ? 19.671 -14.769 -22.724 1.00 83.50 326 SER A N 1
ATOM 2454 C CA . SER A 1 326 ? 19.141 -15.969 -23.381 1.00 83.50 326 SER A CA 1
ATOM 2455 C C . SER A 1 326 ? 18.418 -15.689 -24.711 1.00 83.50 326 SER A C 1
ATOM 2457 O O . SER A 1 326 ? 17.868 -16.611 -25.314 1.00 83.50 326 SER A O 1
ATOM 2459 N N . GLY A 1 327 ? 18.397 -14.432 -25.177 1.00 73.38 327 GLY A N 1
ATOM 2460 C CA . GLY A 1 327 ? 17.715 -14.019 -26.407 1.00 73.38 327 GLY A CA 1
ATOM 2461 C C . GLY A 1 327 ? 16.192 -13.935 -26.262 1.00 73.38 327 GLY A C 1
ATOM 2462 O O . GLY A 1 327 ? 15.479 -13.800 -27.255 1.00 73.38 327 GLY A O 1
ATOM 2463 N N . GLN A 1 328 ? 15.672 -14.017 -25.034 1.00 67.50 328 GLN A N 1
ATOM 2464 C CA . GLN A 1 328 ? 14.252 -13.842 -24.749 1.00 67.50 328 GLN A CA 1
ATOM 2465 C C . GLN A 1 328 ? 13.937 -12.350 -24.602 1.00 67.50 328 GLN A C 1
ATOM 2467 O O . GLN A 1 328 ? 13.972 -11.801 -23.505 1.00 67.50 328 GLN A O 1
ATOM 2472 N N . GLY A 1 329 ? 13.614 -11.675 -25.705 1.00 66.75 329 GLY A N 1
ATOM 2473 C CA . GLY A 1 329 ? 13.125 -10.298 -25.641 1.00 66.75 329 GLY A CA 1
ATOM 2474 C C . GLY A 1 329 ? 13.193 -9.547 -26.961 1.00 66.75 329 GLY A C 1
ATOM 2475 O O . GLY A 1 329 ? 13.981 -9.874 -27.842 1.00 66.75 329 GLY A O 1
ATOM 2476 N N . SER A 1 330 ? 12.360 -8.517 -27.088 1.00 80.94 330 SER A N 1
ATOM 2477 C CA . SER A 1 330 ? 12.533 -7.485 -28.109 1.00 80.94 330 SER A CA 1
ATOM 2478 C C . SER A 1 330 ? 13.633 -6.513 -27.686 1.00 80.94 330 SER A C 1
ATOM 2480 O O . SER A 1 330 ? 13.769 -6.235 -26.496 1.00 80.94 330 SER A O 1
ATOM 2482 N N . SER A 1 331 ? 14.352 -5.935 -28.650 1.00 85.75 331 SER A N 1
ATOM 2483 C CA . SER A 1 331 ? 15.271 -4.822 -28.390 1.00 85.75 331 SER A CA 1
ATOM 2484 C C . SER A 1 331 ? 14.551 -3.678 -27.666 1.00 85.75 331 SER A C 1
ATOM 2486 O O . SER A 1 331 ? 13.546 -3.167 -28.178 1.00 85.75 331 SER A O 1
ATOM 2488 N N . ASP A 1 332 ? 15.060 -3.257 -26.512 1.00 87.81 332 ASP A N 1
ATOM 2489 C CA . ASP A 1 332 ? 14.439 -2.221 -25.684 1.00 87.81 332 ASP A CA 1
ATOM 2490 C C . ASP A 1 332 ? 15.532 -1.345 -25.045 1.00 87.81 332 ASP A C 1
ATOM 2492 O O . ASP A 1 332 ? 16.379 -1.870 -24.320 1.00 87.81 332 ASP A O 1
ATOM 2496 N N . PRO A 1 333 ? 15.545 -0.021 -25.298 1.00 89.62 333 PRO A N 1
ATOM 2497 C CA . PRO A 1 333 ? 16.578 0.871 -24.764 1.00 89.62 333 PRO A CA 1
ATOM 2498 C C . PRO A 1 333 ? 16.570 0.946 -23.232 1.00 89.62 333 PRO A C 1
ATOM 2500 O O . PRO A 1 333 ? 17.564 1.331 -22.628 1.00 89.62 333 PRO A O 1
ATOM 2503 N N . SER A 1 334 ? 15.474 0.550 -22.577 1.00 94.38 334 SER A N 1
ATOM 2504 C CA . SER A 1 334 ? 15.403 0.528 -21.116 1.00 94.38 334 SER A CA 1
ATOM 2505 C C . SER A 1 334 ? 16.368 -0.472 -20.470 1.00 94.38 334 SER A C 1
ATOM 2507 O O . SER A 1 334 ? 16.638 -0.356 -19.277 1.00 94.38 334 SER A O 1
ATOM 2509 N N . TYR A 1 335 ? 16.895 -1.445 -21.220 1.00 94.44 335 TYR A N 1
ATOM 2510 C CA . TYR A 1 335 ? 17.923 -2.349 -20.706 1.00 94.44 335 TYR A CA 1
ATOM 2511 C C . TYR A 1 335 ? 19.266 -1.654 -20.484 1.00 94.44 335 TYR A C 1
ATOM 2513 O O . TYR A 1 335 ? 19.887 -1.898 -19.454 1.00 94.44 335 TYR A O 1
ATOM 2521 N N . ASP A 1 336 ? 19.691 -0.783 -21.405 1.00 93.88 336 ASP A N 1
ATOM 2522 C CA . ASP A 1 336 ? 20.904 0.025 -21.224 1.00 93.88 336 ASP A CA 1
ATOM 2523 C C . ASP A 1 336 ? 20.738 0.964 -20.028 1.00 93.88 336 ASP A C 1
ATOM 2525 O O . ASP A 1 336 ? 21.580 0.971 -19.142 1.00 93.88 336 ASP A O 1
ATOM 2529 N N . GLU A 1 337 ? 19.587 1.636 -19.920 1.00 95.00 337 GLU A N 1
ATOM 2530 C CA . GLU A 1 337 ? 19.252 2.486 -18.767 1.00 95.00 337 GLU A CA 1
ATOM 2531 C C . GLU A 1 337 ? 19.309 1.728 -17.431 1.00 95.00 337 GLU A C 1
ATOM 2533 O O . GLU A 1 337 ? 19.770 2.265 -16.425 1.00 95.00 337 GLU A O 1
ATOM 2538 N N . LEU A 1 338 ? 18.838 0.476 -17.402 1.00 96.75 338 LEU A N 1
ATOM 2539 C CA . LEU A 1 338 ? 18.913 -0.366 -16.211 1.00 96.75 338 LEU A CA 1
ATOM 2540 C C . LEU A 1 338 ? 20.359 -0.755 -15.889 1.00 96.75 338 LEU A C 1
ATOM 2542 O O . LEU A 1 338 ? 20.764 -0.641 -14.738 1.00 96.75 338 LEU A O 1
ATOM 2546 N N . LEU A 1 339 ? 21.128 -1.212 -16.877 1.00 95.19 339 LEU A N 1
ATOM 2547 C CA . LEU A 1 339 ? 22.519 -1.633 -16.692 1.00 95.19 339 LEU A CA 1
ATOM 2548 C C . LEU A 1 339 ? 23.425 -0.463 -16.290 1.00 95.19 339 LEU A C 1
ATOM 2550 O O . LEU A 1 339 ? 24.226 -0.602 -15.369 1.00 95.19 339 LEU A O 1
ATOM 2554 N N . ASP A 1 340 ? 23.245 0.699 -16.914 1.00 94.44 340 ASP A N 1
ATOM 2555 C CA . ASP A 1 340 ? 23.872 1.963 -16.527 1.00 94.44 340 ASP A CA 1
ATOM 2556 C C . ASP A 1 340 ? 23.519 2.347 -15.083 1.00 94.44 340 ASP A C 1
ATOM 2558 O O . ASP A 1 340 ? 24.390 2.692 -14.282 1.00 94.44 340 ASP A O 1
ATOM 2562 N N . ALA A 1 341 ? 22.246 2.225 -14.704 1.00 96.19 341 ALA A N 1
ATOM 2563 C CA . ALA A 1 341 ? 21.831 2.499 -13.338 1.00 96.19 341 ALA A CA 1
ATOM 2564 C C . ALA A 1 341 ? 22.442 1.519 -12.326 1.00 96.19 341 ALA A C 1
ATOM 2566 O O . ALA A 1 341 ? 22.754 1.937 -11.216 1.00 96.19 341 ALA A O 1
ATOM 2567 N N . VAL A 1 342 ? 22.645 0.244 -12.683 1.00 95.31 342 VAL A N 1
ATOM 2568 C CA . VAL A 1 342 ? 23.371 -0.716 -11.833 1.00 95.31 342 VAL A CA 1
ATOM 2569 C C . VAL A 1 342 ? 24.851 -0.331 -11.738 1.00 95.31 342 VAL A C 1
ATOM 2571 O O . VAL A 1 342 ? 25.388 -0.296 -10.634 1.00 95.31 342 VAL A O 1
ATOM 2574 N N . LEU A 1 343 ? 25.507 0.034 -12.845 1.00 91.69 343 LEU A N 1
ATOM 2575 C CA . LEU A 1 343 ? 26.907 0.491 -12.845 1.00 91.69 343 LEU A CA 1
ATOM 2576 C C . LEU A 1 343 ? 27.145 1.643 -11.860 1.00 91.69 343 LEU A C 1
ATOM 2578 O O . LEU A 1 343 ? 28.163 1.668 -11.169 1.00 91.69 343 LEU A O 1
ATOM 2582 N N . HIS A 1 344 ? 26.189 2.568 -11.777 1.00 91.50 344 HIS A N 1
ATOM 2583 C CA . HIS A 1 344 ? 26.311 3.801 -11.002 1.00 91.50 344 HIS A CA 1
ATOM 2584 C C . HIS A 1 344 ? 25.512 3.814 -9.691 1.00 91.50 344 HIS A C 1
ATOM 2586 O O . HIS A 1 344 ? 25.482 4.846 -9.014 1.00 91.50 344 HIS A O 1
ATOM 2592 N N . ALA A 1 345 ? 24.851 2.714 -9.317 1.00 91.56 345 ALA A N 1
ATOM 2593 C CA . ALA A 1 345 ? 24.045 2.688 -8.100 1.00 91.56 345 ALA A CA 1
ATOM 2594 C C . ALA A 1 345 ? 24.925 2.945 -6.857 1.00 91.56 345 ALA A C 1
ATOM 2596 O O . ALA A 1 345 ? 26.057 2.467 -6.780 1.00 91.56 345 ALA A O 1
ATOM 2597 N N . PRO A 1 346 ? 24.437 3.675 -5.842 1.00 85.44 346 PRO A N 1
ATOM 2598 C CA . PRO A 1 346 ? 25.142 3.802 -4.581 1.00 85.44 346 PRO A CA 1
ATOM 2599 C C . PRO A 1 346 ? 25.084 2.473 -3.815 1.00 85.44 346 PRO A C 1
ATOM 2601 O O . PRO A 1 346 ? 24.010 1.987 -3.451 1.00 85.44 346 PRO A O 1
ATOM 2604 N N . TYR A 1 347 ? 26.255 1.910 -3.518 1.00 80.94 347 TYR A N 1
ATOM 2605 C CA . TYR A 1 347 ? 26.405 0.705 -2.701 1.00 80.94 347 TYR A CA 1
ATOM 2606 C C . TYR A 1 347 ? 26.826 1.086 -1.280 1.00 80.94 347 TYR A C 1
ATOM 2608 O O . TYR A 1 347 ? 27.790 1.825 -1.078 1.00 80.94 347 TYR A O 1
ATOM 2616 N N . ARG A 1 348 ? 26.100 0.590 -0.270 1.00 70.75 348 ARG A N 1
ATOM 2617 C CA . ARG A 1 348 ? 26.464 0.747 1.147 1.00 70.75 348 ARG A CA 1
ATOM 2618 C C . ARG A 1 348 ? 27.048 -0.568 1.658 1.00 70.75 348 ARG A C 1
ATOM 2620 O O . ARG A 1 348 ? 26.308 -1.428 2.119 1.00 70.75 348 ARG A O 1
ATOM 2627 N N . GLY A 1 349 ? 28.364 -0.721 1.564 1.00 75.62 349 GLY A N 1
ATOM 2628 C CA . GLY A 1 349 ? 29.072 -1.928 1.990 1.00 75.62 349 GLY A CA 1
ATOM 2629 C C . GLY A 1 349 ? 30.501 -1.967 1.459 1.00 75.62 349 GLY A C 1
ATOM 2630 O O . GLY A 1 349 ? 30.895 -1.096 0.687 1.00 75.62 349 GLY A O 1
ATOM 2631 N N . ALA A 1 350 ? 31.273 -2.961 1.901 1.00 73.50 350 ALA A N 1
ATOM 2632 C CA . ALA A 1 350 ? 32.575 -3.257 1.303 1.00 73.50 350 ALA A CA 1
ATOM 2633 C C . ALA A 1 350 ? 32.422 -3.972 -0.051 1.00 73.50 350 ALA A C 1
ATOM 2635 O O . ALA A 1 350 ? 33.240 -3.753 -0.938 1.00 73.50 350 ALA A O 1
ATOM 2636 N N . ASP A 1 351 ? 31.341 -4.746 -0.209 1.00 78.62 351 ASP A N 1
ATOM 2637 C CA . ASP A 1 351 ? 31.107 -5.619 -1.356 1.00 78.62 351 ASP A CA 1
ATOM 2638 C C . ASP A 1 351 ? 29.747 -5.349 -2.014 1.00 78.62 351 ASP A C 1
ATOM 2640 O O . ASP A 1 351 ? 28.784 -4.908 -1.374 1.00 78.62 351 ASP A O 1
ATOM 2644 N N . PHE A 1 352 ? 29.677 -5.630 -3.314 1.00 86.44 352 PHE A N 1
ATOM 2645 C CA . PHE A 1 352 ? 28.449 -5.595 -4.101 1.00 86.44 352 PHE A CA 1
ATOM 2646 C C . PHE A 1 352 ? 27.503 -6.725 -3.634 1.00 86.44 352 PHE A C 1
ATOM 2648 O O . PHE A 1 352 ? 27.971 -7.838 -3.400 1.00 86.44 352 PHE A O 1
ATOM 2655 N N . PRO A 1 353 ? 26.182 -6.490 -3.492 1.00 89.62 353 PRO A N 1
ATOM 2656 C CA . PRO A 1 353 ? 25.287 -7.429 -2.801 1.00 89.62 353 PRO A CA 1
ATOM 2657 C C . PRO A 1 353 ? 25.008 -8.753 -3.537 1.00 89.62 353 PRO A C 1
ATOM 2659 O O . PRO A 1 353 ? 24.432 -9.661 -2.942 1.00 89.62 353 PRO A O 1
ATOM 2662 N N . ASP A 1 354 ? 25.375 -8.859 -4.813 1.00 94.94 354 ASP A N 1
ATOM 2663 C CA . ASP A 1 354 ? 25.238 -10.054 -5.655 1.00 94.94 354 ASP A CA 1
ATOM 2664 C C . ASP A 1 354 ? 26.423 -10.145 -6.640 1.00 94.94 354 ASP A C 1
ATOM 2666 O O . ASP A 1 354 ? 26.564 -9.311 -7.535 1.00 94.94 354 ASP A O 1
ATOM 2670 N N . GLU A 1 355 ? 27.291 -11.142 -6.456 1.00 94.25 355 GLU A N 1
ATOM 2671 C CA . GLU A 1 355 ? 28.523 -11.328 -7.240 1.00 94.25 355 GLU A CA 1
ATOM 2672 C C . GLU A 1 355 ? 28.241 -11.561 -8.732 1.00 94.25 355 GLU A C 1
ATOM 2674 O O . GLU A 1 355 ? 28.887 -10.958 -9.586 1.00 94.25 355 GLU A O 1
ATOM 2679 N N . GLU A 1 356 ? 27.218 -12.352 -9.063 1.00 95.69 356 GLU A N 1
ATOM 2680 C CA . GLU A 1 356 ? 26.852 -12.640 -10.454 1.00 95.69 356 GLU A CA 1
ATOM 2681 C C . GLU A 1 356 ? 26.344 -11.379 -11.169 1.00 95.69 356 GLU A C 1
ATOM 2683 O O . GLU A 1 356 ? 26.670 -11.135 -12.332 1.00 95.69 356 GLU A O 1
ATOM 2688 N N . LEU A 1 357 ? 25.558 -10.542 -10.483 1.00 95.88 357 LEU A N 1
ATOM 2689 C CA . LEU A 1 357 ? 25.143 -9.252 -11.029 1.00 95.88 357 LEU A CA 1
ATOM 2690 C C . LEU A 1 357 ? 26.340 -8.309 -11.199 1.00 95.88 357 LEU A C 1
ATOM 2692 O O . LEU A 1 357 ? 26.399 -7.599 -12.205 1.00 95.88 357 LEU A O 1
ATOM 2696 N N . ALA A 1 358 ? 27.296 -8.309 -10.267 1.00 93.75 358 ALA A N 1
ATOM 2697 C CA . ALA A 1 358 ? 28.523 -7.526 -10.400 1.00 93.75 358 ALA A CA 1
ATOM 2698 C C . ALA A 1 358 ? 29.323 -7.953 -11.641 1.00 93.75 358 ALA A C 1
ATOM 2700 O O . ALA A 1 358 ? 29.705 -7.098 -12.438 1.00 93.75 358 ALA A O 1
ATOM 2701 N N . GLU A 1 359 ? 29.507 -9.258 -11.862 1.00 94.75 359 GLU A N 1
ATOM 2702 C CA . GLU A 1 359 ? 30.177 -9.797 -13.051 1.00 94.75 359 GLU A CA 1
ATOM 2703 C C . GLU A 1 359 ? 29.462 -9.406 -14.350 1.00 94.75 359 GLU A C 1
ATOM 2705 O O . GLU A 1 359 ? 30.106 -8.933 -15.290 1.00 94.75 359 GLU A O 1
ATOM 2710 N N . LEU A 1 360 ? 28.130 -9.541 -14.397 1.00 94.06 360 LEU A N 1
ATOM 2711 C CA . LEU A 1 360 ? 27.324 -9.112 -15.547 1.00 94.06 360 LEU A CA 1
ATOM 2712 C C . LEU A 1 360 ? 27.517 -7.622 -15.844 1.00 94.06 360 LEU A C 1
ATOM 2714 O O . LEU A 1 360 ? 27.672 -7.226 -16.998 1.00 94.06 360 LEU A O 1
ATOM 2718 N N . THR A 1 361 ? 27.529 -6.806 -14.795 1.00 92.56 361 THR A N 1
ATOM 2719 C CA . THR A 1 361 ? 27.640 -5.351 -14.891 1.00 92.56 361 THR A CA 1
ATOM 2720 C C . THR A 1 361 ? 29.048 -4.931 -15.337 1.00 92.56 361 THR A C 1
ATOM 2722 O O . THR A 1 361 ? 29.189 -4.102 -16.235 1.00 92.56 361 THR A O 1
ATOM 2725 N N . ILE A 1 362 ? 30.097 -5.562 -14.797 1.00 93.88 362 ILE A N 1
ATOM 2726 C CA . ILE A 1 362 ? 31.495 -5.362 -15.220 1.00 93.88 362 ILE A CA 1
ATOM 2727 C C . ILE A 1 362 ? 31.686 -5.780 -16.683 1.00 93.88 362 ILE A C 1
ATOM 2729 O O . ILE A 1 362 ? 32.358 -5.077 -17.438 1.00 93.88 362 ILE A O 1
ATOM 2733 N N . GLY A 1 363 ? 31.073 -6.891 -17.103 1.00 94.44 363 GLY A N 1
ATOM 2734 C CA . GLY A 1 363 ? 31.085 -7.335 -18.497 1.00 94.44 363 GLY A CA 1
ATOM 2735 C C . GLY A 1 363 ? 30.402 -6.344 -19.446 1.00 94.44 363 GLY A C 1
ATOM 2736 O O . GLY A 1 363 ? 30.850 -6.177 -20.582 1.00 94.44 363 GLY A O 1
ATOM 2737 N N . TYR A 1 364 ? 29.363 -5.647 -18.976 1.00 95.56 364 TYR A N 1
ATOM 2738 C CA . TYR A 1 364 ? 28.633 -4.650 -19.759 1.00 95.56 364 TYR A CA 1
ATOM 2739 C C . TYR A 1 364 ? 29.308 -3.271 -19.814 1.00 95.56 364 TYR A C 1
ATOM 2741 O O . TYR A 1 364 ? 29.191 -2.587 -20.827 1.00 95.56 364 TYR A O 1
ATOM 2749 N N . ALA A 1 365 ? 30.053 -2.856 -18.785 1.00 95.75 365 ALA A N 1
ATOM 2750 C CA . ALA A 1 365 ? 30.727 -1.549 -18.743 1.00 95.75 365 ALA A CA 1
ATOM 2751 C C . ALA A 1 365 ? 31.476 -1.164 -20.045 1.00 95.75 365 ALA A C 1
ATOM 2753 O O . ALA A 1 365 ? 31.199 -0.097 -20.599 1.00 95.75 365 ALA A O 1
ATOM 2754 N N . PRO A 1 366 ? 32.359 -2.013 -20.617 1.00 96.81 366 PRO A N 1
ATOM 2755 C CA . PRO A 1 366 ? 33.057 -1.668 -21.856 1.00 96.81 366 PRO A CA 1
ATOM 2756 C C . PRO A 1 366 ? 32.130 -1.633 -23.085 1.00 96.81 366 PRO A C 1
ATOM 2758 O O . PRO A 1 366 ? 32.466 -0.993 -24.082 1.00 96.81 366 PRO A O 1
ATOM 2761 N N . VAL A 1 367 ? 30.985 -2.324 -23.046 1.00 96.12 367 VAL A N 1
ATOM 2762 C CA . VAL A 1 367 ? 29.947 -2.254 -24.088 1.00 96.12 367 VAL A CA 1
ATOM 2763 C C . VAL A 1 367 ? 29.273 -0.885 -24.044 1.00 96.12 367 VAL A C 1
ATOM 2765 O O . VAL A 1 367 ? 29.161 -0.231 -25.080 1.00 96.12 367 VAL A O 1
ATOM 2768 N N . HIS A 1 368 ? 28.909 -0.415 -22.849 1.00 95.50 368 HIS A N 1
ATOM 2769 C CA . HIS A 1 368 ? 28.322 0.909 -22.646 1.00 95.50 368 HIS A CA 1
ATOM 2770 C C . HIS A 1 368 ? 29.262 2.034 -23.125 1.00 95.50 368 HIS A C 1
ATOM 2772 O O . HIS A 1 368 ? 28.853 2.903 -23.894 1.00 95.50 368 HIS A O 1
ATOM 2778 N N . GLU A 1 369 ? 30.559 1.965 -22.801 1.00 96.06 369 GLU A N 1
ATOM 2779 C CA . GLU A 1 369 ? 31.552 2.923 -23.316 1.00 96.06 369 GLU A CA 1
ATOM 2780 C C . GLU A 1 369 ? 31.618 2.941 -24.854 1.00 96.06 369 GLU A C 1
ATOM 2782 O O . GLU A 1 369 ? 31.728 4.006 -25.472 1.00 96.06 369 GLU A O 1
ATOM 2787 N N . ARG A 1 370 ? 31.524 1.770 -25.501 1.00 96.44 370 ARG A N 1
ATOM 2788 C CA . ARG A 1 370 ? 31.488 1.674 -26.970 1.00 96.44 370 ARG A CA 1
ATOM 2789 C C . ARG A 1 370 ? 30.204 2.253 -27.554 1.00 96.44 370 ARG A C 1
ATOM 2791 O O . ARG A 1 370 ? 30.276 2.890 -28.606 1.00 96.44 370 ARG A O 1
ATOM 2798 N N . ILE A 1 371 ? 29.060 2.062 -26.896 1.00 95.12 371 ILE A N 1
ATOM 2799 C CA . ILE A 1 371 ? 27.780 2.666 -27.291 1.00 95.12 371 ILE A CA 1
ATOM 2800 C C . ILE A 1 371 ? 27.898 4.194 -27.283 1.00 95.12 371 ILE A C 1
ATOM 2802 O O . ILE A 1 371 ? 27.600 4.841 -28.293 1.00 95.12 371 ILE A O 1
ATOM 2806 N N . GLU A 1 372 ? 28.403 4.773 -26.196 1.00 95.12 372 GLU A N 1
ATOM 2807 C CA . GLU A 1 372 ? 28.552 6.225 -26.064 1.00 95.12 372 GLU A CA 1
ATOM 2808 C C . GLU A 1 372 ? 29.593 6.798 -27.040 1.00 95.12 372 GLU A C 1
ATOM 2810 O O . GLU A 1 372 ? 29.375 7.844 -27.669 1.00 95.12 372 GLU A O 1
ATOM 2815 N N . ALA A 1 373 ? 30.690 6.070 -27.279 1.00 95.88 373 ALA A N 1
ATOM 2816 C CA . ALA A 1 373 ? 31.662 6.422 -28.310 1.00 95.88 373 ALA A CA 1
ATOM 2817 C C . ALA A 1 373 ? 31.057 6.370 -29.726 1.00 95.88 373 ALA A C 1
ATOM 2819 O O . ALA A 1 373 ? 31.334 7.251 -30.547 1.00 95.88 373 ALA A O 1
ATOM 2820 N N . ALA A 1 374 ? 30.223 5.372 -30.031 1.00 95.12 374 ALA A N 1
ATOM 2821 C CA . ALA A 1 374 ? 29.525 5.253 -31.310 1.00 95.12 374 ALA A CA 1
ATOM 2822 C C . ALA A 1 374 ? 28.537 6.400 -31.542 1.00 95.12 374 ALA A C 1
ATOM 2824 O O . ALA A 1 374 ? 28.534 6.995 -32.624 1.00 95.12 374 ALA A O 1
ATOM 2825 N N . ARG A 1 375 ? 27.761 6.762 -30.514 1.00 94.19 375 ARG A N 1
ATOM 2826 C CA . ARG A 1 375 ? 26.812 7.884 -30.552 1.00 94.19 375 ARG A CA 1
ATOM 2827 C C . ARG A 1 375 ? 27.515 9.220 -30.765 1.00 94.19 375 ARG A C 1
ATOM 2829 O O . ARG A 1 375 ? 27.127 9.985 -31.649 1.00 94.19 375 ARG A O 1
ATOM 2836 N N . SER A 1 376 ? 28.583 9.473 -30.011 1.00 95.50 376 SER A N 1
ATOM 2837 C CA . SER A 1 376 ? 29.341 10.729 -30.082 1.00 95.50 376 SER A CA 1
ATOM 2838 C C . SER A 1 376 ? 29.979 10.963 -31.457 1.00 95.50 376 SER A C 1
ATOM 2840 O O . SER A 1 376 ? 30.028 12.100 -31.924 1.00 95.50 376 SER A O 1
ATOM 2842 N N . HIS A 1 377 ? 30.400 9.891 -32.138 1.00 94.75 377 HIS A N 1
ATOM 2843 C CA . HIS A 1 377 ? 31.047 9.949 -33.457 1.00 94.75 377 HIS A CA 1
ATOM 2844 C C . HIS A 1 377 ? 30.100 9.581 -34.612 1.00 94.75 377 HIS A C 1
ATOM 2846 O O . HIS A 1 377 ? 30.544 9.436 -35.751 1.00 94.75 377 HIS A O 1
ATOM 2852 N N . ALA A 1 378 ? 28.786 9.450 -34.366 1.00 93.12 378 ALA A N 1
ATOM 2853 C CA . ALA A 1 378 ? 27.809 9.034 -35.378 1.00 93.12 378 ALA A CA 1
ATOM 2854 C C . ALA A 1 378 ? 27.925 9.866 -36.666 1.00 93.12 378 ALA A C 1
ATOM 2856 O O . ALA A 1 378 ? 27.916 9.324 -37.765 1.00 93.12 378 ALA A O 1
ATOM 2857 N N . LYS A 1 379 ? 28.136 11.179 -36.544 1.00 93.81 379 LYS A N 1
ATOM 2858 C CA . LYS A 1 379 ? 28.173 12.116 -37.679 1.00 93.81 379 LYS A CA 1
ATOM 2859 C C . LYS A 1 379 ? 29.520 12.186 -38.406 1.00 93.81 379 LYS A C 1
ATOM 2861 O O . LYS A 1 379 ? 29.632 12.916 -39.395 1.00 93.81 379 LYS A O 1
ATOM 2866 N N . ASP A 1 380 ? 30.524 11.445 -37.954 1.00 94.88 380 ASP A N 1
ATOM 2867 C CA . ASP A 1 380 ? 31.846 11.473 -38.563 1.00 94.88 380 ASP A CA 1
ATOM 2868 C C . ASP A 1 380 ? 31.857 10.740 -39.905 1.00 94.88 380 ASP A C 1
ATOM 2870 O O . ASP A 1 380 ? 31.227 9.700 -40.097 1.00 94.88 380 ASP A O 1
ATOM 2874 N N . ARG A 1 381 ? 32.619 11.278 -40.866 1.00 90.50 381 ARG A N 1
ATOM 2875 C CA . ARG A 1 381 ? 32.742 10.692 -42.214 1.00 90.50 381 ARG A CA 1
ATOM 2876 C C . ARG A 1 381 ? 33.464 9.345 -42.239 1.00 90.50 381 ARG A C 1
ATOM 2878 O O . ARG A 1 381 ? 33.357 8.643 -43.235 1.00 90.50 381 ARG A O 1
ATOM 2885 N N . ALA A 1 382 ? 34.233 9.038 -41.199 1.00 89.00 382 ALA A N 1
ATOM 2886 C CA . ALA A 1 382 ? 34.986 7.800 -41.045 1.00 89.00 382 ALA A CA 1
ATOM 2887 C C . ALA A 1 382 ? 34.736 7.256 -39.634 1.00 89.00 382 ALA A C 1
ATOM 2889 O O . ALA A 1 382 ? 35.627 7.251 -38.785 1.00 89.00 382 ALA A O 1
ATOM 2890 N N . ASN A 1 383 ? 33.488 6.872 -39.369 1.00 86.94 383 ASN A N 1
ATOM 2891 C CA . ASN A 1 383 ? 33.077 6.400 -38.057 1.00 86.94 383 ASN A CA 1
ATOM 2892 C C . ASN A 1 383 ? 33.613 4.976 -37.805 1.00 86.94 383 ASN A C 1
ATOM 2894 O O . ASN A 1 383 ? 33.001 3.970 -38.171 1.00 86.94 383 ASN A O 1
ATOM 2898 N N . ALA A 1 384 ? 34.783 4.901 -37.169 1.00 92.50 384 ALA A N 1
ATOM 2899 C CA . ALA A 1 384 ? 35.415 3.643 -36.788 1.00 92.50 384 ALA A CA 1
ATOM 2900 C C . ALA A 1 384 ? 34.754 2.970 -35.568 1.00 92.50 384 ALA A C 1
ATOM 2902 O O . ALA A 1 384 ? 35.013 1.792 -35.322 1.00 92.50 384 ALA A O 1
ATOM 2903 N N . THR A 1 385 ? 33.901 3.679 -34.819 1.00 94.62 385 THR A N 1
ATOM 2904 C CA . THR A 1 385 ? 33.316 3.201 -33.557 1.00 94.62 385 THR A CA 1
ATOM 2905 C C . THR A 1 385 ? 32.037 2.378 -33.746 1.00 94.62 385 THR A C 1
ATOM 2907 O O . THR A 1 385 ? 31.634 1.686 -32.818 1.00 94.62 385 THR A O 1
ATOM 2910 N N . LEU A 1 386 ? 31.449 2.333 -34.952 1.00 93.56 386 LEU A N 1
ATOM 2911 C CA . LEU A 1 386 ? 30.281 1.477 -35.242 1.00 93.56 386 LEU A CA 1
ATOM 2912 C C . LEU A 1 386 ? 30.609 -0.014 -35.315 1.00 93.56 386 LEU A C 1
ATOM 2914 O O . LEU A 1 386 ? 29.843 -0.840 -34.828 1.00 93.56 386 LEU A O 1
ATOM 2918 N N . LYS A 1 387 ? 31.728 -0.379 -35.952 1.00 95.69 387 LYS A N 1
ATOM 2919 C CA . LYS A 1 387 ? 32.077 -1.792 -36.177 1.00 95.69 387 LYS A CA 1
ATOM 2920 C C . LYS A 1 387 ? 32.279 -2.584 -34.877 1.00 95.69 387 LYS A C 1
ATOM 2922 O O . LYS A 1 387 ? 31.804 -3.715 -34.839 1.00 95.69 387 LYS A O 1
ATOM 2927 N N . PRO A 1 388 ? 32.936 -2.040 -33.831 1.00 96.50 388 PRO A N 1
ATOM 2928 C CA . PRO A 1 388 ? 33.074 -2.726 -32.548 1.00 96.50 388 PRO A CA 1
ATOM 2929 C C . PRO A 1 388 ? 31.755 -3.212 -31.931 1.00 96.50 388 PRO A C 1
ATOM 2931 O O . PRO A 1 388 ? 31.752 -4.288 -31.343 1.00 96.50 388 PRO A O 1
ATOM 2934 N N . LEU A 1 389 ? 30.637 -2.496 -32.128 1.00 96.38 389 LEU A N 1
ATOM 2935 C CA . LEU A 1 389 ? 29.332 -2.884 -31.569 1.00 96.38 389 LEU A CA 1
ATOM 2936 C C . LEU A 1 389 ? 28.816 -4.230 -32.098 1.00 96.38 389 LEU A C 1
ATOM 2938 O O . LEU A 1 389 ? 28.029 -4.888 -31.425 1.00 96.38 389 LEU A O 1
ATOM 2942 N N . LEU A 1 390 ? 29.265 -4.671 -33.280 1.00 96.50 390 LEU A N 1
ATOM 2943 C CA . LEU A 1 390 ? 28.877 -5.970 -33.840 1.00 96.50 390 LEU A CA 1
ATOM 2944 C C . LEU A 1 390 ? 29.322 -7.138 -32.953 1.00 96.50 390 LEU A C 1
ATOM 2946 O O . LEU A 1 390 ? 28.611 -8.135 -32.863 1.00 96.50 390 LEU A O 1
ATOM 2950 N N . GLY A 1 391 ? 30.474 -7.007 -32.284 1.00 95.56 391 GLY A N 1
ATOM 2951 C CA . GLY A 1 391 ? 30.978 -8.030 -31.365 1.00 95.56 391 GLY A CA 1
ATOM 2952 C C . GLY A 1 391 ? 30.108 -8.190 -30.118 1.00 95.56 391 GLY A C 1
ATOM 2953 O O . GLY A 1 391 ? 30.046 -9.279 -29.556 1.00 95.56 391 GLY A O 1
ATOM 2954 N N . ASP A 1 392 ? 29.390 -7.133 -29.733 1.00 95.56 392 ASP A N 1
ATOM 2955 C CA . ASP A 1 392 ? 28.582 -7.096 -28.514 1.00 95.56 392 ASP A CA 1
ATOM 2956 C C . ASP A 1 392 ? 27.150 -7.611 -28.738 1.00 95.56 392 ASP A C 1
ATOM 2958 O O . ASP A 1 392 ? 26.481 -8.012 -27.787 1.00 95.56 392 ASP A O 1
ATOM 2962 N N . LEU A 1 393 ? 26.673 -7.659 -29.990 1.00 93.94 393 LEU A N 1
ATOM 2963 C CA . LEU A 1 393 ? 25.302 -8.074 -30.323 1.00 93.94 393 LEU A CA 1
ATOM 2964 C C . LEU A 1 393 ? 24.984 -9.523 -29.934 1.00 93.94 393 LEU A C 1
ATOM 2966 O O . LEU A 1 393 ? 23.829 -9.834 -29.647 1.00 93.94 393 LEU A O 1
ATOM 2970 N N . ALA A 1 394 ? 25.981 -10.411 -29.927 1.00 91.31 394 ALA A N 1
ATOM 2971 C CA . ALA A 1 394 ? 25.774 -11.819 -29.594 1.00 91.31 394 ALA A CA 1
ATOM 2972 C C . ALA A 1 394 ? 25.364 -12.021 -28.126 1.00 91.31 394 ALA A C 1
ATOM 2974 O O . ALA A 1 394 ? 24.591 -12.925 -27.822 1.00 91.31 394 ALA A O 1
ATOM 2975 N N . GLU A 1 395 ? 25.874 -11.178 -27.227 1.00 91.62 395 GLU A N 1
ATOM 2976 C CA . GLU A 1 395 ? 25.654 -11.290 -25.783 1.00 91.62 395 GLU A CA 1
ATOM 2977 C C . GLU A 1 395 ? 24.664 -10.241 -25.263 1.00 91.62 395 GLU A C 1
ATOM 2979 O O . GLU A 1 395 ? 23.832 -10.544 -24.408 1.00 91.62 395 GLU A O 1
ATOM 2984 N N . TRP A 1 396 ? 24.713 -9.029 -25.820 1.00 94.62 396 TRP A N 1
ATOM 2985 C CA . TRP A 1 396 ? 23.981 -7.852 -25.350 1.00 94.62 396 TRP A CA 1
ATOM 2986 C C . TRP A 1 396 ? 23.012 -7.291 -26.393 1.00 94.62 396 TRP A C 1
ATOM 2988 O O . TRP A 1 396 ? 22.569 -6.150 -26.271 1.00 94.62 396 TRP A O 1
ATOM 2998 N N . GLY A 1 397 ? 22.654 -8.084 -27.407 1.00 94.00 397 GLY A N 1
ATOM 2999 C CA . GLY A 1 397 ? 21.798 -7.687 -28.531 1.00 94.00 397 GLY A CA 1
ATOM 3000 C C . GLY A 1 397 ? 20.590 -6.824 -28.148 1.00 94.00 397 GLY A C 1
ATOM 3001 O O . GLY A 1 397 ? 20.474 -5.717 -28.676 1.00 94.00 397 GLY A O 1
ATOM 3002 N N . PRO A 1 398 ? 19.734 -7.232 -27.188 1.00 93.69 398 PRO A N 1
ATOM 3003 C CA . PRO A 1 398 ? 18.562 -6.440 -26.813 1.00 93.69 398 PRO A CA 1
ATOM 3004 C C . PRO A 1 398 ? 18.872 -5.054 -26.228 1.00 93.69 398 PRO A C 1
ATOM 3006 O O . PRO A 1 398 ? 18.062 -4.145 -26.416 1.00 93.69 398 PRO A O 1
ATOM 3009 N N . ALA A 1 399 ? 20.019 -4.893 -25.558 1.00 94.56 399 ALA A N 1
ATOM 3010 C CA . ALA A 1 399 ? 20.485 -3.618 -25.014 1.00 94.56 399 ALA A CA 1
ATOM 3011 C C . ALA A 1 399 ? 21.231 -2.788 -26.069 1.00 94.56 399 ALA A C 1
ATOM 3013 O O . ALA A 1 399 ? 20.991 -1.597 -26.173 1.00 94.56 399 ALA A O 1
ATOM 3014 N N . VAL A 1 400 ? 22.071 -3.406 -26.910 1.00 96.00 400 VAL A N 1
ATOM 3015 C CA . VAL A 1 400 ? 22.916 -2.722 -27.912 1.00 96.00 400 VAL A CA 1
ATOM 3016 C C . VAL A 1 400 ? 22.125 -2.290 -29.151 1.00 96.00 400 VAL A C 1
ATOM 3018 O O . VAL A 1 400 ? 22.353 -1.205 -29.692 1.00 96.00 400 VAL A O 1
ATOM 3021 N N . ALA A 1 401 ? 21.192 -3.120 -29.625 1.00 95.94 401 ALA A N 1
ATOM 3022 C CA . ALA A 1 401 ? 20.491 -2.905 -30.891 1.00 95.94 401 ALA A CA 1
ATOM 3023 C C . ALA A 1 401 ? 19.762 -1.549 -30.987 1.00 95.94 401 ALA A C 1
ATOM 3025 O O . ALA A 1 401 ? 19.905 -0.895 -32.023 1.00 95.94 401 ALA A O 1
ATOM 3026 N N . PRO A 1 402 ? 19.038 -1.052 -29.960 1.00 95.94 402 PRO A N 1
ATOM 3027 C CA . PRO A 1 402 ? 18.418 0.274 -30.005 1.00 95.94 402 PRO A CA 1
ATOM 3028 C C . PRO A 1 402 ? 19.417 1.402 -30.310 1.00 95.94 402 PRO A C 1
ATOM 3030 O O . PRO A 1 402 ? 19.160 2.227 -31.191 1.00 95.94 402 PRO A O 1
ATOM 3033 N N . HIS A 1 403 ? 20.581 1.403 -29.653 1.00 96.25 403 HIS A N 1
ATOM 3034 C CA . HIS A 1 403 ? 21.620 2.418 -29.867 1.00 96.25 403 HIS A CA 1
ATOM 3035 C C . HIS A 1 403 ? 22.314 2.240 -31.215 1.00 96.25 403 HIS A C 1
ATOM 3037 O O . HIS A 1 403 ? 22.579 3.222 -31.908 1.00 96.25 403 HIS A O 1
ATOM 3043 N N . LEU A 1 404 ? 22.542 0.991 -31.637 1.00 97.06 404 LEU A N 1
ATOM 3044 C CA . LEU A 1 404 ? 23.025 0.693 -32.983 1.00 97.06 404 LEU A CA 1
ATOM 3045 C C . LEU A 1 404 ? 22.079 1.274 -34.041 1.00 97.06 404 LEU A C 1
ATOM 3047 O O . LEU A 1 404 ? 22.535 1.905 -34.991 1.00 97.06 404 LEU A O 1
ATOM 3051 N N . GLY A 1 405 ? 20.768 1.124 -33.853 1.00 97.06 405 GLY A N 1
ATOM 3052 C CA . GLY A 1 405 ? 19.746 1.723 -34.703 1.00 97.06 405 GLY A CA 1
ATOM 3053 C C . GLY A 1 405 ? 19.861 3.241 -34.792 1.00 97.06 405 GLY A C 1
ATOM 3054 O O . GLY A 1 405 ? 19.866 3.787 -35.893 1.00 97.06 405 GLY A O 1
ATOM 3055 N N . GLU A 1 406 ? 19.997 3.938 -33.662 1.00 96.56 406 GLU A N 1
ATOM 3056 C CA . GLU A 1 406 ? 20.193 5.396 -33.647 1.00 96.56 406 GLU A CA 1
ATOM 3057 C C . GLU A 1 406 ? 21.448 5.823 -34.411 1.00 96.56 406 GLU A C 1
ATOM 3059 O O . GLU A 1 406 ? 21.395 6.739 -35.238 1.00 96.56 406 GLU A O 1
ATOM 3064 N N . CYS A 1 407 ? 22.551 5.119 -34.177 1.00 96.88 407 CYS A N 1
ATOM 3065 C CA . CYS A 1 407 ? 23.813 5.340 -34.857 1.00 96.88 407 CYS A CA 1
ATOM 3066 C C . CYS A 1 407 ? 23.699 5.102 -36.371 1.00 96.88 407 CYS A C 1
ATOM 3068 O O . CYS A 1 407 ? 24.135 5.945 -37.152 1.00 96.88 407 CYS A O 1
ATOM 3070 N N . LEU A 1 408 ? 23.055 4.012 -36.805 1.00 96.94 408 LEU A N 1
ATOM 3071 C CA . LEU A 1 408 ? 22.810 3.713 -38.222 1.00 96.94 408 LEU A CA 1
ATOM 3072 C C . LEU A 1 408 ? 21.917 4.760 -38.889 1.00 96.94 408 LEU A C 1
ATOM 3074 O O . LEU A 1 408 ? 22.102 5.075 -40.064 1.00 96.94 408 LEU A O 1
ATOM 3078 N N . LEU A 1 409 ? 20.948 5.311 -38.154 1.00 96.56 409 LEU A N 1
ATOM 3079 C CA . LEU A 1 409 ? 20.116 6.391 -38.662 1.00 96.56 409 LEU A CA 1
ATOM 3080 C C . LEU A 1 409 ? 20.948 7.650 -38.912 1.00 96.56 409 LEU A C 1
ATOM 3082 O O . LEU A 1 409 ? 20.758 8.283 -39.952 1.00 96.56 409 LEU A O 1
ATOM 3086 N N . ASP A 1 410 ? 21.804 8.047 -37.970 1.00 96.12 410 ASP A N 1
ATOM 3087 C CA . ASP A 1 410 ? 22.524 9.330 -38.001 1.00 96.12 410 ASP A CA 1
ATOM 3088 C C . ASP A 1 410 ? 23.890 9.288 -38.698 1.00 96.12 410 ASP A C 1
ATOM 3090 O O . ASP A 1 410 ? 24.469 10.348 -38.956 1.00 96.12 410 ASP A O 1
ATOM 3094 N N . ALA A 1 411 ? 24.382 8.097 -39.035 1.00 95.44 411 ALA A N 1
ATOM 3095 C CA . ALA A 1 411 ? 25.677 7.913 -39.666 1.00 95.44 411 ALA A CA 1
ATOM 3096 C C . ALA A 1 411 ? 25.777 8.519 -41.072 1.00 95.44 411 ALA A C 1
ATOM 3098 O O . ALA A 1 411 ? 24.902 8.349 -41.923 1.00 95.44 411 ALA A O 1
ATOM 3099 N N . VAL A 1 412 ? 26.888 9.220 -41.324 1.00 93.94 412 VAL A N 1
ATOM 3100 C CA . VAL A 1 412 ? 27.193 9.849 -42.626 1.00 93.94 412 VAL A CA 1
ATOM 3101 C C . VAL A 1 412 ? 27.985 8.905 -43.540 1.00 93.94 412 VAL A C 1
ATOM 3103 O O . VAL A 1 412 ? 27.875 8.990 -44.765 1.00 93.94 412 VAL A O 1
ATOM 3106 N N . ASP A 1 413 ? 28.775 7.996 -42.965 1.00 93.62 413 ASP A N 1
ATOM 3107 C CA . ASP A 1 413 ? 29.548 7.000 -43.710 1.00 93.62 413 ASP A CA 1
ATOM 3108 C C . ASP A 1 413 ? 28.649 5.862 -44.222 1.00 93.62 413 ASP A C 1
ATOM 3110 O O . ASP A 1 413 ? 28.419 4.859 -43.546 1.00 93.62 413 ASP A O 1
ATOM 3114 N N . ALA A 1 414 ? 28.158 6.009 -45.455 1.00 93.31 414 ALA A N 1
ATOM 3115 C CA . ALA A 1 414 ? 27.285 5.025 -46.095 1.00 93.31 414 ALA A CA 1
ATOM 3116 C C . ALA A 1 414 ? 27.910 3.620 -46.194 1.00 93.31 414 ALA A C 1
ATOM 3118 O O . ALA A 1 414 ? 27.184 2.632 -46.129 1.00 93.31 414 ALA A O 1
ATOM 3119 N N . ARG A 1 415 ? 29.243 3.510 -46.317 1.00 94.00 415 ARG A N 1
ATOM 3120 C CA . ARG A 1 415 ? 29.918 2.203 -46.402 1.00 94.00 415 ARG A CA 1
ATOM 3121 C C . ARG A 1 415 ? 29.950 1.510 -45.047 1.00 94.00 415 ARG A C 1
ATOM 3123 O O . ARG A 1 415 ? 29.767 0.297 -44.979 1.00 94.00 415 ARG A O 1
ATOM 3130 N N . ALA A 1 416 ? 30.187 2.267 -43.975 1.00 94.25 416 ALA A N 1
ATOM 3131 C CA . ALA A 1 416 ? 30.115 1.730 -42.621 1.00 94.25 416 ALA A CA 1
ATOM 3132 C C . ALA A 1 416 ? 28.687 1.281 -42.284 1.00 94.25 416 ALA A C 1
ATOM 3134 O O . ALA A 1 416 ? 28.517 0.178 -41.772 1.00 94.25 416 ALA A O 1
ATOM 3135 N N . VAL A 1 417 ? 27.676 2.084 -42.637 1.00 95.38 417 VAL A N 1
ATOM 3136 C CA . VAL A 1 417 ? 26.255 1.731 -42.464 1.00 95.38 417 VAL A CA 1
ATOM 3137 C C . VAL A 1 417 ? 25.908 0.448 -43.211 1.00 95.38 417 VAL A C 1
ATOM 3139 O O . VAL A 1 417 ? 25.332 -0.452 -42.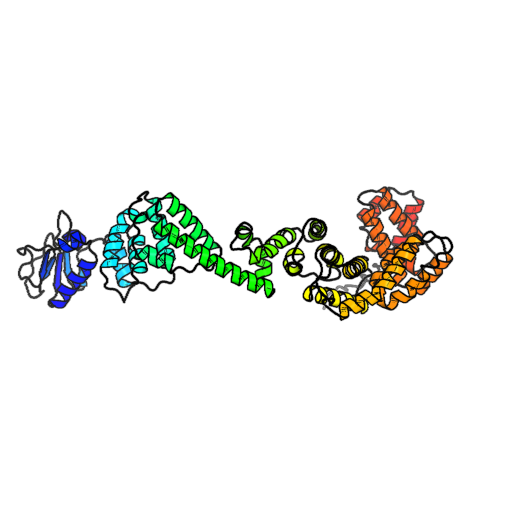612 1.00 95.38 417 VAL A O 1
ATOM 3142 N N . GLU A 1 418 ? 26.295 0.330 -44.483 1.00 95.69 418 GLU A N 1
ATOM 3143 C CA . GLU A 1 418 ? 26.036 -0.865 -45.294 1.00 95.69 418 GLU A CA 1
ATOM 3144 C C . GLU A 1 418 ? 26.633 -2.128 -44.673 1.00 95.69 418 GLU A C 1
ATOM 3146 O O . GLU A 1 418 ? 25.939 -3.134 -44.514 1.00 95.69 418 GLU A O 1
ATOM 3151 N N . TYR A 1 419 ? 27.910 -2.058 -44.291 1.00 96.12 419 TYR A N 1
ATOM 3152 C CA . TYR A 1 419 ? 28.616 -3.165 -43.658 1.00 96.12 419 TYR A CA 1
ATOM 3153 C C . TYR A 1 419 ? 27.948 -3.565 -42.339 1.00 96.12 419 TYR A C 1
ATOM 3155 O O . TYR A 1 419 ? 27.575 -4.718 -42.156 1.00 96.12 419 TYR A O 1
ATOM 3163 N N . VAL A 1 420 ? 27.745 -2.604 -41.434 1.00 96.81 420 VAL A N 1
ATOM 3164 C CA . VAL A 1 420 ? 27.212 -2.868 -40.092 1.00 96.81 420 VAL A CA 1
ATOM 3165 C C . VAL A 1 420 ? 25.765 -3.351 -40.149 1.00 96.81 420 VAL A C 1
ATOM 3167 O O . VAL A 1 420 ? 25.423 -4.295 -39.448 1.00 96.81 420 VAL A O 1
ATOM 3170 N N . ALA A 1 421 ? 24.921 -2.769 -41.004 1.00 96.56 421 ALA A N 1
ATOM 3171 C CA . ALA A 1 421 ? 23.542 -3.222 -41.174 1.00 96.56 421 ALA A CA 1
ATOM 3172 C C . ALA A 1 421 ? 23.453 -4.645 -41.744 1.00 96.56 421 ALA A C 1
ATOM 3174 O O . ALA A 1 421 ? 22.521 -5.374 -41.414 1.00 96.56 421 ALA A O 1
ATOM 3175 N N . THR A 1 422 ? 24.407 -5.034 -42.595 1.00 96.38 422 THR A N 1
ATOM 3176 C CA . THR A 1 422 ? 24.467 -6.386 -43.163 1.00 96.38 422 THR A CA 1
ATOM 3177 C C . THR A 1 422 ? 24.927 -7.401 -42.120 1.00 96.38 422 THR A C 1
ATOM 3179 O O . THR A 1 422 ? 24.262 -8.414 -41.931 1.00 96.38 422 THR A O 1
ATOM 3182 N N . GLU A 1 423 ? 26.013 -7.106 -41.403 1.00 96.88 423 GLU A N 1
ATOM 3183 C CA . GLU A 1 423 ? 26.574 -8.004 -40.384 1.00 96.88 423 GLU A CA 1
ATOM 3184 C C . GLU A 1 423 ? 25.673 -8.142 -39.148 1.00 96.88 423 GLU A C 1
ATOM 3186 O O . GLU A 1 423 ? 25.562 -9.225 -38.583 1.00 96.88 423 GLU A O 1
ATOM 3191 N N . ALA A 1 424 ? 24.993 -7.070 -38.732 1.00 95.88 424 ALA A N 1
ATOM 3192 C CA . ALA A 1 424 ? 24.072 -7.114 -37.597 1.00 95.88 424 ALA A CA 1
ATOM 3193 C C . ALA A 1 424 ? 22.777 -7.893 -37.896 1.00 95.88 424 ALA A C 1
ATOM 3195 O O . ALA A 1 424 ? 22.089 -8.309 -36.962 1.00 95.88 424 ALA A O 1
ATOM 3196 N N . GLY A 1 425 ? 22.422 -8.078 -39.175 1.00 95.38 425 GLY A N 1
ATOM 3197 C CA . GLY A 1 425 ? 21.222 -8.805 -39.587 1.00 95.38 425 GLY A CA 1
ATOM 3198 C C . GLY A 1 425 ? 19.945 -8.247 -38.950 1.00 95.38 425 GLY A C 1
ATOM 3199 O O . GLY A 1 425 ? 19.699 -7.039 -38.976 1.00 95.38 425 GLY A O 1
ATOM 3200 N N . ASP A 1 426 ? 19.140 -9.125 -38.352 1.00 94.44 426 ASP A N 1
ATOM 3201 C CA . ASP A 1 426 ? 17.850 -8.766 -37.746 1.00 94.44 426 ASP A CA 1
ATOM 3202 C C . ASP A 1 426 ? 17.985 -7.711 -36.632 1.00 94.44 426 ASP A C 1
ATOM 3204 O O . ASP A 1 426 ? 17.122 -6.839 -36.508 1.00 94.44 426 ASP A O 1
ATOM 3208 N N . TRP A 1 427 ? 19.113 -7.681 -35.906 1.00 95.44 427 TRP A N 1
ATOM 3209 C CA . TRP A 1 427 ? 19.368 -6.666 -34.877 1.00 95.44 427 TRP A CA 1
ATOM 3210 C C . TRP A 1 427 ? 19.414 -5.243 -35.434 1.00 95.44 427 TRP A C 1
ATOM 3212 O O . TRP A 1 427 ? 18.982 -4.309 -34.758 1.00 95.44 427 TRP A O 1
ATOM 3222 N N . ALA A 1 428 ? 19.900 -5.045 -36.665 1.00 96.56 428 ALA A N 1
ATOM 3223 C CA . ALA A 1 428 ? 19.857 -3.725 -37.295 1.00 96.56 428 ALA A CA 1
ATOM 3224 C C . ALA A 1 428 ? 18.418 -3.297 -37.605 1.00 96.56 428 ALA A C 1
ATOM 3226 O O . ALA A 1 428 ? 18.084 -2.120 -37.457 1.00 96.56 428 ALA A O 1
ATOM 3227 N N . GLY A 1 429 ? 17.557 -4.235 -38.010 1.00 96.06 429 GLY A N 1
ATOM 3228 C CA . GLY A 1 429 ? 16.137 -3.968 -38.230 1.00 96.06 429 GLY A CA 1
ATOM 3229 C C . GLY A 1 429 ? 15.423 -3.590 -36.934 1.00 96.06 429 GLY A C 1
ATOM 3230 O O . GLY A 1 429 ? 14.805 -2.524 -36.854 1.00 96.06 429 GLY A O 1
ATOM 3231 N N . ASP A 1 430 ? 15.568 -4.413 -35.901 1.00 95.25 430 ASP A N 1
ATOM 3232 C CA . ASP A 1 430 ? 14.972 -4.180 -34.583 1.00 95.25 430 ASP A CA 1
ATOM 3233 C C . ASP A 1 430 ? 15.474 -2.880 -33.943 1.00 95.25 430 ASP A C 1
ATOM 3235 O O . ASP A 1 430 ? 14.683 -2.056 -33.471 1.00 95.25 430 ASP A O 1
ATOM 3239 N N . GLY A 1 431 ? 16.780 -2.626 -34.038 1.00 96.12 431 GLY A N 1
ATOM 3240 C CA . GLY A 1 431 ? 17.404 -1.386 -33.601 1.00 96.12 431 GLY A CA 1
ATOM 3241 C C . GLY A 1 431 ? 16.835 -0.152 -34.295 1.00 96.12 431 GLY A C 1
ATOM 3242 O O . GLY A 1 431 ? 16.418 0.800 -33.633 1.00 96.12 431 GLY A O 1
ATOM 3243 N N . VAL A 1 432 ? 16.765 -0.161 -35.632 1.00 97.44 432 VAL A N 1
ATOM 3244 C CA . VAL A 1 432 ? 16.190 0.949 -36.413 1.00 97.44 432 VAL A CA 1
ATOM 3245 C C . VAL A 1 432 ? 14.722 1.171 -36.054 1.00 97.44 432 VAL A C 1
ATOM 3247 O O . VAL A 1 432 ? 14.304 2.318 -35.872 1.00 97.44 432 VAL A O 1
ATOM 3250 N N . ARG A 1 433 ? 13.940 0.096 -35.905 1.00 96.69 433 ARG A N 1
ATOM 3251 C CA . ARG A 1 433 ? 12.543 0.173 -35.464 1.00 96.69 433 ARG A CA 1
ATOM 3252 C C . ARG A 1 433 ? 12.438 0.850 -34.095 1.00 96.69 433 ARG A C 1
ATOM 3254 O O . ARG A 1 433 ? 11.640 1.775 -33.931 1.00 96.69 433 ARG A O 1
ATOM 3261 N N . SER A 1 434 ? 13.259 0.427 -33.135 1.00 95.56 434 SER A N 1
ATOM 3262 C CA . SER A 1 434 ? 13.307 0.982 -31.779 1.00 95.56 434 SER A CA 1
ATOM 3263 C C . SER A 1 434 ? 13.683 2.471 -31.771 1.00 95.56 434 SER A C 1
ATOM 3265 O O . SER A 1 434 ? 12.960 3.301 -31.213 1.00 95.56 434 SER A O 1
ATOM 3267 N N . ALA A 1 435 ? 14.735 2.848 -32.500 1.00 95.69 435 ALA A N 1
ATOM 3268 C CA . ALA A 1 435 ? 15.184 4.233 -32.624 1.00 95.69 435 ALA A CA 1
ATOM 3269 C C . ALA A 1 435 ? 14.117 5.151 -33.255 1.00 95.69 435 ALA A C 1
ATOM 3271 O O . ALA A 1 435 ? 13.906 6.282 -32.806 1.00 95.69 435 ALA A O 1
ATOM 3272 N N . LEU A 1 436 ? 13.393 4.671 -34.273 1.00 97.00 436 LEU A N 1
ATOM 3273 C CA . LEU A 1 436 ? 12.287 5.413 -34.888 1.00 97.00 436 LEU A CA 1
ATOM 3274 C C . LEU A 1 436 ? 11.107 5.595 -33.923 1.00 97.00 436 LEU A C 1
ATOM 3276 O O . LEU A 1 436 ? 10.563 6.700 -33.847 1.00 97.00 436 LEU A O 1
ATOM 3280 N N . ARG A 1 437 ? 10.744 4.563 -33.144 1.00 95.88 437 ARG A N 1
ATOM 3281 C CA . ARG A 1 437 ? 9.730 4.674 -32.075 1.00 95.88 437 ARG A CA 1
ATOM 3282 C C . ARG A 1 437 ? 10.114 5.738 -31.053 1.00 95.88 437 ARG A C 1
ATOM 3284 O O . ARG A 1 437 ? 9.290 6.602 -30.753 1.00 95.88 437 ARG A O 1
ATOM 3291 N N . SER A 1 438 ? 11.355 5.698 -30.569 1.00 93.62 438 SER A N 1
ATOM 3292 C CA . SER A 1 438 ? 11.878 6.652 -29.587 1.00 93.62 438 SER A CA 1
ATOM 3293 C C . SER A 1 438 ? 11.790 8.092 -30.109 1.00 93.62 438 SER A C 1
ATOM 3295 O O . SER A 1 438 ? 11.150 8.946 -29.492 1.00 93.62 438 SER A O 1
ATOM 3297 N N . ARG A 1 439 ? 12.290 8.350 -31.328 1.00 95.94 439 ARG A N 1
ATOM 3298 C CA . ARG A 1 439 ? 12.204 9.677 -31.973 1.00 95.94 439 ARG A CA 1
ATOM 3299 C C . ARG A 1 439 ? 10.765 10.137 -32.185 1.00 95.94 439 ARG A C 1
ATOM 3301 O O . ARG A 1 439 ? 10.457 11.315 -32.011 1.00 95.94 439 ARG A O 1
ATOM 3308 N N . PHE A 1 440 ? 9.869 9.222 -32.549 1.00 95.88 440 PHE A N 1
ATOM 3309 C CA . PHE A 1 440 ? 8.456 9.534 -32.743 1.00 95.88 440 PHE A CA 1
ATOM 3310 C C . PHE A 1 440 ? 7.749 9.909 -31.432 1.00 95.88 440 PHE A C 1
ATOM 3312 O O . PHE A 1 440 ? 6.904 10.812 -31.420 1.00 95.88 440 PHE A O 1
ATOM 3319 N N . ALA A 1 441 ? 8.087 9.231 -30.331 1.00 93.50 441 ALA A N 1
ATOM 3320 C CA . ALA A 1 441 ? 7.590 9.556 -28.998 1.00 93.50 441 ALA A CA 1
ATOM 3321 C C . ALA A 1 441 ? 8.132 10.916 -28.523 1.00 93.50 441 ALA A C 1
ATOM 3323 O O . ALA A 1 441 ? 7.343 11.778 -28.126 1.00 93.50 441 ALA A O 1
ATOM 3324 N N . ALA A 1 442 ? 9.442 11.143 -28.671 1.00 93.25 442 ALA A N 1
ATOM 3325 C CA . ALA A 1 442 ? 10.127 12.381 -28.291 1.00 93.25 442 ALA A CA 1
ATOM 3326 C C . ALA A 1 442 ? 9.646 13.617 -29.074 1.00 93.25 442 ALA A C 1
ATOM 3328 O O . ALA A 1 442 ? 9.627 14.722 -28.538 1.00 93.25 442 ALA A O 1
ATOM 3329 N N . ALA A 1 443 ? 9.167 13.446 -30.311 1.00 94.00 443 ALA A N 1
ATOM 3330 C CA . ALA A 1 443 ? 8.560 14.519 -31.106 1.00 94.00 443 ALA A CA 1
ATOM 3331 C C . ALA A 1 443 ? 7.286 15.136 -30.471 1.00 94.00 443 ALA A C 1
ATOM 3333 O O . ALA A 1 443 ? 6.756 16.137 -30.969 1.00 94.00 443 ALA A O 1
ATOM 3334 N N . GLY A 1 444 ? 6.766 14.558 -29.379 1.00 91.06 444 GLY A N 1
ATOM 3335 C CA . GLY A 1 444 ? 5.624 15.092 -28.641 1.00 91.06 444 GLY A CA 1
ATOM 3336 C C . GLY A 1 444 ? 4.367 15.149 -29.508 1.00 91.06 444 GLY A C 1
ATOM 3337 O O . GLY A 1 444 ? 4.162 14.309 -30.377 1.00 91.06 444 GLY A O 1
ATOM 3338 N N . LYS A 1 445 ? 3.487 16.134 -29.296 1.00 90.12 445 LYS A N 1
ATOM 3339 C CA . LYS A 1 445 ? 2.280 16.324 -30.131 1.00 90.12 445 LYS A CA 1
ATOM 3340 C C . LYS A 1 445 ? 2.542 17.143 -31.405 1.00 90.12 445 LYS A C 1
ATOM 3342 O O . LYS A 1 445 ? 1.593 17.378 -32.153 1.00 90.12 445 LYS A O 1
ATOM 3347 N N . SER A 1 446 ? 3.787 17.555 -31.659 1.00 88.12 446 SER A N 1
ATOM 3348 C CA . SER A 1 446 ? 4.142 18.360 -32.829 1.00 88.12 446 SER A CA 1
ATOM 3349 C C . SER A 1 446 ? 3.945 17.555 -34.116 1.00 88.12 446 SER A C 1
ATOM 3351 O O . SER A 1 446 ? 4.580 16.517 -34.318 1.00 88.12 446 SER A O 1
ATOM 3353 N N . GLY A 1 447 ? 3.033 18.016 -34.977 1.00 87.69 447 GLY A N 1
ATOM 3354 C CA . GLY A 1 447 ? 2.729 17.356 -36.250 1.00 87.69 447 GLY A CA 1
ATOM 3355 C C . GLY A 1 447 ? 3.949 17.278 -37.168 1.00 87.69 447 GLY A C 1
ATOM 3356 O O . GLY A 1 447 ? 4.229 16.214 -37.716 1.00 87.69 447 GLY A O 1
ATOM 3357 N N . THR A 1 448 ? 4.733 18.358 -37.237 1.00 91.62 448 THR A N 1
ATOM 3358 C CA . THR A 1 448 ? 5.907 18.474 -38.116 1.00 91.62 448 THR A CA 1
ATOM 3359 C C . THR A 1 448 ? 7.024 17.512 -37.720 1.00 91.62 448 THR A C 1
ATOM 3361 O O . THR A 1 448 ? 7.446 16.702 -38.537 1.00 91.62 448 THR A O 1
ATOM 3364 N N . ALA A 1 449 ? 7.426 17.497 -36.447 1.00 93.75 449 ALA A N 1
ATOM 3365 C CA . ALA A 1 449 ? 8.490 16.606 -35.979 1.00 93.75 449 ALA A CA 1
ATOM 3366 C C . ALA A 1 449 ? 8.116 15.119 -36.138 1.00 93.75 449 ALA A C 1
ATOM 3368 O O . ALA A 1 449 ? 8.940 14.302 -36.546 1.00 93.75 449 ALA A O 1
ATOM 3369 N N . ARG A 1 450 ? 6.849 14.753 -35.884 1.00 95.38 450 ARG A N 1
ATOM 3370 C CA . ARG A 1 450 ? 6.357 13.389 -36.144 1.00 95.38 450 ARG A CA 1
ATOM 3371 C C . ARG A 1 450 ? 6.354 13.054 -37.630 1.00 95.38 450 ARG A C 1
ATOM 3373 O O . ARG A 1 450 ? 6.733 11.947 -38.000 1.00 95.38 450 ARG A O 1
ATOM 3380 N N . SER A 1 451 ? 5.925 13.995 -38.466 1.00 94.69 451 SER A N 1
ATOM 3381 C CA . SER A 1 451 ? 5.957 13.867 -39.921 1.00 94.69 451 SER A CA 1
ATOM 3382 C C . SER A 1 451 ? 7.377 13.590 -40.424 1.00 94.69 451 SER A C 1
ATOM 3384 O O . SER A 1 451 ? 7.566 12.659 -41.206 1.00 94.69 451 SER A O 1
ATOM 3386 N N . ASP A 1 452 ? 8.380 14.304 -39.912 1.00 95.56 452 ASP A N 1
ATOM 3387 C CA . ASP A 1 452 ? 9.782 14.126 -40.307 1.00 95.56 452 ASP A CA 1
ATOM 3388 C C . ASP A 1 452 ? 10.314 12.727 -39.969 1.00 95.56 452 ASP A C 1
ATOM 3390 O O . ASP A 1 452 ? 11.008 12.111 -40.782 1.00 95.56 452 ASP A O 1
ATOM 3394 N N . VAL A 1 453 ? 9.942 12.176 -38.806 1.00 96.69 453 VAL A N 1
ATOM 3395 C CA . VAL A 1 453 ? 10.308 10.799 -38.427 1.00 96.69 453 VAL A CA 1
ATOM 3396 C C . VAL A 1 453 ? 9.683 9.777 -39.382 1.00 96.69 453 VAL A C 1
ATOM 3398 O O . VAL A 1 453 ? 10.370 8.854 -39.821 1.00 96.69 453 VAL A O 1
ATOM 3401 N N . VAL A 1 454 ? 8.411 9.951 -39.763 1.00 96.19 454 VAL A N 1
ATOM 3402 C CA . VAL A 1 454 ? 7.728 9.045 -40.708 1.00 96.19 454 VAL A CA 1
ATOM 3403 C C . VAL A 1 454 ? 8.306 9.176 -42.124 1.00 96.19 454 VAL A C 1
ATOM 3405 O O . VAL A 1 454 ? 8.514 8.160 -42.785 1.00 96.19 454 VAL A O 1
ATOM 3408 N N . LEU A 1 455 ? 8.636 10.388 -42.589 1.00 95.31 455 LEU A N 1
ATOM 3409 C CA . LEU A 1 455 ? 9.322 10.596 -43.875 1.00 95.31 455 LEU A CA 1
ATOM 3410 C C . LEU A 1 455 ? 10.701 9.934 -43.890 1.00 95.31 455 LEU A C 1
ATOM 3412 O O . LEU A 1 455 ? 11.083 9.307 -44.881 1.00 95.31 455 LEU A O 1
ATOM 3416 N N . ARG A 1 456 ? 11.444 10.046 -42.785 1.00 96.69 456 ARG A N 1
ATOM 3417 C CA . ARG A 1 456 ? 12.744 9.392 -42.637 1.00 96.69 456 ARG A CA 1
ATOM 3418 C C . ARG A 1 456 ? 12.606 7.873 -42.676 1.00 96.69 456 ARG A C 1
ATOM 3420 O O . ARG A 1 456 ? 13.343 7.239 -43.424 1.00 96.69 456 ARG A O 1
ATOM 3427 N N . ALA A 1 457 ? 11.643 7.308 -41.948 1.00 97.25 457 ALA A N 1
ATOM 3428 C CA . ALA A 1 457 ? 11.344 5.878 -41.986 1.00 97.25 457 ALA A CA 1
ATOM 3429 C C . ALA A 1 457 ? 10.989 5.405 -43.405 1.00 97.25 457 ALA A C 1
ATOM 3431 O O . ALA A 1 457 ? 11.537 4.410 -43.868 1.00 97.25 457 ALA A O 1
ATOM 3432 N N . LEU A 1 458 ? 10.152 6.153 -44.133 1.00 96.38 458 LEU A N 1
ATOM 3433 C CA . LEU A 1 458 ? 9.796 5.844 -45.523 1.00 96.38 458 LEU A CA 1
ATOM 3434 C C . LEU A 1 458 ? 11.033 5.806 -46.432 1.00 96.38 458 LEU A C 1
ATOM 3436 O O . LEU A 1 458 ? 11.206 4.866 -47.200 1.00 96.38 458 LEU A O 1
ATOM 3440 N N . LYS A 1 459 ? 11.928 6.793 -46.307 1.00 95.88 459 LYS A N 1
ATOM 3441 C CA . LYS A 1 459 ? 13.176 6.835 -47.081 1.00 95.88 459 LYS A CA 1
ATOM 3442 C C . LYS A 1 459 ? 14.084 5.636 -46.788 1.00 95.88 459 LYS A C 1
ATOM 3444 O O . LYS A 1 459 ? 14.745 5.149 -47.697 1.00 95.88 459 LYS A O 1
ATOM 3449 N N . ILE A 1 460 ? 14.141 5.191 -45.534 1.00 96.94 460 ILE A N 1
ATOM 3450 C CA . ILE A 1 460 ? 14.943 4.028 -45.127 1.00 96.94 460 ILE A CA 1
ATOM 3451 C C . ILE A 1 460 ? 14.320 2.733 -45.641 1.00 96.94 460 ILE A C 1
ATOM 3453 O O . ILE A 1 460 ? 15.047 1.855 -46.092 1.00 96.94 460 ILE A O 1
ATOM 3457 N N . ALA A 1 461 ? 12.991 2.634 -45.623 1.00 96.62 461 ALA A N 1
ATOM 3458 C CA . ALA A 1 461 ? 12.263 1.478 -46.132 1.00 96.62 461 ALA A CA 1
ATOM 3459 C C . ALA A 1 461 ? 12.419 1.291 -47.656 1.00 96.62 461 ALA A C 1
ATOM 3461 O O . ALA A 1 461 ? 12.412 0.160 -48.129 1.00 96.62 461 ALA A O 1
ATOM 3462 N N . ASP A 1 462 ? 12.635 2.379 -48.407 1.00 94.38 462 ASP A N 1
ATOM 3463 C CA . ASP A 1 462 ? 13.004 2.352 -49.835 1.00 94.38 462 ASP A CA 1
ATOM 3464 C C . ASP A 1 462 ? 14.522 2.146 -50.070 1.00 94.38 462 ASP A C 1
ATOM 3466 O O . ASP A 1 462 ? 14.986 2.112 -51.213 1.00 94.38 462 ASP A O 1
ATOM 3470 N N . GLY A 1 463 ? 15.319 2.083 -49.001 1.00 93.44 463 GLY A N 1
ATOM 3471 C CA . GLY A 1 463 ? 16.775 2.013 -49.061 1.00 93.44 463 GLY A CA 1
ATOM 3472 C C . GLY A 1 463 ? 17.317 0.638 -49.478 1.00 93.44 463 GLY A C 1
ATOM 3473 O O . GLY A 1 463 ? 16.611 -0.367 -49.417 1.00 93.44 463 GLY A O 1
ATOM 3474 N N . PRO A 1 464 ? 18.603 0.561 -49.867 1.00 93.25 464 PRO A N 1
ATOM 3475 C CA . PRO A 1 464 ? 19.228 -0.686 -50.317 1.00 93.25 464 PRO A CA 1
ATOM 3476 C C . PRO A 1 464 ? 19.532 -1.680 -49.179 1.00 93.25 464 PRO A C 1
ATOM 3478 O O . PRO A 1 464 ? 19.824 -2.843 -49.448 1.00 93.25 464 PRO A O 1
ATOM 3481 N N . HIS A 1 465 ? 19.480 -1.251 -47.913 1.00 95.38 465 HIS A N 1
ATOM 3482 C CA . HIS A 1 465 ? 19.847 -2.078 -46.759 1.00 95.38 465 HIS A CA 1
ATOM 3483 C C . HIS A 1 465 ? 18.628 -2.826 -46.214 1.00 95.38 465 HIS A C 1
ATOM 3485 O O . HIS A 1 465 ? 17.853 -2.277 -45.431 1.00 95.38 465 HIS A O 1
ATOM 3491 N N . ALA A 1 466 ? 18.474 -4.089 -46.620 1.00 95.00 466 ALA A N 1
ATOM 3492 C CA . ALA A 1 466 ? 17.285 -4.899 -46.346 1.00 95.00 466 ALA A CA 1
ATOM 3493 C C . ALA A 1 466 ? 16.893 -4.960 -44.856 1.00 95.00 466 ALA A C 1
ATOM 3495 O O . ALA A 1 466 ? 15.716 -4.804 -44.541 1.00 95.00 466 ALA A O 1
ATOM 3496 N N . ALA A 1 467 ? 17.859 -5.121 -43.943 1.00 94.81 467 ALA A N 1
ATOM 3497 C CA . ALA A 1 467 ? 17.595 -5.172 -42.502 1.00 94.81 467 ALA A CA 1
ATOM 3498 C C . ALA A 1 467 ? 17.002 -3.855 -41.968 1.00 94.81 467 ALA A C 1
ATOM 3500 O O . ALA A 1 467 ? 15.928 -3.845 -41.365 1.00 94.81 467 ALA A O 1
ATOM 3501 N N . MET A 1 468 ? 17.648 -2.719 -42.263 1.00 97.56 468 MET A N 1
ATOM 3502 C CA . MET A 1 468 ? 17.151 -1.394 -41.868 1.00 97.56 468 MET A CA 1
ATOM 3503 C C . MET A 1 468 ? 15.791 -1.089 -42.503 1.00 97.56 468 MET A C 1
ATOM 3505 O O . MET A 1 468 ? 14.908 -0.539 -41.844 1.00 97.56 468 MET A O 1
ATOM 3509 N N . ALA A 1 469 ? 15.617 -1.457 -43.776 1.00 96.50 469 ALA A N 1
ATOM 3510 C CA . ALA A 1 469 ? 14.364 -1.284 -44.495 1.00 96.50 469 ALA A CA 1
ATOM 3511 C C . ALA A 1 469 ? 13.230 -2.094 -43.852 1.00 96.50 469 ALA A C 1
ATOM 3513 O O . ALA A 1 469 ? 12.137 -1.562 -43.661 1.00 96.50 469 ALA A O 1
ATOM 3514 N N . GLY A 1 470 ? 13.503 -3.339 -43.444 1.00 95.94 470 GLY A N 1
ATOM 3515 C CA . GLY A 1 470 ? 12.575 -4.186 -42.693 1.00 95.94 470 GLY A CA 1
ATOM 3516 C C . GLY A 1 470 ? 12.166 -3.566 -41.355 1.00 95.94 470 GLY A C 1
ATOM 3517 O O . GLY A 1 470 ? 10.974 -3.467 -41.065 1.00 95.94 470 GLY A O 1
ATOM 3518 N N . GLY A 1 471 ? 13.130 -3.054 -40.585 1.00 96.25 471 GLY A N 1
ATOM 3519 C CA . GLY A 1 471 ? 12.874 -2.348 -39.326 1.00 96.25 471 GLY A CA 1
ATOM 3520 C C . GLY A 1 471 ? 12.014 -1.092 -39.485 1.00 96.25 471 GLY A C 1
ATOM 3521 O O . GLY A 1 471 ? 11.018 -0.899 -38.781 1.00 96.25 471 GLY A O 1
ATOM 3522 N N . ALA A 1 472 ? 12.355 -0.246 -40.460 1.00 97.44 472 ALA A N 1
ATOM 3523 C CA . ALA A 1 472 ? 11.584 0.952 -40.782 1.00 97.44 472 ALA A CA 1
ATOM 3524 C C . ALA A 1 472 ? 10.172 0.612 -41.285 1.00 97.44 472 ALA A C 1
ATOM 3526 O O . ALA A 1 472 ? 9.203 1.295 -40.942 1.00 97.44 472 ALA A O 1
ATOM 3527 N N . LEU A 1 473 ? 10.033 -0.468 -42.056 1.00 96.62 473 LEU A N 1
ATOM 3528 C CA . LEU A 1 473 ? 8.743 -0.958 -42.518 1.00 96.62 473 LEU A CA 1
ATOM 3529 C C . LEU A 1 473 ? 7.872 -1.463 -41.361 1.00 96.62 473 LEU A C 1
ATOM 3531 O O . LEU A 1 473 ? 6.688 -1.119 -41.295 1.00 96.62 473 LEU A O 1
ATOM 3535 N N . ALA A 1 474 ? 8.442 -2.237 -40.437 1.00 95.88 474 ALA A N 1
ATOM 3536 C CA . ALA A 1 474 ? 7.745 -2.710 -39.244 1.00 95.88 474 ALA A CA 1
ATOM 3537 C C . ALA A 1 474 ? 7.265 -1.531 -38.381 1.00 95.88 474 ALA A C 1
ATOM 3539 O O . ALA A 1 474 ? 6.106 -1.498 -37.972 1.00 95.88 474 ALA A O 1
ATOM 3540 N N . PHE A 1 475 ? 8.092 -0.493 -38.209 1.00 96.62 475 PHE A N 1
ATOM 3541 C CA . PHE A 1 475 ? 7.673 0.752 -37.557 1.00 96.62 475 PHE A CA 1
ATOM 3542 C C . PHE A 1 475 ? 6.449 1.392 -38.235 1.00 96.62 475 PHE A C 1
ATOM 3544 O O . PHE A 1 475 ? 5.458 1.718 -37.577 1.00 96.62 475 PHE A O 1
ATOM 3551 N N . LEU A 1 476 ? 6.479 1.529 -39.563 1.00 96.06 476 LEU A N 1
ATOM 3552 C CA . LEU A 1 476 ? 5.384 2.133 -40.325 1.00 96.06 476 LEU A CA 1
ATOM 3553 C C . LEU A 1 476 ? 4.094 1.303 -40.308 1.00 96.06 476 LEU A C 1
ATOM 3555 O O . LEU A 1 476 ? 3.013 1.869 -40.451 1.00 96.06 476 LEU A O 1
ATOM 3559 N N . THR A 1 477 ? 4.181 -0.019 -40.181 1.00 94.75 477 THR A N 1
ATOM 3560 C CA . THR A 1 477 ? 3.029 -0.919 -40.360 1.00 94.75 477 THR A CA 1
ATOM 3561 C C . THR A 1 477 ? 2.440 -1.438 -39.053 1.00 94.75 477 THR A C 1
ATOM 3563 O O . THR A 1 477 ? 1.224 -1.633 -38.984 1.00 94.75 477 THR A O 1
ATOM 3566 N N . GLU A 1 478 ? 3.264 -1.638 -38.028 1.00 95.00 478 GLU A N 1
ATOM 3567 C CA . GLU A 1 478 ? 2.868 -2.268 -36.766 1.00 95.00 478 GLU A CA 1
ATOM 3568 C C . GLU A 1 478 ? 2.745 -1.262 -35.612 1.00 95.00 478 GLU A C 1
ATOM 3570 O O . GLU A 1 478 ? 1.865 -1.413 -34.766 1.00 95.00 478 GLU A O 1
ATOM 3575 N N . ASP A 1 479 ? 3.576 -0.214 -35.585 1.00 94.56 479 ASP A N 1
ATOM 3576 C CA . ASP A 1 479 ? 3.692 0.669 -34.408 1.00 94.56 479 ASP A CA 1
ATOM 3577 C C . ASP A 1 479 ? 2.846 1.932 -34.509 1.00 94.56 479 ASP A C 1
ATOM 3579 O O . ASP A 1 479 ? 2.398 2.502 -33.507 1.00 94.56 479 ASP A O 1
ATOM 3583 N N . LEU A 1 480 ? 2.603 2.387 -35.734 1.00 95.56 480 LEU A N 1
ATOM 3584 C CA . LEU A 1 480 ? 1.816 3.578 -35.978 1.00 95.56 480 LEU A CA 1
ATOM 3585 C C . LEU A 1 480 ? 0.340 3.227 -36.159 1.00 95.56 480 LEU A C 1
ATOM 3587 O O . LEU A 1 480 ? -0.059 2.478 -37.050 1.00 95.56 480 LEU A O 1
ATOM 3591 N N . LYS A 1 481 ? -0.513 3.856 -35.343 1.00 93.75 481 LYS A N 1
ATOM 3592 C CA . LYS A 1 481 ? -1.969 3.784 -35.525 1.00 93.75 481 LYS A CA 1
ATOM 3593 C C . LYS A 1 481 ? -2.340 4.298 -36.919 1.00 93.75 481 LYS A C 1
ATOM 3595 O O . LYS A 1 481 ? -1.875 5.358 -37.344 1.00 93.75 481 LYS A O 1
ATOM 3600 N N . SER A 1 482 ? -3.257 3.601 -37.586 1.00 90.75 482 SER A N 1
ATOM 3601 C CA . SER A 1 482 ? -3.750 3.966 -38.923 1.00 90.75 482 SER A CA 1
ATOM 3602 C C . SER A 1 482 ? -4.285 5.401 -38.997 1.00 90.75 482 SER A C 1
ATOM 3604 O O . SER A 1 482 ? -4.080 6.086 -39.995 1.00 90.75 482 SER A O 1
ATOM 3606 N N . THR A 1 483 ? -4.914 5.887 -37.925 1.00 92.56 483 THR A N 1
ATOM 3607 C CA . THR A 1 483 ? -5.406 7.267 -37.810 1.00 92.56 483 THR A CA 1
ATOM 3608 C C . THR A 1 483 ? -4.274 8.291 -37.754 1.00 92.56 483 THR A C 1
ATOM 3610 O O . THR A 1 483 ? -4.348 9.327 -38.412 1.00 92.56 483 THR A O 1
ATOM 3613 N N . THR A 1 484 ? -3.201 7.993 -37.017 1.00 91.69 484 THR A N 1
ATOM 3614 C CA . THR A 1 484 ? -2.006 8.841 -36.937 1.00 91.69 484 THR A CA 1
ATOM 3615 C C . THR A 1 484 ? -1.328 8.950 -38.297 1.00 91.69 484 THR A C 1
ATOM 3617 O O . THR A 1 484 ? -1.009 10.058 -38.728 1.00 91.69 484 THR A O 1
ATOM 3620 N N . LEU A 1 485 ? -1.174 7.822 -38.996 1.00 91.06 485 LEU A N 1
ATOM 3621 C CA . LEU A 1 485 ? -0.641 7.794 -40.356 1.00 91.06 485 LEU A CA 1
ATOM 3622 C C . LEU A 1 485 ? -1.524 8.561 -41.333 1.00 91.06 485 LEU A C 1
ATOM 3624 O O . LEU A 1 485 ? -1.002 9.351 -42.105 1.00 91.06 485 LEU A O 1
ATOM 3628 N N . ALA A 1 486 ? -2.847 8.388 -41.284 1.00 91.69 486 ALA A N 1
ATOM 3629 C CA . ALA A 1 486 ? -3.768 9.109 -42.161 1.00 91.69 486 ALA A CA 1
ATOM 3630 C C . ALA A 1 486 ? -3.679 10.632 -41.973 1.00 91.69 486 ALA A C 1
ATOM 3632 O O . ALA A 1 486 ? -3.723 11.373 -42.955 1.00 91.69 486 ALA A O 1
ATOM 3633 N N . ARG A 1 487 ? -3.510 11.090 -40.727 1.00 92.12 487 ARG A N 1
ATOM 3634 C CA . ARG A 1 487 ? -3.321 12.509 -40.414 1.00 92.12 487 ARG A CA 1
ATOM 3635 C C . ARG A 1 487 ? -2.009 13.043 -40.988 1.00 92.12 487 ARG A C 1
ATOM 3637 O O . ARG A 1 487 ? -2.052 13.992 -41.758 1.00 92.12 487 ARG A O 1
ATOM 3644 N N . ILE A 1 488 ? -0.882 12.395 -40.678 1.00 90.00 488 ILE A N 1
ATOM 3645 C CA . ILE A 1 488 ? 0.445 12.783 -41.195 1.00 90.00 488 ILE A CA 1
ATOM 3646 C C . ILE A 1 488 ? 0.443 12.762 -42.731 1.00 90.00 488 ILE A C 1
ATOM 3648 O O . ILE A 1 488 ? 0.882 13.704 -43.379 1.00 90.00 488 ILE A O 1
ATOM 3652 N N . ARG A 1 489 ? -0.161 11.727 -43.326 1.00 88.44 489 ARG A N 1
ATOM 3653 C CA . ARG A 1 489 ? -0.345 11.591 -44.775 1.00 88.44 489 ARG A CA 1
ATOM 3654 C C . ARG A 1 489 ? -1.101 12.776 -45.377 1.00 88.44 489 ARG A C 1
ATOM 3656 O O . ARG A 1 489 ? -0.773 13.188 -46.483 1.00 88.44 489 ARG A O 1
ATOM 3663 N N . GLY A 1 490 ? -2.117 13.305 -44.695 1.00 89.62 490 GLY A N 1
ATOM 3664 C CA . GLY A 1 490 ? -2.909 14.447 -45.167 1.00 89.62 490 GLY A CA 1
ATOM 3665 C C . GLY A 1 490 ? -2.101 15.738 -45.327 1.00 89.62 490 GLY A C 1
ATOM 3666 O O . GLY A 1 490 ? -2.452 16.566 -46.164 1.00 89.62 490 GLY A O 1
ATOM 3667 N N . GLU A 1 491 ? -1.006 15.871 -44.580 1.00 89.38 491 GLU A N 1
ATOM 3668 C CA . GLU A 1 491 ? -0.127 17.046 -44.568 1.00 89.38 491 GLU A CA 1
ATOM 3669 C C . GLU A 1 491 ? 0.964 16.980 -45.654 1.00 89.38 491 GLU A C 1
ATOM 3671 O O . GLU A 1 491 ? 1.639 17.970 -45.922 1.00 89.38 491 GLU A O 1
ATOM 3676 N N . TRP A 1 492 ? 1.141 15.828 -46.310 1.00 92.44 492 TRP A N 1
ATOM 3677 C CA . TRP A 1 492 ? 2.222 15.607 -47.271 1.00 92.44 492 TRP A CA 1
ATOM 3678 C C . TRP A 1 492 ? 1.862 15.984 -48.710 1.00 92.44 492 TRP A C 1
ATOM 3680 O O . TRP A 1 492 ? 0.718 15.874 -49.167 1.00 92.44 492 TRP A O 1
ATOM 3690 N N . GLU A 1 493 ? 2.879 16.320 -49.499 1.00 90.50 493 GLU A N 1
ATOM 3691 C CA . GLU A 1 493 ? 2.746 16.414 -50.950 1.00 90.50 493 GLU A CA 1
ATOM 3692 C C . GLU A 1 493 ? 2.435 15.046 -51.582 1.00 90.50 493 GLU A C 1
ATOM 3694 O O . GLU A 1 493 ? 2.745 13.980 -51.039 1.00 90.50 493 GLU A O 1
ATOM 3699 N N . ARG A 1 494 ? 1.802 15.074 -52.759 1.00 90.25 494 ARG A N 1
ATOM 3700 C CA . ARG A 1 494 ? 1.326 13.874 -53.465 1.00 90.25 494 ARG A CA 1
ATOM 3701 C C . ARG A 1 494 ? 2.409 12.792 -53.667 1.00 90.25 494 ARG A C 1
ATOM 3703 O O . ARG A 1 494 ? 2.097 11.636 -53.392 1.00 90.25 494 ARG A O 1
ATOM 3710 N N . PRO A 1 495 ? 3.669 13.107 -54.039 1.00 91.44 495 PRO A N 1
ATOM 3711 C CA . PRO A 1 495 ? 4.687 12.077 -54.255 1.00 91.44 495 PRO A CA 1
ATOM 3712 C C . PRO A 1 495 ? 5.022 11.257 -53.001 1.00 91.44 495 PRO A C 1
ATOM 3714 O O . PRO A 1 495 ? 5.170 10.041 -53.087 1.00 91.44 495 PRO A O 1
ATOM 3717 N N . ALA A 1 496 ? 5.121 11.895 -51.830 1.00 88.94 496 ALA A N 1
ATOM 3718 C CA . ALA A 1 496 ? 5.419 11.200 -50.576 1.00 88.94 496 ALA A CA 1
ATOM 3719 C C . ALA A 1 496 ? 4.235 10.335 -50.112 1.00 88.94 496 ALA A C 1
ATOM 3721 O O . ALA A 1 496 ? 4.430 9.215 -49.639 1.00 88.94 496 ALA A O 1
ATOM 3722 N N . ARG A 1 497 ? 3.000 10.820 -50.313 1.00 91.19 497 ARG A N 1
ATOM 3723 C CA . ARG A 1 497 ? 1.780 10.040 -50.052 1.00 91.19 497 ARG A CA 1
ATOM 3724 C C . ARG A 1 497 ? 1.697 8.789 -50.915 1.00 91.19 497 ARG A C 1
ATOM 3726 O O . ARG A 1 497 ? 1.455 7.710 -50.386 1.00 91.19 497 ARG A O 1
ATOM 3733 N N . ASP A 1 498 ? 1.906 8.936 -52.221 1.00 92.69 498 ASP A N 1
ATOM 3734 C CA . ASP A 1 498 ? 1.790 7.828 -53.170 1.00 92.69 498 ASP A CA 1
ATOM 3735 C C . ASP A 1 498 ? 2.837 6.739 -52.876 1.00 92.69 498 ASP A C 1
ATOM 3737 O O . ASP A 1 498 ? 2.532 5.548 -52.977 1.00 92.69 498 ASP A O 1
ATOM 3741 N N . ARG A 1 499 ? 4.043 7.136 -52.439 1.00 90.38 499 ARG A N 1
ATOM 3742 C CA . ARG A 1 499 ? 5.090 6.211 -51.972 1.00 90.38 499 ARG A CA 1
ATOM 3743 C C . ARG A 1 499 ? 4.675 5.449 -50.720 1.00 90.38 499 ARG A C 1
ATOM 3745 O O . ARG A 1 499 ? 4.720 4.222 -50.727 1.00 90.38 499 ARG A O 1
ATOM 3752 N N . LEU A 1 500 ? 4.211 6.152 -49.684 1.00 92.31 500 LEU A N 1
ATOM 3753 C CA . LEU A 1 500 ? 3.714 5.508 -48.466 1.00 92.31 500 LEU A CA 1
ATOM 3754 C C . LEU A 1 500 ? 2.573 4.529 -48.784 1.00 92.31 500 LEU A C 1
ATOM 3756 O O . LEU A 1 500 ? 2.567 3.406 -48.291 1.00 92.31 500 LEU A O 1
ATOM 3760 N N . ASP A 1 501 ? 1.639 4.909 -49.656 1.00 92.38 501 ASP A N 1
ATOM 3761 C CA . ASP A 1 501 ? 0.520 4.052 -50.057 1.00 92.38 501 ASP A CA 1
ATOM 3762 C C . ASP A 1 501 ? 0.960 2.840 -50.894 1.00 92.38 501 ASP A C 1
ATOM 3764 O O . ASP A 1 501 ? 0.338 1.778 -50.821 1.00 92.38 501 ASP A O 1
ATOM 3768 N N . ALA A 1 502 ? 1.996 2.968 -51.726 1.00 93.00 502 ALA A N 1
ATOM 3769 C CA . ALA A 1 502 ? 2.584 1.834 -52.437 1.00 93.00 502 ALA A CA 1
ATOM 3770 C C . ALA A 1 502 ? 3.238 0.849 -51.456 1.00 93.00 502 ALA A C 1
ATOM 3772 O O . ALA A 1 502 ? 2.964 -0.349 -51.523 1.00 93.00 502 ALA A O 1
ATOM 3773 N N . LEU A 1 503 ? 4.007 1.370 -50.501 1.00 92.44 503 LEU A N 1
ATOM 3774 C CA . LEU A 1 503 ? 4.722 0.589 -49.497 1.00 92.44 503 LEU A CA 1
ATOM 3775 C C . LEU A 1 503 ? 3.775 -0.111 -48.507 1.00 92.44 503 LEU A C 1
ATOM 3777 O O . LEU A 1 503 ? 3.898 -1.306 -48.252 1.00 92.44 503 LEU A O 1
ATOM 3781 N N . LEU A 1 504 ? 2.744 0.577 -48.011 1.00 91.38 504 LEU A N 1
ATOM 3782 C CA . LEU A 1 504 ? 1.726 -0.040 -47.151 1.00 91.38 504 LEU A CA 1
ATOM 3783 C C . LEU A 1 504 ? 0.892 -1.102 -47.889 1.00 91.38 504 LEU A C 1
ATOM 3785 O O . LEU A 1 504 ? 0.341 -2.003 -47.254 1.00 91.38 504 LEU A O 1
ATOM 3789 N N . ARG A 1 505 ? 0.767 -1.005 -49.221 1.00 92.00 505 ARG A N 1
ATOM 3790 C CA . ARG A 1 505 ? 0.101 -2.028 -50.041 1.00 92.00 505 ARG A CA 1
ATOM 3791 C C . ARG A 1 505 ? 0.976 -3.257 -50.253 1.00 92.00 505 ARG A C 1
ATOM 3793 O O . ARG A 1 505 ? 0.437 -4.355 -50.168 1.00 92.00 505 ARG A O 1
ATOM 3800 N N . SER A 1 506 ? 2.274 -3.092 -50.508 1.00 89.81 506 SER A N 1
ATOM 3801 C CA . SER A 1 506 ? 3.194 -4.225 -50.679 1.00 89.81 506 SER A CA 1
ATOM 3802 C C . SER A 1 506 ? 3.434 -4.981 -49.372 1.00 89.81 506 SER A C 1
ATOM 3804 O O . SER A 1 506 ? 3.568 -6.200 -49.391 1.00 89.81 506 SER A O 1
ATOM 3806 N N . ALA A 1 507 ? 3.429 -4.277 -48.239 1.00 87.75 507 ALA A N 1
ATOM 3807 C CA . ALA A 1 507 ? 3.687 -4.860 -46.926 1.00 87.75 507 ALA A CA 1
ATOM 3808 C C . ALA A 1 507 ? 2.489 -5.577 -46.295 1.00 87.75 507 ALA A C 1
ATOM 3810 O O . ALA A 1 507 ? 2.660 -6.327 -45.339 1.00 87.75 507 ALA A O 1
ATOM 3811 N N . ARG A 1 508 ? 1.264 -5.366 -46.796 1.00 85.06 508 ARG A N 1
ATOM 3812 C CA . ARG A 1 508 ? 0.108 -6.145 -46.343 1.00 85.06 508 ARG A CA 1
ATOM 3813 C C . ARG A 1 508 ? 0.172 -7.521 -47.005 1.00 85.06 508 ARG A C 1
ATOM 3815 O O . ARG A 1 508 ? -0.139 -7.601 -48.194 1.00 85.06 508 ARG A O 1
ATOM 3822 N N . PRO A 1 509 ? 0.499 -8.606 -46.272 1.00 70.31 509 PRO A N 1
ATOM 3823 C CA . PRO A 1 509 ? 0.335 -9.942 -46.820 1.00 70.31 509 PRO A CA 1
ATOM 3824 C C . PRO A 1 509 ? -1.120 -10.073 -47.255 1.00 70.31 509 PRO A C 1
ATOM 3826 O O . PRO A 1 509 ? -2.025 -9.629 -46.542 1.00 70.31 509 PRO A O 1
ATOM 3829 N N . ASP A 1 510 ? -1.327 -10.609 -48.453 1.00 63.47 510 ASP A N 1
ATOM 3830 C CA . ASP A 1 510 ? -2.605 -10.669 -49.154 1.00 63.47 510 ASP A CA 1
ATOM 3831 C C . ASP A 1 510 ? -3.626 -11.497 -48.340 1.00 63.47 510 ASP A C 1
ATOM 3833 O O . ASP A 1 510 ? -3.890 -12.671 -48.606 1.00 63.47 510 ASP A O 1
ATOM 3837 N N . ARG A 1 511 ? -4.211 -10.890 -47.292 1.00 58.97 511 ARG A N 1
ATOM 3838 C CA . ARG A 1 511 ? -5.162 -11.514 -46.350 1.00 58.97 511 ARG A CA 1
ATOM 3839 C C . ARG A 1 511 ? -6.432 -12.007 -47.054 1.00 58.97 511 ARG A C 1
ATOM 3841 O O . ARG A 1 511 ? -7.268 -12.658 -46.435 1.00 58.97 511 ARG A O 1
ATOM 3848 N N . ARG A 1 512 ? -6.585 -11.733 -48.354 1.00 56.62 512 ARG A N 1
ATOM 3849 C CA . ARG A 1 512 ? -7.697 -12.195 -49.186 1.00 56.62 512 ARG A CA 1
ATOM 3850 C C . ARG A 1 512 ? -7.595 -13.658 -49.630 1.00 56.62 512 ARG A C 1
ATOM 3852 O O . ARG A 1 512 ? -8.602 -14.177 -50.100 1.00 56.62 512 ARG A O 1
ATOM 3859 N N . ARG A 1 513 ? -6.469 -14.364 -49.443 1.00 54.94 513 ARG A N 1
ATOM 3860 C CA . ARG A 1 513 ? -6.347 -15.776 -49.879 1.00 54.94 513 ARG A CA 1
ATOM 3861 C C . ARG A 1 513 ? -6.806 -16.851 -48.877 1.00 54.94 513 ARG A C 1
ATOM 3863 O O . ARG A 1 513 ? -6.846 -18.013 -49.259 1.00 54.94 513 ARG A O 1
ATOM 3870 N N . GLY A 1 514 ? -7.214 -16.503 -47.651 1.00 56.19 514 GLY A N 1
ATOM 3871 C CA . GLY A 1 514 ? -7.543 -17.498 -46.606 1.00 56.19 514 GLY A CA 1
ATOM 3872 C C . GLY A 1 514 ? -9.026 -17.741 -46.281 1.00 56.19 514 GLY A C 1
ATOM 3873 O O . GLY A 1 514 ? -9.345 -18.757 -45.677 1.00 56.19 514 GLY A O 1
ATOM 3874 N N . LEU A 1 515 ? -9.953 -16.854 -46.664 1.00 54.72 515 LEU A N 1
ATOM 3875 C CA . LEU A 1 515 ? -11.370 -16.933 -46.241 1.00 54.72 515 LEU A CA 1
ATOM 3876 C C . LEU A 1 515 ? -12.338 -17.427 -47.336 1.00 54.72 515 LEU A C 1
ATOM 3878 O O . LEU A 1 515 ? -13.547 -17.445 -47.136 1.00 54.72 515 LEU A O 1
ATOM 3882 N N . GLY A 1 516 ? -11.814 -17.871 -48.484 1.00 52.34 516 GLY A N 1
ATOM 3883 C CA . GLY A 1 516 ? -12.593 -18.441 -49.594 1.00 52.34 516 GLY A CA 1
ATOM 3884 C C . GLY A 1 516 ? -12.857 -19.950 -49.498 1.00 52.34 516 GLY A C 1
ATOM 3885 O O . GLY A 1 516 ? -13.262 -20.562 -50.487 1.00 52.34 516 GLY A O 1
ATOM 3886 N N . GLY A 1 517 ? -12.612 -20.572 -48.341 1.00 53.22 517 GLY A N 1
ATOM 3887 C CA . GLY A 1 517 ? -12.984 -21.960 -48.081 1.00 53.22 517 GLY A CA 1
ATOM 3888 C C . GLY A 1 517 ? -14.503 -22.100 -48.012 1.00 53.22 517 GLY A C 1
ATOM 3889 O O . GLY A 1 517 ? -15.108 -21.821 -46.983 1.00 53.22 517 GLY A O 1
ATOM 3890 N N . ARG A 1 518 ? -15.104 -22.500 -49.138 1.00 51.94 518 ARG A N 1
ATOM 3891 C CA . ARG A 1 518 ? -16.465 -23.039 -49.299 1.00 51.94 518 ARG A CA 1
ATOM 3892 C C . ARG A 1 518 ? -17.067 -23.576 -47.985 1.00 51.94 518 ARG A C 1
ATOM 3894 O O . ARG A 1 518 ? -16.890 -24.745 -47.657 1.00 51.94 518 ARG A O 1
ATOM 3901 N N . PHE A 1 519 ? -17.913 -22.785 -47.324 1.00 50.59 519 PHE A N 1
ATOM 3902 C CA . PHE A 1 519 ? -19.039 -23.347 -46.577 1.00 50.59 519 PHE A CA 1
ATOM 3903 C C . PHE A 1 519 ? -20.027 -23.897 -47.608 1.00 50.59 519 PHE A C 1
ATOM 3905 O O . PHE A 1 519 ? -20.949 -23.216 -48.062 1.00 50.59 519 PHE A O 1
ATOM 3912 N N . GLY A 1 520 ? -19.775 -25.131 -48.044 1.00 52.62 520 GLY A N 1
ATOM 3913 C CA . GLY A 1 520 ? -20.763 -25.931 -48.744 1.00 52.62 520 GLY A CA 1
ATOM 3914 C C . GLY A 1 520 ? -21.965 -26.107 -47.826 1.00 52.62 520 GLY A C 1
ATOM 3915 O O . GLY A 1 520 ? -21.906 -26.847 -46.851 1.00 52.62 520 GLY A O 1
ATOM 3916 N N . LYS A 1 521 ? -23.057 -25.404 -48.133 1.00 54.00 521 LYS A N 1
ATOM 3917 C CA . LYS A 1 521 ? -24.387 -25.742 -47.630 1.00 54.00 521 LYS A CA 1
ATOM 3918 C C . LYS A 1 521 ? -24.713 -27.158 -48.107 1.00 54.00 521 LYS A C 1
ATOM 3920 O O . LYS A 1 521 ? -25.086 -27.338 -49.264 1.00 54.00 521 LYS A O 1
ATOM 3925 N N . ALA A 1 522 ? -24.578 -28.147 -47.230 1.00 50.97 522 ALA A N 1
ATOM 3926 C CA . ALA A 1 522 ? -25.220 -29.437 -47.419 1.00 50.97 522 ALA A CA 1
ATOM 3927 C C . ALA A 1 522 ? -26.735 -29.234 -47.265 1.00 50.97 522 ALA A C 1
ATOM 3929 O O . ALA A 1 522 ? -27.224 -28.843 -46.205 1.00 50.97 522 ALA A O 1
ATOM 3930 N N . LYS A 1 523 ? -27.464 -29.441 -48.362 1.00 57.38 523 LYS A N 1
ATOM 3931 C CA . LYS A 1 523 ? -28.923 -29.539 -48.410 1.00 57.38 523 LYS A CA 1
ATOM 3932 C C . LYS A 1 523 ? -29.248 -30.998 -48.762 1.00 57.38 523 LYS A C 1
ATOM 3934 O O . LYS A 1 523 ? -28.963 -31.396 -49.882 1.00 57.38 523 LYS A O 1
ATOM 3939 N N . GLY A 1 524 ? -29.830 -31.729 -47.809 1.00 63.09 524 GLY A N 1
ATOM 3940 C CA . GLY A 1 524 ? -30.741 -32.871 -48.000 1.00 63.09 524 GLY A CA 1
ATOM 3941 C C . GLY A 1 524 ? -30.191 -34.208 -48.520 1.00 63.09 524 GLY A C 1
ATOM 3942 O O . GLY A 1 524 ? -29.904 -34.333 -49.706 1.00 63.09 524 GLY A O 1
ATOM 3943 N N . ALA A 1 525 ? -30.202 -35.222 -47.650 1.00 50.47 525 ALA A N 1
ATOM 3944 C CA . ALA A 1 525 ? -31.001 -36.448 -47.788 1.00 50.47 525 ALA A CA 1
ATOM 3945 C C . ALA A 1 525 ? -31.182 -37.066 -46.396 1.00 50.47 525 ALA A C 1
ATOM 3947 O O . ALA A 1 525 ? -30.155 -37.168 -45.686 1.00 50.47 525 ALA A O 1
#

Secondary structure (DSSP, 8-state):
-HHHHSSSSPPPEEEE-S-HHHHHHHHHHHHTTS-HHHHHH--EEEEES-TTT---SEEEE-TTS-----TTSEEEETTTTEE---PPPHHHHHHHHHHHH-SS---HHHHHHHHHHHHHH-HHHHHHHHHHHTTSS--TTHHHHHHHHHHHHHHTT--HHHHS--HHHHHHHHH----SHHHHHHHHHHHHHHHHHT-HHHHHHHHHHHHHHHHHHHHHHHHHHHTT-HHHHHHHHTTTTGGGTT-GGGTTTHHHHHHHHHHTS-GGGHHHHGGG----GGGHHHHT-S--TTTTHHHHHHHHHHT---HHHHHHHHHHHHHHHTT-S---THHHHHHHHHHTPPP-SSS-S-HHHHHHHHHHHHHHHHHHHHHHTTT-TT-TTTTTHHHHHHHHHHHHHHHHHHHHHH---HHHHHHHHHHHTHHHHHHHHHHHHHHHHHTTT-HHHHHHHHHHHHHHHTSS-HHHHHHHHHIIIIIS-HHHHHHHHHTS-HHHHHHHHHHHHHSS--GGGSS----------